Protein AF-0000000078993494 (afdb_homodimer)

Structure (mmCIF, N/CA/C/O backbone):
data_AF-0000000078993494-model_v1
#
loop_
_entity.id
_entity.type
_entity.pdbx_description
1 polymer 'Enoyl reductase (ER) domain-containing protein'
#
loop_
_atom_site.group_PDB
_atom_site.id
_atom_site.type_symbol
_atom_site.label_atom_id
_atom_site.label_alt_id
_atom_site.label_comp_id
_atom_site.label_asym_id
_atom_site.label_entity_id
_atom_site.label_seq_id
_atom_site.pdbx_PDB_ins_code
_atom_site.Cartn_x
_atom_site.Cartn_y
_atom_site.Cartn_z
_atom_site.occupancy
_atom_site.B_iso_or_equiv
_atom_site.auth_seq_id
_atom_site.auth_comp_id
_atom_site.auth_asym_id
_atom_site.auth_atom_id
_atom_site.pdbx_PDB_model_num
ATOM 1 N N . MET A 1 1 ? 17.25 -49.594 -25.406 1 44.5 1 MET A N 1
ATOM 2 C CA . MET A 1 1 ? 17.984 -48.344 -25.453 1 44.5 1 MET A CA 1
ATOM 3 C C . MET A 1 1 ? 17.234 -47.25 -24.688 1 44.5 1 MET A C 1
ATOM 5 O O . MET A 1 1 ? 16.047 -47.031 -24.922 1 44.5 1 MET A O 1
ATOM 9 N N . VAL A 1 2 ? 17.906 -46.781 -23.484 1 65.19 2 VAL A N 1
ATOM 10 C CA . VAL A 1 2 ? 17.172 -45.844 -22.625 1 65.19 2 VAL A CA 1
ATOM 11 C C . VAL A 1 2 ? 16.875 -44.562 -23.375 1 65.19 2 VAL A C 1
ATOM 13 O O . VAL A 1 2 ? 17.766 -43.969 -24 1 65.19 2 VAL A O 1
ATOM 16 N N . ALA A 1 3 ? 15.594 -44.25 -23.609 1 81 3 ALA A N 1
ATOM 17 C CA . ALA A 1 3 ? 15.188 -43.062 -24.328 1 81 3 ALA A CA 1
ATOM 18 C C . ALA A 1 3 ? 15.898 -41.812 -23.766 1 81 3 ALA A C 1
ATOM 20 O O . ALA A 1 3 ? 16 -41.656 -22.547 1 81 3 ALA A O 1
ATOM 21 N N . THR A 1 4 ? 16.625 -41.094 -24.594 1 91.88 4 THR A N 1
ATOM 22 C CA . THR A 1 4 ? 17.359 -39.906 -24.156 1 91.88 4 THR A CA 1
ATOM 23 C C . THR A 1 4 ? 16.531 -38.656 -24.359 1 91.88 4 THR A C 1
ATOM 25 O O . THR A 1 4 ? 16.891 -37.562 -23.875 1 91.88 4 THR A O 1
ATOM 28 N N . GLU A 1 5 ? 15.43 -38.812 -25.109 1 95.75 5 GLU A N 1
ATOM 29 C CA . GLU A 1 5 ? 14.555 -37.656 -25.359 1 95.75 5 GLU A CA 1
ATOM 30 C C . GLU A 1 5 ? 13.133 -37.938 -24.891 1 95.75 5 GLU A C 1
ATOM 32 O O . GLU A 1 5 ? 12.773 -39.094 -24.625 1 95.75 5 GLU A O 1
ATOM 37 N N . GLN A 1 6 ? 12.414 -36.938 -24.766 1 97.38 6 GLN A N 1
ATOM 38 C CA . GLN A 1 6 ? 11.016 -37.031 -24.375 1 97.38 6 GLN A CA 1
ATOM 39 C C . GLN A 1 6 ? 10.148 -36.031 -25.141 1 97.38 6 GLN A C 1
ATOM 41 O O . GLN A 1 6 ? 10.625 -34.969 -25.547 1 97.38 6 GLN A O 1
ATOM 46 N N . LYS A 1 7 ? 8.883 -36.469 -25.281 1 97.56 7 LYS A N 1
ATOM 47 C CA . LYS A 1 7 ? 7.891 -35.594 -25.922 1 97.56 7 LYS A CA 1
ATOM 48 C C . LYS A 1 7 ? 7.508 -34.438 -25.031 1 97.56 7 LYS A C 1
ATOM 50 O O . LYS A 1 7 ? 7.363 -34.594 -23.812 1 97.56 7 LYS A O 1
ATOM 55 N N . ALA A 1 8 ? 7.422 -33.219 -25.594 1 98.25 8 ALA A N 1
ATOM 56 C CA . ALA A 1 8 ? 7.074 -32 -24.859 1 98.25 8 ALA A CA 1
ATOM 57 C C . ALA A 1 8 ? 6.121 -31.141 -25.672 1 98.25 8 ALA A C 1
ATOM 59 O O . ALA A 1 8 ? 6.059 -31.25 -26.891 1 98.25 8 ALA A O 1
ATOM 60 N N . VAL A 1 9 ? 5.32 -30.375 -25.016 1 98.56 9 VAL A N 1
ATOM 61 C CA . VAL A 1 9 ? 4.473 -29.375 -25.656 1 98.56 9 VAL A CA 1
ATOM 62 C C . VAL A 1 9 ? 5.219 -28.047 -25.75 1 98.56 9 VAL A C 1
ATOM 64 O O . VAL A 1 9 ? 5.434 -27.375 -24.734 1 98.56 9 VAL A O 1
ATOM 67 N N . ILE A 1 10 ? 5.543 -27.625 -26.906 1 98.44 10 ILE A N 1
ATOM 68 C CA . ILE A 1 10 ? 6.484 -26.531 -27.125 1 98.44 10 ILE A CA 1
ATOM 69 C C . ILE A 1 10 ? 5.789 -25.375 -27.844 1 98.44 10 ILE A C 1
ATOM 71 O O . ILE A 1 10 ? 5.086 -25.594 -28.828 1 98.44 10 ILE A O 1
ATOM 75 N N . LEU A 1 11 ? 5.875 -24.172 -27.281 1 98.38 11 LEU A N 1
ATOM 76 C CA . LEU A 1 11 ? 5.574 -22.938 -28.016 1 98.38 11 LEU A CA 1
ATOM 77 C C . LEU A 1 11 ? 6.777 -22.484 -28.828 1 98.38 11 LEU A C 1
ATOM 79 O O . LEU A 1 11 ? 7.75 -21.969 -28.281 1 98.38 11 LEU A O 1
ATOM 83 N N . GLU A 1 12 ? 6.719 -22.672 -30.078 1 97.31 12 GLU A N 1
ATOM 84 C CA . GLU A 1 12 ? 7.848 -22.312 -30.938 1 97.31 12 GLU A CA 1
ATOM 85 C C . GLU A 1 12 ? 7.938 -20.797 -31.109 1 97.31 12 GLU A C 1
ATOM 87 O O . GLU A 1 12 ? 9.031 -20.234 -31.094 1 97.31 12 GLU A O 1
ATOM 92 N N . GLU A 1 13 ? 6.848 -20.266 -31.391 1 95.94 13 GLU A N 1
ATOM 93 C CA . GLU A 1 13 ? 6.602 -18.828 -31.516 1 95.94 13 GLU A CA 1
ATOM 94 C C . GLU A 1 13 ? 5.125 -18.516 -31.312 1 95.94 13 GLU A C 1
ATOM 96 O O . GLU A 1 13 ? 4.301 -19.406 -31.125 1 95.94 13 GLU A O 1
ATOM 101 N N . LYS A 1 14 ? 4.859 -17.266 -31.25 1 95.25 14 LYS A N 1
ATOM 102 C CA . LYS A 1 14 ? 3.475 -16.844 -31.062 1 95.25 14 LYS A CA 1
ATOM 103 C C . LYS A 1 14 ? 2.531 -17.609 -31.984 1 95.25 14 LYS A C 1
ATOM 105 O O . LYS A 1 14 ? 2.75 -17.641 -33.188 1 95.25 14 LYS A O 1
ATOM 110 N N . GLY A 1 15 ? 1.59 -18.297 -31.375 1 95.75 15 GLY A N 1
ATOM 111 C CA . GLY A 1 15 ? 0.533 -18.938 -32.156 1 95.75 15 GLY A CA 1
ATOM 112 C C . GLY A 1 15 ? 0.906 -20.328 -32.625 1 95.75 15 GLY A C 1
ATOM 113 O O . GLY A 1 15 ? 0.076 -21.031 -33.219 1 95.75 15 GLY A O 1
ATOM 114 N N . LYS A 1 16 ? 2.09 -20.734 -32.344 1 97.81 16 LYS A N 1
ATOM 115 C CA . LYS A 1 16 ? 2.539 -22.016 -32.875 1 97.81 16 LYS A CA 1
ATOM 116 C C . LYS A 1 16 ? 2.943 -22.969 -31.75 1 97.81 16 LYS A C 1
ATOM 118 O O . LYS A 1 16 ? 4.098 -22.969 -31.312 1 97.81 16 LYS A O 1
ATOM 123 N N . ILE A 1 17 ? 2.021 -23.75 -31.422 1 98.25 17 ILE A N 1
ATOM 124 C CA . ILE A 1 17 ? 2.246 -24.781 -30.406 1 98.25 17 ILE A CA 1
ATOM 125 C C . ILE A 1 17 ? 2.4 -26.141 -31.094 1 98.25 17 ILE A C 1
ATOM 127 O O . ILE A 1 17 ? 1.561 -26.531 -31.906 1 98.25 17 ILE A O 1
ATOM 131 N N . VAL A 1 18 ? 3.42 -26.859 -30.781 1 98.19 18 VAL A N 1
ATOM 132 C CA . VAL A 1 18 ? 3.686 -28.141 -31.422 1 98.19 18 VAL A CA 1
ATOM 133 C C . VAL A 1 18 ? 4.172 -29.156 -30.375 1 98.19 18 VAL A C 1
ATOM 135 O O . VAL A 1 18 ? 4.602 -28.766 -29.297 1 98.19 18 VAL A O 1
ATOM 138 N N . PHE A 1 19 ? 3.998 -30.406 -30.734 1 97.94 19 PHE A N 1
ATOM 139 C CA . PHE A 1 19 ? 4.77 -31.422 -30.016 1 97.94 19 PHE A CA 1
ATOM 140 C C . PHE A 1 19 ? 6.215 -31.438 -30.5 1 97.94 19 PHE A C 1
ATOM 142 O O . PHE A 1 19 ? 6.473 -31.344 -31.703 1 97.94 19 PHE A O 1
ATOM 149 N N . GLY A 1 20 ? 7.062 -31.406 -29.641 1 96.94 20 GLY A N 1
ATOM 150 C CA . GLY A 1 20 ? 8.477 -31.547 -29.922 1 96.94 20 GLY A CA 1
ATOM 151 C C . GLY A 1 20 ? 9.219 -32.406 -28.938 1 96.94 20 GLY A C 1
ATOM 152 O O . GLY A 1 20 ? 8.602 -33.125 -28.125 1 96.94 20 GLY A O 1
ATOM 153 N N . ASN A 1 21 ? 10.539 -32.406 -29.125 1 96.56 21 ASN A N 1
ATOM 154 C CA . ASN A 1 21 ? 11.359 -33.25 -28.25 1 96.56 21 ASN A CA 1
ATOM 155 C C . ASN A 1 21 ? 12.297 -32.406 -27.391 1 96.56 21 ASN A C 1
ATOM 157 O O . ASN A 1 21 ? 12.75 -31.344 -27.828 1 96.56 21 ASN A O 1
ATOM 161 N N . ARG A 1 22 ? 12.5 -32.844 -26.188 1 97.12 22 ARG A N 1
ATOM 162 C CA . ARG A 1 22 ? 13.5 -32.312 -25.266 1 97.12 22 ARG A CA 1
ATOM 163 C C . ARG A 1 22 ? 14.32 -33.469 -24.656 1 97.12 22 ARG A C 1
ATOM 165 O O . ARG A 1 22 ? 13.836 -34.594 -24.547 1 97.12 22 ARG A O 1
ATOM 172 N N . PRO A 1 23 ? 15.539 -33.156 -24.391 1 96.69 23 PRO A N 1
ATOM 173 C CA . PRO A 1 23 ? 16.312 -34.188 -23.688 1 96.69 23 PRO A CA 1
ATOM 174 C C . PRO A 1 23 ? 15.727 -34.531 -22.312 1 96.69 23 PRO A C 1
ATOM 176 O O . PRO A 1 23 ? 15.234 -33.625 -21.625 1 96.69 23 PRO A O 1
ATOM 179 N N . ILE A 1 24 ? 15.719 -35.812 -21.969 1 97.12 24 ILE A N 1
ATOM 180 C CA . ILE A 1 24 ? 15.43 -36.188 -20.594 1 97.12 24 ILE A CA 1
ATOM 181 C C . ILE A 1 24 ? 16.547 -35.688 -19.672 1 97.12 24 ILE A C 1
ATOM 183 O O . ILE A 1 24 ? 17.719 -35.969 -19.906 1 97.12 24 ILE A O 1
ATOM 187 N N . PRO A 1 25 ? 16.219 -34.906 -18.688 1 95.62 25 PRO A N 1
ATOM 188 C CA . PRO A 1 25 ? 17.281 -34.312 -17.875 1 95.62 25 PRO A CA 1
ATOM 189 C C . PRO A 1 25 ? 18.031 -35.344 -17.031 1 95.62 25 PRO A C 1
ATOM 191 O O . PRO A 1 25 ? 17.422 -36.281 -16.516 1 95.62 25 PRO A O 1
ATOM 194 N N . SER A 1 26 ? 19.297 -35.188 -16.938 1 94.62 26 SER A N 1
ATOM 195 C CA . SER A 1 26 ? 20.109 -35.906 -15.984 1 94.62 26 SER A CA 1
ATOM 196 C C . SER A 1 26 ? 20.391 -35.062 -14.742 1 94.62 26 SER A C 1
ATOM 198 O O . SER A 1 26 ? 20.547 -33.844 -14.828 1 94.62 26 SER A O 1
ATOM 200 N N . ILE A 1 27 ? 20.484 -35.688 -13.625 1 95.31 27 ILE A N 1
ATOM 201 C CA . ILE A 1 27 ? 20.734 -34.938 -12.391 1 95.31 27 ILE A CA 1
ATOM 202 C C . ILE A 1 27 ? 22.219 -34.594 -12.297 1 95.31 27 ILE A C 1
ATOM 204 O O . ILE A 1 27 ? 23.078 -35.469 -12.109 1 95.31 27 ILE A O 1
ATOM 208 N N . GLU A 1 28 ? 22.469 -33.406 -12.523 1 93.62 28 GLU A N 1
ATOM 209 C CA . GLU A 1 28 ? 23.844 -32.906 -12.398 1 93.62 28 GLU A CA 1
ATOM 210 C C . GLU A 1 28 ? 24.078 -32.281 -11.031 1 93.62 28 GLU A C 1
ATOM 212 O O . GLU A 1 28 ? 25.109 -32.5 -10.406 1 93.62 28 GLU A O 1
ATOM 217 N N . ASP A 1 29 ? 23.125 -31.562 -10.555 1 95.12 29 ASP A N 1
ATOM 218 C CA . ASP A 1 29 ? 23.188 -30.969 -9.227 1 95.12 29 ASP A CA 1
ATOM 219 C C . ASP A 1 29 ? 22.703 -31.953 -8.156 1 95.12 29 ASP A C 1
ATOM 221 O O . ASP A 1 29 ? 21.594 -32.469 -8.242 1 95.12 29 ASP A O 1
ATOM 225 N N . GLN A 1 30 ? 23.469 -32.125 -7.145 1 97.69 30 GLN A N 1
ATOM 226 C CA . GLN A 1 30 ? 23.25 -33.156 -6.148 1 97.69 30 GLN A CA 1
ATOM 227 C C . GLN A 1 30 ? 22.031 -32.875 -5.297 1 97.69 30 GLN A C 1
ATOM 229 O O . GLN A 1 30 ? 21.547 -33.75 -4.559 1 97.69 30 GLN A O 1
ATOM 234 N N . HIS A 1 31 ? 21.453 -31.688 -5.391 1 98.06 31 HIS A N 1
ATOM 235 C CA . HIS A 1 31 ? 20.281 -31.344 -4.59 1 98.06 31 HIS A CA 1
ATOM 236 C C . HIS A 1 31 ? 19.016 -31.281 -5.449 1 98.06 31 HIS A C 1
ATOM 238 O O . HIS A 1 31 ? 17.984 -30.781 -5.004 1 98.06 31 HIS A O 1
ATOM 244 N N . PHE A 1 32 ? 19.094 -31.797 -6.645 1 98.38 32 PHE A N 1
ATOM 245 C CA . PHE A 1 32 ? 17.953 -31.797 -7.551 1 98.38 32 PHE A CA 1
ATOM 246 C C . PHE A 1 32 ? 17.281 -33.156 -7.574 1 98.38 32 PHE A C 1
ATOM 248 O O . PHE A 1 32 ? 17.891 -34.156 -7.18 1 98.38 32 PHE A O 1
ATOM 255 N N . VAL A 1 33 ? 16.062 -33.188 -8.016 1 98.75 33 VAL A N 1
ATOM 256 C CA . VAL A 1 33 ? 15.281 -34.406 -8.211 1 98.75 33 VAL A CA 1
ATOM 257 C C . VAL A 1 33 ? 14.641 -34.375 -9.602 1 98.75 33 VAL A C 1
ATOM 259 O O . VAL A 1 33 ? 14.445 -33.312 -10.188 1 98.75 33 VAL A O 1
ATOM 262 N N . LYS A 1 34 ? 14.406 -35.531 -10.125 1 98.62 34 LYS A N 1
ATOM 263 C CA . LYS A 1 34 ? 13.633 -35.719 -11.344 1 98.62 34 LYS A CA 1
ATOM 264 C C . LYS A 1 34 ? 12.227 -36.219 -11.031 1 98.62 34 LYS A C 1
ATOM 266 O O . LYS A 1 34 ? 12.07 -37.188 -10.289 1 98.62 34 LYS A O 1
ATOM 271 N N . VAL A 1 35 ? 11.297 -35.5 -11.484 1 98.75 35 VAL A N 1
ATOM 272 C CA . VAL A 1 35 ? 9.898 -35.844 -11.211 1 98.75 35 VAL A CA 1
ATOM 273 C C . VAL A 1 35 ? 9.219 -36.281 -12.5 1 98.75 35 VAL A C 1
ATOM 275 O O . VAL A 1 35 ? 9.375 -35.656 -13.547 1 98.75 35 VAL A O 1
ATOM 278 N N . GLN A 1 36 ? 8.555 -37.406 -12.492 1 98.88 36 GLN A N 1
ATOM 279 C CA . GLN A 1 36 ? 7.656 -37.812 -13.57 1 98.88 36 GLN A CA 1
ATOM 280 C C . GLN A 1 36 ? 6.309 -37.094 -13.438 1 98.88 36 GLN A C 1
ATOM 282 O O . GLN A 1 36 ? 5.523 -37.406 -12.539 1 98.88 36 GLN A O 1
ATOM 287 N N . ILE A 1 37 ? 6.016 -36.25 -14.359 1 98.81 37 ILE A N 1
ATOM 288 C CA . ILE A 1 37 ? 4.82 -35.406 -14.289 1 98.81 37 ILE A CA 1
ATOM 289 C C . ILE A 1 37 ? 3.576 -36.281 -14.477 1 98.81 37 ILE A C 1
ATOM 291 O O . ILE A 1 37 ? 3.525 -37.094 -15.383 1 98.81 37 ILE A O 1
ATOM 295 N N . LYS A 1 38 ? 2.619 -36.031 -13.594 1 98.81 38 LYS A N 1
ATOM 296 C CA . LYS A 1 38 ? 1.38 -36.812 -13.664 1 98.81 38 LYS A CA 1
ATOM 297 C C . LYS A 1 38 ? 0.194 -35.906 -14.016 1 98.81 38 LYS A C 1
ATOM 299 O O . LYS A 1 38 ? -0.798 -36.375 -14.578 1 98.81 38 LYS A O 1
ATOM 304 N N . ALA A 1 39 ? 0.209 -34.719 -13.695 1 98.81 39 ALA A N 1
ATOM 305 C CA . ALA A 1 39 ? -0.848 -33.75 -14 1 98.81 39 ALA A CA 1
ATOM 306 C C . ALA A 1 39 ? -0.286 -32.344 -14.117 1 98.81 39 ALA A C 1
ATOM 308 O O . ALA A 1 39 ? 0.632 -31.969 -13.383 1 98.81 39 ALA A O 1
ATOM 309 N N . THR A 1 40 ? -0.765 -31.578 -15.055 1 98.81 40 THR A N 1
ATOM 310 C CA . THR A 1 40 ? -0.416 -30.172 -15.242 1 98.81 40 THR A CA 1
ATOM 311 C C . THR A 1 40 ? -1.664 -29.344 -15.516 1 98.81 40 THR A C 1
ATOM 313 O O . THR A 1 40 ? -2.424 -29.641 -16.438 1 98.81 40 THR A O 1
ATOM 316 N N . GLY A 1 41 ? -1.892 -28.312 -14.672 1 98.5 41 GLY A N 1
ATOM 317 C CA . GLY A 1 41 ? -2.951 -27.359 -14.969 1 98.5 41 GLY A CA 1
ATOM 318 C C . GLY A 1 41 ? -2.541 -26.297 -15.977 1 98.5 41 GLY A C 1
ATOM 319 O O . GLY A 1 41 ? -1.384 -25.875 -16.016 1 98.5 41 GLY A O 1
ATOM 320 N N . ILE A 1 42 ? -3.494 -25.891 -16.797 1 97.94 42 ILE A N 1
ATOM 321 C CA . ILE A 1 42 ? -3.227 -24.812 -17.719 1 97.94 42 ILE A CA 1
ATOM 322 C C . ILE A 1 42 ? -3.455 -23.469 -17.031 1 97.94 42 ILE A C 1
ATOM 324 O O . ILE A 1 42 ? -4.5 -23.25 -16.422 1 97.94 42 ILE A O 1
ATOM 328 N N . CYS A 1 43 ? -2.506 -22.625 -17.062 1 95.75 43 CYS A N 1
ATOM 329 C CA . CYS A 1 43 ? -2.6 -21.297 -16.469 1 95.75 43 CYS A CA 1
ATOM 330 C C . CYS A 1 43 ? -2.867 -20.25 -17.531 1 95.75 43 CYS A C 1
ATOM 332 O O . CYS A 1 43 ? -2.566 -20.453 -18.703 1 95.75 43 CYS A O 1
ATOM 334 N N . GLY A 1 44 ? -3.463 -19.109 -17.141 1 93.12 44 GLY A N 1
ATOM 335 C CA . GLY A 1 44 ? -3.664 -18 -18.062 1 93.12 44 GLY A CA 1
ATOM 336 C C . GLY A 1 44 ? -2.383 -17.531 -18.719 1 93.12 44 GLY A C 1
ATOM 337 O O . GLY A 1 44 ? -2.402 -17.078 -19.859 1 93.12 44 GLY A O 1
ATOM 338 N N . SER A 1 45 ? -1.268 -17.641 -18.031 1 93.69 45 SER A N 1
ATOM 339 C CA . SER A 1 45 ? 0.008 -17.219 -18.609 1 93.69 45 SER A CA 1
ATOM 340 C C . SER A 1 45 ? 0.388 -18.109 -19.797 1 93.69 45 SER A C 1
ATOM 342 O O . SER A 1 45 ? 0.989 -17.625 -20.766 1 93.69 45 SER A O 1
ATOM 344 N N . ASP A 1 46 ? 0.089 -19.406 -19.75 1 95.81 46 ASP A N 1
ATOM 345 C CA . ASP A 1 46 ? 0.308 -20.25 -20.922 1 95.81 46 ASP A CA 1
ATOM 346 C C . ASP A 1 46 ? -0.437 -19.734 -22.141 1 95.81 46 ASP A C 1
ATOM 348 O O . ASP A 1 46 ? 0.141 -19.609 -23.219 1 95.81 46 ASP A O 1
ATOM 352 N N . VAL A 1 47 ? -1.664 -19.422 -21.891 1 95.12 47 VAL A N 1
ATOM 353 C CA . VAL A 1 47 ? -2.531 -18.938 -22.969 1 95.12 47 VAL A CA 1
ATOM 354 C C . VAL A 1 47 ? -1.996 -17.609 -23.484 1 95.12 47 VAL A C 1
ATOM 356 O O . VAL A 1 47 ? -1.959 -17.375 -24.703 1 95.12 47 VAL A O 1
ATOM 359 N N . HIS A 1 48 ? -1.588 -16.766 -22.578 1 94.25 48 HIS A N 1
ATOM 360 C CA . HIS A 1 48 ? -1.092 -15.445 -22.953 1 94.25 48 HIS A CA 1
ATOM 361 C C . HIS A 1 48 ? 0.172 -15.555 -23.797 1 94.25 48 HIS A C 1
ATOM 363 O O . HIS A 1 48 ? 0.318 -14.844 -24.797 1 94.25 48 HIS A O 1
ATOM 369 N N . PHE A 1 49 ? 1.122 -16.359 -23.422 1 95.5 49 PHE A N 1
ATOM 370 C CA . PHE A 1 49 ? 2.32 -16.578 -24.234 1 95.5 49 PHE A CA 1
ATOM 371 C C . PHE A 1 49 ? 1.958 -17.125 -25.609 1 95.5 49 PHE A C 1
ATOM 373 O O . PHE A 1 49 ? 2.535 -16.703 -26.609 1 95.5 49 PHE A O 1
ATOM 380 N N . CYS A 1 50 ? 1.027 -18.016 -25.641 1 96.25 50 CYS A N 1
ATOM 381 C CA . CYS A 1 50 ? 0.611 -18.609 -26.922 1 96.25 50 CYS A CA 1
ATOM 382 C C . CYS A 1 50 ? 0.022 -17.562 -27.844 1 96.25 50 CYS A C 1
ATOM 384 O O . CYS A 1 50 ? 0.284 -17.562 -29.047 1 96.25 50 CYS A O 1
ATOM 386 N N . THR A 1 51 ? -0.759 -16.609 -27.266 1 96 51 THR A N 1
ATOM 387 C CA . THR A 1 51 ? -1.533 -15.68 -28.078 1 96 51 THR A CA 1
ATOM 388 C C . THR A 1 51 ? -0.74 -14.398 -28.359 1 96 51 THR A C 1
ATOM 390 O O . THR A 1 51 ? -0.912 -13.766 -29.391 1 96 51 THR A O 1
ATOM 393 N N . HIS A 1 52 ? 0.186 -14.039 -27.391 1 94 52 HIS A N 1
ATOM 394 C CA . HIS A 1 52 ? 0.835 -12.742 -27.5 1 94 52 HIS A CA 1
ATOM 395 C C . HIS A 1 52 ? 2.348 -12.891 -27.641 1 94 52 HIS A C 1
ATOM 397 O O . HIS A 1 52 ? 3.037 -11.945 -28.016 1 94 52 HIS A O 1
ATOM 403 N N . GLY A 1 53 ? 2.836 -14.023 -27.328 1 94.56 53 GLY A N 1
ATOM 404 C CA . GLY A 1 53 ? 4.258 -14.297 -27.453 1 94.56 53 GLY A CA 1
ATOM 405 C C . GLY A 1 53 ? 5.098 -13.609 -26.406 1 94.56 53 GLY A C 1
ATOM 406 O O . GLY A 1 53 ? 6.328 -13.672 -26.438 1 94.56 53 GLY A O 1
ATOM 407 N N . ALA A 1 54 ? 4.383 -12.93 -25.578 1 91.94 54 ALA A N 1
ATOM 408 C CA . ALA A 1 54 ? 5.121 -12.203 -24.547 1 91.94 54 ALA A CA 1
ATOM 409 C C . ALA A 1 54 ? 4.215 -11.836 -23.375 1 91.94 54 ALA A C 1
ATOM 411 O O . ALA A 1 54 ? 2.996 -11.727 -23.531 1 91.94 54 ALA A O 1
ATOM 412 N N . ILE A 1 55 ? 4.805 -11.703 -22.172 1 86.44 55 ILE A N 1
ATOM 413 C CA . ILE A 1 55 ? 4.219 -11.086 -20.984 1 86.44 55 ILE A CA 1
ATOM 414 C C . ILE A 1 55 ? 5.207 -10.102 -20.375 1 86.44 55 ILE A C 1
ATOM 416 O O . ILE A 1 55 ? 6.211 -10.508 -19.781 1 86.44 55 ILE A O 1
ATOM 420 N N . GLY A 1 56 ? 4.91 -8.852 -20.484 1 80.44 56 GLY A N 1
ATOM 421 C CA . GLY A 1 56 ? 5.867 -7.852 -20.047 1 80.44 56 GLY A CA 1
ATOM 422 C C . GLY A 1 56 ? 7.223 -7.984 -20.703 1 80.44 56 GLY A C 1
ATOM 423 O O . GLY A 1 56 ? 7.312 -8 -21.938 1 80.44 56 GLY A O 1
ATOM 424 N N . SER A 1 57 ? 8.18 -8.18 -19.844 1 82.56 57 SER A N 1
ATOM 425 C CA . SER A 1 57 ? 9.539 -8.242 -20.375 1 82.56 57 SER A CA 1
ATOM 426 C C . SER A 1 57 ? 9.922 -9.664 -20.75 1 82.56 57 SER A C 1
ATOM 428 O O . SER A 1 57 ? 11.023 -9.906 -21.25 1 82.56 57 SER A O 1
ATOM 430 N N . PHE A 1 58 ? 9.039 -10.602 -20.547 1 90.62 58 PHE A N 1
ATOM 431 C CA . PHE A 1 58 ? 9.289 -11.992 -20.906 1 90.62 58 PHE A CA 1
ATOM 432 C C . PHE A 1 58 ? 8.82 -12.281 -22.328 1 90.62 58 PHE A C 1
ATOM 434 O O . PHE A 1 58 ? 7.629 -12.508 -22.547 1 90.62 58 PHE A O 1
ATOM 441 N N . ILE A 1 59 ? 9.727 -12.32 -23.172 1 94 59 ILE A N 1
ATOM 442 C CA . ILE A 1 59 ? 9.422 -12.469 -24.578 1 94 59 ILE A CA 1
ATOM 443 C C . ILE A 1 59 ? 9.883 -13.844 -25.062 1 94 59 ILE A C 1
ATOM 445 O O . ILE A 1 59 ? 11 -14.273 -24.766 1 94 59 ILE A O 1
ATOM 449 N N . VAL A 1 60 ? 9.062 -14.523 -25.797 1 96.19 60 VAL A N 1
ATOM 450 C CA . VAL A 1 60 ? 9.414 -15.805 -26.391 1 96.19 60 VAL A CA 1
ATOM 451 C C . VAL A 1 60 ? 10.328 -15.586 -27.594 1 96.19 60 VAL A C 1
ATOM 453 O O . VAL A 1 60 ? 9.852 -15.336 -28.703 1 96.19 60 VAL A O 1
ATOM 456 N N . LYS A 1 61 ? 11.586 -15.703 -27.391 1 95.38 61 LYS A N 1
ATOM 457 C CA . LYS A 1 61 ? 12.578 -15.516 -28.453 1 95.38 61 LYS A CA 1
ATOM 458 C C . LYS A 1 61 ? 13.023 -16.859 -29.031 1 95.38 61 LYS A C 1
ATOM 460 O O . LYS A 1 61 ? 13.508 -16.922 -30.156 1 95.38 61 LYS A O 1
ATOM 465 N N . GLU A 1 62 ? 12.93 -17.859 -28.203 1 96.5 62 GLU A N 1
ATOM 466 C CA . GLU A 1 62 ? 13.234 -19.25 -28.547 1 96.5 62 GLU A CA 1
ATOM 467 C C . GLU A 1 62 ? 12.109 -20.188 -28.109 1 96.5 62 GLU A C 1
ATOM 469 O O . GLU A 1 62 ? 11.336 -19.844 -27.219 1 96.5 62 GLU A O 1
ATOM 474 N N . PRO A 1 63 ? 12.078 -21.344 -28.766 1 97.44 63 PRO A N 1
ATOM 475 C CA . PRO A 1 63 ? 11.039 -22.297 -28.359 1 97.44 63 PRO A CA 1
ATOM 476 C C . PRO A 1 63 ? 11.086 -22.594 -26.859 1 97.44 63 PRO A C 1
ATOM 478 O O . PRO A 1 63 ? 12.172 -22.734 -26.281 1 97.44 63 PRO A O 1
ATOM 481 N N . MET A 1 64 ? 9.914 -22.734 -26.219 1 97.88 64 MET A N 1
ATOM 482 C CA . MET A 1 64 ? 9.812 -22.953 -24.781 1 97.88 64 MET A CA 1
ATOM 483 C C . MET A 1 64 ? 8.734 -23.984 -24.469 1 97.88 64 MET A C 1
ATOM 485 O O . MET A 1 64 ? 7.656 -23.969 -25.062 1 97.88 64 MET A O 1
ATOM 489 N N . VAL A 1 65 ? 9.094 -24.938 -23.641 1 98.44 65 VAL A N 1
ATOM 490 C CA . VAL A 1 65 ? 8.086 -25.875 -23.156 1 98.44 65 VAL A CA 1
ATOM 491 C C . VAL A 1 65 ? 7.082 -25.141 -22.266 1 98.44 65 VAL A C 1
ATOM 493 O O . VAL A 1 65 ? 7.465 -24.297 -21.453 1 98.44 65 VAL A O 1
ATOM 496 N N . LEU A 1 66 ? 5.773 -25.391 -22.422 1 98.31 66 LEU A N 1
ATOM 497 C CA . LEU A 1 66 ? 4.715 -24.734 -21.672 1 98.31 66 LEU A CA 1
ATOM 498 C C . LEU A 1 66 ? 4.398 -25.516 -20.391 1 98.31 66 LEU A C 1
ATOM 500 O O . LEU A 1 66 ? 4.902 -26.625 -20.188 1 98.31 66 LEU A O 1
ATOM 504 N N . GLY A 1 67 ? 3.682 -24.875 -19.516 1 98.38 67 GLY A N 1
ATOM 505 C CA . GLY A 1 67 ? 3.152 -25.516 -18.328 1 98.38 67 GLY A CA 1
ATOM 506 C C . GLY A 1 67 ? 3.986 -25.25 -17.094 1 98.38 67 GLY A C 1
ATOM 507 O O . GLY A 1 67 ? 5.215 -25.297 -17.141 1 98.38 67 GLY A O 1
ATOM 508 N N . HIS A 1 68 ? 3.277 -24.969 -15.945 1 98.56 68 HIS A N 1
ATOM 509 C CA . HIS A 1 68 ? 4.023 -24.75 -14.711 1 98.56 68 HIS A CA 1
ATOM 510 C C . HIS A 1 68 ? 3.186 -25.109 -13.492 1 98.56 68 HIS A C 1
ATOM 512 O O . HIS A 1 68 ? 3.648 -24.984 -12.359 1 98.56 68 HIS A O 1
ATOM 518 N N . GLU A 1 69 ? 1.995 -25.578 -13.609 1 98.69 69 GLU A N 1
ATOM 519 C CA . GLU A 1 69 ? 1.155 -26.094 -12.531 1 98.69 69 GLU A CA 1
ATOM 520 C C . GLU A 1 69 ? 1.154 -27.625 -12.5 1 98.69 69 GLU A C 1
ATOM 522 O O . GLU A 1 69 ? 0.266 -28.25 -13.07 1 98.69 69 GLU A O 1
ATOM 527 N N . SER A 1 70 ? 2.109 -28.234 -11.734 1 98.81 70 SER A N 1
ATOM 528 C CA . SER A 1 70 ? 2.277 -29.656 -11.969 1 98.81 70 SER A CA 1
ATOM 529 C C . SER A 1 70 ? 2.523 -30.406 -10.664 1 98.81 70 SER A C 1
ATOM 531 O O . SER A 1 70 ? 2.91 -29.812 -9.664 1 98.81 70 SER A O 1
ATOM 533 N N . SER A 1 71 ? 2.201 -31.641 -10.703 1 98.88 71 SER A N 1
ATOM 534 C CA . SER A 1 71 ? 2.512 -32.625 -9.688 1 98.88 71 SER A CA 1
ATOM 535 C C . SER A 1 71 ? 2.963 -33.938 -10.312 1 98.88 71 SER A C 1
ATOM 537 O O . SER A 1 71 ? 2.826 -34.156 -11.523 1 98.88 71 SER A O 1
ATOM 539 N N . GLY A 1 72 ? 3.578 -34.812 -9.516 1 98.75 72 GLY A N 1
ATOM 540 C CA . GLY A 1 72 ? 4.051 -36.062 -10.062 1 98.75 72 GLY A CA 1
ATOM 541 C C . GLY A 1 72 ? 4.73 -36.938 -9.023 1 98.75 72 GLY A C 1
ATOM 542 O O . GLY A 1 72 ? 4.422 -36.844 -7.836 1 98.75 72 GLY A O 1
ATOM 543 N N . ILE A 1 73 ? 5.551 -37.844 -9.57 1 98.81 73 ILE A N 1
ATOM 544 C CA . ILE A 1 73 ? 6.25 -38.812 -8.742 1 98.81 73 ILE A CA 1
ATOM 545 C C . ILE A 1 73 ? 7.758 -38.625 -8.891 1 98.81 73 ILE A C 1
ATOM 547 O O . ILE A 1 73 ? 8.266 -38.531 -10.008 1 98.81 73 ILE A O 1
ATOM 551 N N . VAL A 1 74 ? 8.438 -38.562 -7.734 1 98.81 74 VAL A N 1
ATOM 552 C CA . VAL A 1 74 ? 9.898 -38.5 -7.785 1 98.81 74 VAL A CA 1
ATOM 553 C C . VAL A 1 74 ? 10.438 -39.812 -8.336 1 98.81 74 VAL A C 1
ATOM 555 O O . VAL A 1 74 ? 10.125 -40.906 -7.82 1 98.81 74 VAL A O 1
ATOM 558 N N . VAL A 1 75 ? 11.297 -39.75 -9.359 1 98.56 75 VAL A N 1
ATOM 559 C CA . VAL A 1 75 ? 11.758 -41 -9.992 1 98.56 75 VAL A CA 1
ATOM 560 C C . VAL A 1 75 ? 13.281 -41.094 -9.883 1 98.56 75 VAL A C 1
ATOM 562 O O . VAL A 1 75 ? 13.859 -42.156 -10.102 1 98.56 75 VAL A O 1
ATOM 565 N N . GLU A 1 76 ? 13.938 -40.031 -9.641 1 98.5 76 GLU A N 1
ATOM 566 C CA . GLU A 1 76 ? 15.383 -39.969 -9.445 1 98.5 76 GLU A CA 1
ATOM 567 C C . GLU A 1 76 ? 15.758 -38.844 -8.484 1 98.5 76 GLU A C 1
ATOM 569 O O . GLU A 1 76 ? 15.102 -37.781 -8.461 1 98.5 76 GLU A O 1
ATOM 574 N N . VAL A 1 77 ? 16.75 -39.062 -7.629 1 98.38 77 VAL A N 1
ATOM 575 C CA . VAL A 1 77 ? 17.203 -38.031 -6.691 1 98.38 77 VAL A CA 1
ATOM 576 C C . VAL A 1 77 ? 18.719 -37.875 -6.766 1 98.38 77 VAL A C 1
ATOM 578 O O . VAL A 1 77 ? 19.422 -38.844 -7.047 1 98.38 77 VAL A O 1
ATOM 581 N N . GLY A 1 78 ? 19.172 -36.656 -6.574 1 98.19 78 GLY A N 1
ATOM 582 C CA . GLY A 1 78 ? 20.609 -36.438 -6.441 1 98.19 78 GLY A CA 1
ATOM 583 C C . GLY A 1 78 ? 21.188 -37.031 -5.176 1 98.19 78 GLY A C 1
ATOM 584 O O . GLY A 1 78 ? 20.453 -37.406 -4.258 1 98.19 78 GLY A O 1
ATOM 585 N N . SER A 1 79 ? 22.5 -37.031 -5.098 1 97.94 79 SER A N 1
ATOM 586 C CA . SER A 1 79 ? 23.219 -37.781 -4.059 1 97.94 79 SER A CA 1
ATOM 587 C C . SER A 1 79 ? 23.062 -37.094 -2.699 1 97.94 79 SER A C 1
ATOM 589 O O . SER A 1 79 ? 23.25 -37.719 -1.659 1 97.94 79 SER A O 1
ATOM 591 N N . GLU A 1 80 ? 22.688 -35.812 -2.641 1 98.25 80 GLU A N 1
ATOM 592 C CA . GLU A 1 80 ? 22.625 -35.094 -1.369 1 98.25 80 GLU A CA 1
ATOM 593 C C . GLU A 1 80 ? 21.188 -34.75 -0.997 1 98.25 80 GLU A C 1
ATOM 595 O O . GLU A 1 80 ? 20.938 -34.031 -0.037 1 98.25 80 GLU A O 1
ATOM 600 N N . VAL A 1 81 ? 20.219 -35.25 -1.782 1 98.38 81 VAL A N 1
ATOM 601 C CA . VAL A 1 81 ? 18.812 -35 -1.526 1 98.38 81 VAL A CA 1
ATOM 602 C C . VAL A 1 81 ? 18.391 -35.688 -0.225 1 98.38 81 VAL A C 1
ATOM 604 O O . VAL A 1 81 ? 18.703 -36.844 0.005 1 98.38 81 VAL A O 1
ATOM 607 N N . THR A 1 82 ? 17.703 -34.906 0.645 1 97.88 82 THR A N 1
ATOM 608 C CA . THR A 1 82 ? 17.281 -35.438 1.926 1 97.88 82 THR A CA 1
ATOM 609 C C . THR A 1 82 ? 15.781 -35.219 2.143 1 97.88 82 THR A C 1
ATOM 611 O O . THR A 1 82 ? 15.164 -35.844 2.996 1 97.88 82 THR A O 1
ATOM 614 N N . LYS A 1 83 ? 15.133 -34.406 1.378 1 97.12 83 LYS A N 1
ATOM 615 C CA . LYS A 1 83 ? 13.781 -33.938 1.669 1 97.12 83 LYS A CA 1
ATOM 616 C C . LYS A 1 83 ? 12.742 -34.875 1.074 1 97.12 83 LYS A C 1
ATOM 618 O O . LYS A 1 83 ? 11.625 -35 1.594 1 97.12 83 LYS A O 1
ATOM 623 N N . VAL A 1 84 ? 13.117 -35.562 -0.016 1 98.38 84 VAL A N 1
ATOM 624 C CA . VAL A 1 84 ? 12.219 -36.5 -0.701 1 98.38 84 VAL A CA 1
ATOM 625 C C . VAL A 1 84 ? 12.984 -37.75 -1.142 1 98.38 84 VAL A C 1
ATOM 627 O O . VAL A 1 84 ? 14.211 -37.781 -1.051 1 98.38 84 VAL A O 1
ATOM 630 N N . ALA A 1 85 ? 12.188 -38.719 -1.572 1 98.44 85 ALA A N 1
ATOM 631 C CA . ALA A 1 85 ? 12.758 -39.969 -2.084 1 98.44 85 ALA A CA 1
ATOM 632 C C . ALA A 1 85 ? 12 -40.469 -3.316 1 98.44 85 ALA A C 1
ATOM 634 O O . ALA A 1 85 ? 10.891 -40 -3.592 1 98.44 85 ALA A O 1
ATOM 635 N N . VAL A 1 86 ? 12.641 -41.344 -4.027 1 98.62 86 VAL A N 1
ATOM 636 C CA . VAL A 1 86 ? 12 -41.969 -5.184 1 98.62 86 VAL A CA 1
ATOM 637 C C . VAL A 1 86 ? 10.68 -42.625 -4.758 1 98.62 86 VAL A C 1
ATOM 639 O O . VAL A 1 86 ? 10.625 -43.312 -3.746 1 98.62 86 VAL A O 1
ATOM 642 N N . GLY A 1 87 ? 9.656 -42.312 -5.492 1 98.62 87 GLY A N 1
ATOM 643 C CA . GLY A 1 87 ? 8.344 -42.844 -5.188 1 98.62 87 GLY A CA 1
ATOM 644 C C . GLY A 1 87 ? 7.418 -41.844 -4.523 1 98.62 87 GLY A C 1
ATOM 645 O O . GLY A 1 87 ? 6.199 -42.031 -4.516 1 98.62 87 GLY A O 1
ATOM 646 N N . ASP A 1 88 ? 8 -40.844 -3.912 1 98.62 88 ASP A N 1
ATOM 647 C CA . ASP A 1 88 ? 7.18 -39.812 -3.256 1 98.62 88 ASP A CA 1
ATOM 648 C C . ASP A 1 88 ? 6.297 -39.094 -4.266 1 98.62 88 ASP A C 1
ATOM 650 O O . ASP A 1 88 ? 6.746 -38.75 -5.363 1 98.62 88 ASP A O 1
ATOM 654 N N . ARG A 1 89 ? 4.973 -38.906 -3.988 1 98.81 89 ARG A N 1
ATOM 655 C CA . ARG A 1 89 ? 4.07 -38.031 -4.723 1 98.81 89 ARG A CA 1
ATOM 656 C C . ARG A 1 89 ? 4.262 -36.562 -4.309 1 98.81 89 ARG A C 1
ATOM 658 O O . ARG A 1 89 ? 4.227 -36.25 -3.119 1 98.81 89 ARG A O 1
ATOM 665 N N . VAL A 1 90 ? 4.504 -35.688 -5.301 1 98.88 90 VAL A N 1
ATOM 666 C CA . VAL A 1 90 ? 4.895 -34.344 -4.906 1 98.88 90 VAL A CA 1
ATOM 667 C C . VAL A 1 90 ? 4.156 -33.312 -5.766 1 98.88 90 VAL A C 1
ATOM 669 O O . VAL A 1 90 ? 3.803 -33.594 -6.91 1 98.88 90 VAL A O 1
ATOM 672 N N . ALA A 1 91 ? 3.807 -32.156 -5.199 1 98.81 91 ALA A N 1
ATOM 673 C CA . ALA A 1 91 ? 3.527 -30.938 -5.934 1 98.81 91 ALA A CA 1
ATOM 674 C C . ALA A 1 91 ? 4.816 -30.188 -6.25 1 98.81 91 ALA A C 1
ATOM 676 O O . ALA A 1 91 ? 5.734 -30.141 -5.43 1 98.81 91 ALA A O 1
ATOM 677 N N . ILE A 1 92 ? 4.906 -29.609 -7.383 1 98.69 92 ILE A N 1
ATOM 678 C CA . ILE A 1 92 ? 6.113 -28.922 -7.836 1 98.69 92 ILE A CA 1
ATOM 679 C C . ILE A 1 92 ? 5.93 -27.406 -7.723 1 98.69 92 ILE A C 1
ATOM 681 O O . ILE A 1 92 ? 4.984 -26.859 -8.281 1 98.69 92 ILE A O 1
ATOM 685 N N . GLU A 1 93 ? 6.699 -26.719 -6.945 1 98.38 93 GLU A N 1
ATOM 686 C CA . GLU A 1 93 ? 6.832 -25.281 -7.07 1 98.38 93 GLU A CA 1
ATOM 687 C C . GLU A 1 93 ? 7.707 -24.906 -8.266 1 98.38 93 GLU A C 1
ATOM 689 O O . GLU A 1 93 ? 8.914 -25.172 -8.266 1 98.38 93 GLU A O 1
ATOM 694 N N . PRO A 1 94 ? 7.16 -24.297 -9.234 1 97.75 94 PRO A N 1
ATOM 695 C CA . PRO A 1 94 ? 7.789 -24.234 -10.555 1 97.75 94 PRO A CA 1
ATOM 696 C C . PRO A 1 94 ? 8.852 -23.141 -10.656 1 97.75 94 PRO A C 1
ATOM 698 O O . PRO A 1 94 ? 9.531 -23.031 -11.68 1 97.75 94 PRO A O 1
ATOM 701 N N . GLY A 1 95 ? 9 -22.25 -9.695 1 96.44 95 GLY A N 1
ATOM 702 C CA . GLY A 1 95 ? 10.016 -21.219 -9.68 1 96.44 95 GLY A CA 1
ATOM 703 C C . GLY A 1 95 ? 11 -21.359 -8.531 1 96.44 95 GLY A C 1
ATOM 704 O O . GLY A 1 95 ? 10.594 -21.453 -7.371 1 96.44 95 GLY A O 1
ATOM 705 N N . TYR A 1 96 ? 12.281 -21.438 -8.859 1 95.94 96 TYR A N 1
ATOM 706 C CA . TYR A 1 96 ? 13.281 -21.453 -7.797 1 95.94 96 TYR A CA 1
ATOM 707 C C . TYR A 1 96 ? 14.32 -20.359 -8.008 1 95.94 96 TYR A C 1
ATOM 709 O O . TYR A 1 96 ? 14.688 -20.062 -9.148 1 95.94 96 TYR A O 1
ATOM 717 N N . PRO A 1 97 ? 14.695 -19.656 -6.91 1 96.56 97 PRO A N 1
ATOM 718 C CA . PRO A 1 97 ? 15.555 -18.469 -6.965 1 96.56 97 PRO A CA 1
ATOM 719 C C . PRO A 1 97 ? 17.047 -18.828 -6.945 1 96.56 97 PRO A C 1
ATOM 721 O O . PRO A 1 97 ? 17.406 -20 -6.797 1 96.56 97 PRO A O 1
ATOM 724 N N . SER A 1 98 ? 17.891 -17.781 -7.258 1 95.69 98 SER A N 1
ATOM 725 C CA . SER A 1 98 ? 19.297 -17.844 -6.855 1 95.69 98 SER A CA 1
ATOM 726 C C . SER A 1 98 ? 19.438 -18 -5.344 1 95.69 98 SER A C 1
ATOM 728 O O . SER A 1 98 ? 18.734 -17.328 -4.582 1 95.69 98 SER A O 1
ATOM 730 N N . ARG A 1 99 ? 20.312 -18.922 -5.008 1 94 99 ARG A N 1
ATOM 731 C CA . ARG A 1 99 ? 20.562 -19.125 -3.586 1 94 99 ARG A CA 1
ATOM 732 C C . ARG A 1 99 ? 21.344 -17.969 -2.994 1 94 99 ARG A C 1
ATOM 734 O O . ARG A 1 99 ? 21.438 -17.828 -1.773 1 94 99 ARG A O 1
ATOM 741 N N . TYR A 1 100 ? 21.812 -17.016 -3.82 1 94 100 TYR A N 1
ATOM 742 C CA . TYR A 1 100 ? 22.797 -16.016 -3.406 1 94 100 TYR A CA 1
ATOM 743 C C . TYR A 1 100 ? 22.188 -14.617 -3.438 1 94 100 TYR A C 1
ATOM 745 O O . TYR A 1 100 ? 22.859 -13.648 -3.062 1 94 100 TYR A O 1
ATOM 753 N N . SER A 1 101 ? 20.969 -14.555 -3.859 1 93.88 101 SER A N 1
ATOM 754 C CA . SER A 1 101 ? 20.391 -13.227 -3.941 1 93.88 101 SER A CA 1
ATOM 755 C C . SER A 1 101 ? 19.969 -12.719 -2.564 1 93.88 101 SER A C 1
ATOM 757 O O . SER A 1 101 ? 19.625 -13.516 -1.684 1 93.88 101 SER A O 1
ATOM 759 N N . GLU A 1 102 ? 19.953 -11.398 -2.383 1 92.19 102 GLU A N 1
ATOM 760 C CA . GLU A 1 102 ? 19.484 -10.766 -1.151 1 92.19 102 GLU A CA 1
ATOM 761 C C . GLU A 1 102 ? 18.016 -11.102 -0.893 1 92.19 102 GLU A C 1
ATOM 763 O O . GLU A 1 102 ? 17.609 -11.297 0.255 1 92.19 102 GLU A O 1
ATOM 768 N N . GLU A 1 103 ? 17.281 -11.195 -1.945 1 93.88 103 GLU A N 1
ATOM 769 C CA . GLU A 1 103 ? 15.852 -11.484 -1.836 1 93.88 103 GLU A CA 1
ATOM 770 C C . GLU A 1 103 ? 15.617 -12.875 -1.244 1 93.88 103 GLU A C 1
ATOM 772 O O . GLU A 1 103 ? 14.758 -13.047 -0.376 1 93.88 103 GLU A O 1
ATOM 777 N N . THR A 1 104 ? 16.422 -13.797 -1.653 1 93.56 104 THR A N 1
ATOM 778 C CA . THR A 1 104 ? 16.281 -15.156 -1.148 1 93.56 104 THR A CA 1
ATOM 779 C C . THR A 1 104 ? 16.656 -15.234 0.328 1 93.56 104 THR A C 1
ATOM 781 O O . THR A 1 104 ? 15.898 -15.773 1.141 1 93.56 104 THR A O 1
ATOM 784 N N . VAL A 1 105 ? 17.75 -14.617 0.658 1 92.81 105 VAL A N 1
ATOM 785 C CA . VAL A 1 105 ? 18.266 -14.773 2.018 1 92.81 105 VAL A CA 1
ATOM 786 C C . VAL A 1 105 ? 17.391 -13.969 2.986 1 92.81 105 VAL A C 1
ATOM 788 O O . VAL A 1 105 ? 17.359 -14.273 4.184 1 92.81 105 VAL A O 1
ATOM 791 N N . SER A 1 106 ? 16.672 -13.031 2.434 1 91.38 106 SER A N 1
ATOM 792 C CA . SER A 1 106 ? 15.828 -12.211 3.291 1 91.38 106 SER A CA 1
ATOM 793 C C . SER A 1 106 ? 14.406 -12.766 3.35 1 91.38 106 SER A C 1
ATOM 795 O O . SER A 1 106 ? 13.516 -12.141 3.932 1 91.38 106 SER A O 1
ATOM 797 N N . GLY A 1 107 ? 14.133 -13.914 2.725 1 91.12 107 GLY A N 1
ATOM 798 C CA . GLY A 1 107 ? 12.836 -14.57 2.828 1 91.12 107 GLY A CA 1
ATOM 799 C C . GLY A 1 107 ? 11.844 -14.094 1.782 1 91.12 107 GLY A C 1
ATOM 800 O O . GLY A 1 107 ? 10.641 -14.312 1.918 1 91.12 107 GLY A O 1
ATOM 801 N N . HIS A 1 108 ? 12.328 -13.359 0.787 1 94.5 108 HIS A N 1
ATOM 802 C CA . HIS A 1 108 ? 11.492 -12.844 -0.295 1 94.5 108 HIS A CA 1
ATOM 803 C C . HIS A 1 108 ? 11.961 -13.367 -1.647 1 94.5 108 HIS A C 1
ATOM 805 O O . HIS A 1 108 ? 12.141 -12.594 -2.59 1 94.5 108 HIS A O 1
ATOM 811 N N . TYR A 1 109 ? 12.172 -14.711 -1.721 1 96.19 109 TYR A N 1
ATOM 812 C CA . TYR A 1 109 ? 12.789 -15.273 -2.916 1 96.19 109 TYR A CA 1
ATOM 813 C C . TYR A 1 109 ? 11.898 -15.086 -4.137 1 96.19 109 TYR A C 1
ATOM 815 O O . TYR A 1 109 ? 12.367 -15.164 -5.273 1 96.19 109 TYR A O 1
ATOM 823 N N . ASN A 1 110 ? 10.578 -14.859 -3.902 1 96.62 110 ASN A N 1
ATOM 824 C CA . ASN A 1 110 ? 9.664 -14.609 -5.016 1 96.62 110 ASN A CA 1
ATOM 825 C C . ASN A 1 110 ? 10.07 -13.375 -5.809 1 96.62 110 ASN A C 1
ATOM 827 O O . ASN A 1 110 ? 9.664 -13.211 -6.961 1 96.62 110 ASN A O 1
ATOM 831 N N . LEU A 1 111 ? 10.883 -12.523 -5.211 1 96.81 111 LEU A N 1
ATOM 832 C CA . LEU A 1 111 ? 11.297 -11.273 -5.844 1 96.81 111 LEU A CA 1
ATOM 833 C C . LEU A 1 111 ? 12.734 -11.375 -6.348 1 96.81 111 LEU A C 1
ATOM 835 O O . LEU A 1 111 ? 13.32 -10.367 -6.754 1 96.81 111 LEU A O 1
ATOM 839 N N . CYS A 1 112 ? 13.359 -12.562 -6.375 1 96.44 112 CYS A N 1
ATOM 840 C CA . CYS A 1 112 ? 14.742 -12.781 -6.793 1 96.44 112 CYS A CA 1
ATOM 841 C C . CYS A 1 112 ? 14.922 -12.453 -8.273 1 96.44 112 CYS A C 1
ATOM 843 O O . CYS A 1 112 ? 14.211 -12.992 -9.117 1 96.44 112 CYS A O 1
ATOM 845 N N . PRO A 1 113 ? 15.891 -11.57 -8.617 1 93.56 113 PRO A N 1
ATOM 84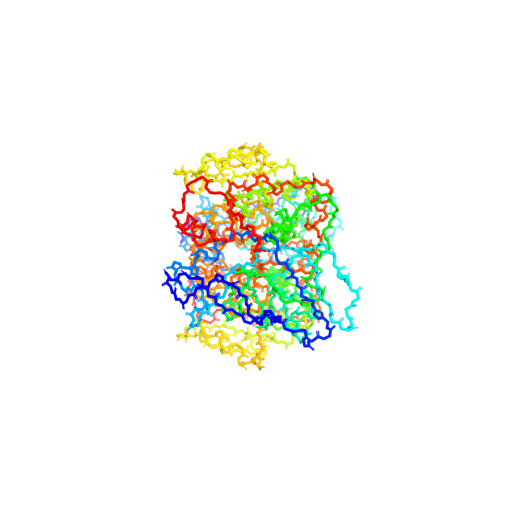6 C CA . PRO A 1 113 ? 16.141 -11.273 -10.023 1 93.56 113 PRO A CA 1
ATOM 847 C C . PRO A 1 113 ? 16.656 -12.477 -10.805 1 93.56 113 PRO A C 1
ATOM 849 O O . PRO A 1 113 ? 16.594 -12.5 -12.031 1 93.56 113 PRO A O 1
ATOM 852 N N . GLY A 1 114 ? 17.156 -13.508 -10.102 1 95.31 114 GLY A N 1
ATOM 853 C CA . GLY A 1 114 ? 17.672 -14.703 -10.742 1 95.31 114 GLY A CA 1
ATOM 854 C C . GLY A 1 114 ? 16.688 -15.852 -10.766 1 95.31 114 GLY A C 1
ATOM 855 O O . GLY A 1 114 ? 17.062 -17.016 -10.914 1 95.31 114 GLY A O 1
ATOM 856 N N . MET A 1 115 ? 15.414 -15.523 -10.617 1 96.62 115 MET A N 1
ATOM 857 C CA . MET A 1 115 ? 14.359 -16.531 -10.578 1 96.62 115 MET A CA 1
ATOM 858 C C . MET A 1 115 ? 14.305 -17.312 -11.891 1 96.62 115 MET A C 1
ATOM 860 O O . MET A 1 115 ? 14.336 -16.719 -12.969 1 96.62 115 MET A O 1
ATOM 864 N N . LYS A 1 116 ? 14.391 -18.562 -11.82 1 96.81 116 LYS A N 1
ATOM 865 C CA . LYS A 1 116 ? 14.047 -19.469 -12.922 1 96.81 116 LYS A CA 1
ATOM 866 C C . LYS A 1 116 ? 12.641 -20.031 -12.742 1 96.81 116 LYS A C 1
ATOM 868 O O . LYS A 1 116 ? 12.406 -20.859 -11.859 1 96.81 116 LYS A O 1
ATOM 873 N N . PHE A 1 117 ? 11.75 -19.641 -13.578 1 97.5 117 PHE A N 1
ATOM 874 C CA . PHE A 1 117 ? 10.344 -20.031 -13.453 1 97.5 117 PHE A CA 1
ATOM 875 C C . PHE A 1 117 ? 9.906 -20.859 -14.648 1 97.5 117 PHE A C 1
ATOM 877 O O . PHE A 1 117 ? 10.016 -20.406 -15.797 1 97.5 117 PHE A O 1
ATOM 884 N N . ALA A 1 118 ? 9.344 -22.016 -14.383 1 97.94 118 ALA A N 1
ATOM 885 C CA . ALA A 1 118 ? 8.906 -22.922 -15.438 1 97.94 118 ALA A CA 1
ATOM 886 C C . ALA A 1 118 ? 7.906 -22.25 -16.375 1 97.94 118 ALA A C 1
ATOM 888 O O . ALA A 1 118 ? 6.969 -21.594 -15.906 1 97.94 118 ALA A O 1
ATOM 889 N N . ALA A 1 119 ? 8.148 -22.391 -17.703 1 97.06 119 ALA A N 1
ATOM 890 C CA . ALA A 1 119 ? 7.289 -21.875 -18.766 1 97.06 119 ALA A CA 1
ATOM 891 C C . ALA A 1 119 ? 7.281 -20.344 -18.766 1 97.06 119 ALA A C 1
ATOM 893 O O . ALA A 1 119 ? 6.25 -19.719 -19.031 1 97.06 119 ALA A O 1
ATOM 894 N N . THR A 1 120 ? 8.32 -19.734 -18.297 1 95.5 120 THR A N 1
ATOM 895 C CA . THR A 1 120 ? 8.633 -18.312 -18.453 1 95.5 120 THR A CA 1
ATOM 896 C C . THR A 1 120 ? 9.984 -18.141 -19.141 1 95.5 120 THR A C 1
ATOM 898 O O . THR A 1 120 ? 11.016 -18.578 -18.625 1 95.5 120 THR A O 1
ATOM 901 N N . PRO A 1 121 ? 9.969 -17.562 -20.359 1 94.88 121 PRO A N 1
ATOM 902 C CA . PRO A 1 121 ? 11.203 -17.516 -21.141 1 94.88 121 PRO A CA 1
ATOM 903 C C . PRO A 1 121 ? 12.391 -17 -20.328 1 94.88 121 PRO A C 1
ATOM 905 O O . PRO A 1 121 ? 12.273 -16.016 -19.609 1 94.88 121 PRO A O 1
ATOM 908 N N . PRO A 1 122 ? 13.477 -17.672 -20.391 1 93.62 122 PRO A N 1
ATOM 909 C CA . PRO A 1 122 ? 13.773 -18.75 -21.344 1 93.62 122 PRO A CA 1
ATOM 910 C C . PRO A 1 122 ? 13.641 -20.141 -20.703 1 93.62 122 PRO A C 1
ATOM 912 O O . PRO A 1 122 ? 14.148 -21.125 -21.25 1 93.62 122 PRO A O 1
ATOM 915 N N . VAL A 1 123 ? 13.023 -20.234 -19.641 1 96.38 123 VAL A N 1
ATOM 916 C CA . VAL A 1 123 ? 13 -21.469 -18.859 1 96.38 123 VAL A CA 1
ATOM 917 C C . VAL A 1 123 ? 11.875 -22.375 -19.359 1 96.38 123 VAL A C 1
ATOM 919 O O . VAL A 1 123 ? 10.734 -21.953 -19.5 1 96.38 123 VAL A O 1
ATOM 922 N N . ASP A 1 124 ? 12.18 -23.641 -19.641 1 97.62 124 ASP A N 1
ATOM 923 C CA . ASP A 1 124 ? 11.211 -24.625 -20.094 1 97.62 124 ASP A CA 1
ATOM 924 C C . ASP A 1 124 ? 10.234 -24.984 -18.969 1 97.62 124 ASP A C 1
ATOM 926 O O . ASP A 1 124 ? 10.609 -25 -17.797 1 97.62 124 ASP A O 1
ATOM 930 N N . GLY A 1 125 ? 8.977 -25.391 -19.453 1 98.38 125 GLY A N 1
ATOM 931 C CA . GLY A 1 125 ? 7.922 -25.719 -18.5 1 98.38 125 GLY A CA 1
ATOM 932 C C . GLY A 1 125 ? 7.809 -27.219 -18.25 1 98.38 125 GLY A C 1
ATOM 933 O O . GLY A 1 125 ? 8.781 -27.953 -18.391 1 98.38 125 GLY A O 1
ATOM 934 N N . THR A 1 126 ? 6.633 -27.594 -17.797 1 98.5 126 THR A N 1
ATOM 935 C CA . THR A 1 126 ? 6.473 -28.922 -17.219 1 98.5 126 THR A CA 1
ATOM 936 C C . THR A 1 126 ? 5.547 -29.781 -18.062 1 98.5 126 THR A C 1
ATOM 938 O O . THR A 1 126 ? 5.152 -30.875 -17.656 1 98.5 126 THR A O 1
ATOM 941 N N . LEU A 1 127 ? 5.121 -29.344 -19.203 1 98.5 127 LEU A N 1
ATOM 942 C CA . LEU A 1 127 ? 4.312 -30.172 -20.078 1 98.5 127 LEU A CA 1
ATOM 943 C C . LEU A 1 127 ? 5.184 -31.156 -20.859 1 98.5 127 LEU A C 1
ATOM 945 O O . LEU A 1 127 ? 5.277 -31.078 -22.078 1 98.5 127 LEU A O 1
ATOM 949 N N . LEU A 1 128 ? 5.73 -32.031 -20.188 1 98.38 128 LEU A N 1
ATOM 950 C CA . LEU A 1 128 ? 6.586 -33.125 -20.594 1 98.38 128 LEU A CA 1
ATOM 951 C C . LEU A 1 128 ? 6.578 -34.25 -19.547 1 98.38 128 LEU A C 1
ATOM 953 O O . LEU A 1 128 ? 5.855 -34.156 -18.562 1 98.38 128 LEU A O 1
ATOM 957 N N . LYS A 1 129 ? 7.312 -35.312 -19.781 1 98.12 129 LYS A N 1
ATOM 958 C CA . LYS A 1 129 ? 7.223 -36.469 -18.906 1 98.12 129 LYS A CA 1
ATOM 959 C C . LYS A 1 129 ? 8.094 -36.281 -17.672 1 98.12 129 LYS A C 1
ATOM 961 O O . LYS A 1 129 ? 7.645 -36.531 -16.547 1 98.12 129 LYS A O 1
ATOM 966 N N . TYR A 1 130 ? 9.391 -35.875 -17.844 1 98.38 130 TYR A N 1
ATOM 967 C CA . TYR A 1 130 ? 10.344 -35.781 -16.75 1 98.38 130 TYR A CA 1
ATOM 968 C C . TYR A 1 130 ? 10.82 -34.344 -16.578 1 98.38 130 TYR A C 1
ATOM 970 O O . TYR A 1 130 ? 11.266 -33.719 -17.531 1 98.38 130 TYR A O 1
ATOM 978 N N . PHE A 1 131 ? 10.734 -33.812 -15.414 1 98.31 131 PHE A N 1
ATOM 979 C CA . PHE A 1 131 ? 11.133 -32.469 -15.062 1 98.31 131 PHE A CA 1
ATOM 980 C C . PHE A 1 131 ? 12.102 -32.469 -13.883 1 98.31 131 PHE A C 1
ATOM 982 O O . PHE A 1 131 ? 11.922 -33.25 -12.938 1 98.31 131 PHE A O 1
ATOM 989 N N . GLN A 1 132 ? 13.125 -31.688 -13.953 1 97.81 132 GLN A N 1
ATOM 990 C CA . GLN A 1 132 ? 14.062 -31.578 -12.836 1 97.81 132 GLN A CA 1
ATOM 991 C C . GLN A 1 132 ? 13.828 -30.297 -12.047 1 97.81 132 GLN A C 1
ATOM 993 O O . GLN A 1 132 ? 13.547 -29.25 -12.625 1 97.81 132 GLN A O 1
ATOM 998 N N . VAL A 1 133 ? 13.977 -30.344 -10.766 1 98 133 VAL A N 1
ATOM 999 C CA . VAL A 1 133 ? 13.734 -29.234 -9.859 1 98 133 VAL A CA 1
ATOM 1000 C C . VAL A 1 133 ? 14.484 -29.453 -8.547 1 98 133 VAL A C 1
ATOM 1002 O O . VAL A 1 133 ? 14.734 -30.594 -8.156 1 98 133 VAL A O 1
ATOM 1005 N N . PRO A 1 134 ? 14.922 -28.344 -7.863 1 97.81 134 PRO A N 1
ATOM 1006 C CA . PRO A 1 134 ? 15.594 -28.547 -6.578 1 97.81 134 PRO A CA 1
ATOM 1007 C C . PRO A 1 134 ? 14.688 -29.203 -5.535 1 97.81 134 PRO A C 1
ATOM 1009 O O . PRO A 1 134 ? 13.484 -28.922 -5.496 1 97.81 134 PRO A O 1
ATOM 1012 N N . GLU A 1 135 ? 15.25 -29.969 -4.621 1 97.88 135 GLU A N 1
ATOM 1013 C CA . GLU A 1 135 ? 14.508 -30.781 -3.668 1 97.88 135 GLU A CA 1
ATOM 1014 C C . GLU A 1 135 ? 13.68 -29.906 -2.725 1 97.88 135 GLU A C 1
ATOM 1016 O O . GLU A 1 135 ? 12.688 -30.375 -2.15 1 97.88 135 GLU A O 1
ATOM 1021 N N . ASP A 1 136 ? 14.117 -28.656 -2.521 1 96.69 136 ASP A N 1
ATOM 1022 C CA . ASP A 1 136 ? 13.414 -27.797 -1.571 1 96.69 136 ASP A CA 1
ATOM 1023 C C . ASP A 1 136 ? 12.273 -27.047 -2.254 1 96.69 136 ASP A C 1
ATOM 1025 O O . ASP A 1 136 ? 11.625 -26.203 -1.632 1 96.69 136 ASP A O 1
ATOM 1029 N N . PHE A 1 137 ? 12 -27.375 -3.527 1 97.94 137 PHE A N 1
ATOM 1030 C CA . PHE A 1 137 ? 10.883 -26.766 -4.238 1 97.94 137 PHE A CA 1
ATOM 1031 C C . PHE A 1 137 ? 9.922 -27.844 -4.75 1 97.94 137 PHE A C 1
ATOM 1033 O O . PHE A 1 137 ? 9.242 -27.641 -5.762 1 97.94 137 PHE A O 1
ATOM 1040 N N . VAL A 1 138 ? 9.945 -29 -4.16 1 98.06 138 VAL A N 1
ATOM 1041 C CA . VAL A 1 138 ? 8.914 -30.016 -4.273 1 98.06 138 VAL A CA 1
ATOM 1042 C C . VAL A 1 138 ? 8.359 -30.359 -2.887 1 98.06 138 VAL A C 1
ATOM 1044 O O . VAL A 1 138 ? 9.102 -30.344 -1.899 1 98.06 138 VAL A O 1
ATOM 1047 N N . TYR A 1 139 ? 7.059 -30.672 -2.869 1 98.38 139 TYR A N 1
ATOM 1048 C CA . TYR A 1 139 ? 6.363 -30.906 -1.608 1 98.38 139 TYR A CA 1
ATOM 1049 C C . TYR A 1 139 ? 5.574 -32.219 -1.658 1 98.38 139 TYR A C 1
ATOM 1051 O O . TYR A 1 139 ? 4.781 -32.438 -2.576 1 98.38 139 TYR A O 1
ATOM 1059 N N . LYS A 1 140 ? 5.801 -32.969 -0.649 1 98.38 140 LYS A N 1
ATOM 1060 C CA . LYS A 1 140 ? 5.09 -34.25 -0.595 1 98.38 140 LYS A CA 1
ATOM 1061 C C . LYS A 1 140 ? 3.584 -34.031 -0.479 1 98.38 140 LYS A C 1
ATOM 1063 O O . LYS A 1 140 ? 3.133 -33.156 0.27 1 98.38 140 LYS A O 1
ATOM 1068 N N . LEU A 1 141 ? 2.846 -34.781 -1.262 1 98.44 141 LEU A N 1
ATOM 1069 C CA . LEU A 1 141 ? 1.39 -34.75 -1.194 1 98.44 141 LEU A CA 1
ATOM 1070 C C . LEU A 1 141 ? 0.871 -35.719 -0.138 1 98.44 141 LEU A C 1
ATOM 1072 O O . LEU A 1 141 ? 1.366 -36.844 -0.023 1 98.44 141 LEU A O 1
ATOM 1076 N N . PRO A 1 142 ? -0.1 -35.25 0.63 1 97 142 PRO A N 1
ATOM 1077 C CA . PRO A 1 142 ? -0.791 -36.219 1.477 1 97 142 PRO A CA 1
ATOM 1078 C C . PRO A 1 142 ? -1.404 -37.375 0.676 1 97 142 PRO A C 1
ATOM 1080 O O . PRO A 1 142 ? -1.691 -37.219 -0.514 1 97 142 PRO A O 1
ATOM 1083 N N . ASP A 1 143 ? -1.713 -38.469 1.316 1 95.25 143 ASP A N 1
ATOM 1084 C CA . ASP A 1 143 ? -2.17 -39.688 0.656 1 95.25 143 ASP A CA 1
ATOM 1085 C C . ASP A 1 143 ? -3.518 -39.438 -0.029 1 95.25 143 ASP A C 1
ATOM 1087 O O . ASP A 1 143 ? -3.797 -40.062 -1.068 1 95.25 143 ASP A O 1
ATOM 1091 N N . ASP A 1 144 ? -4.254 -38.625 0.515 1 95.75 144 ASP A N 1
ATOM 1092 C CA . ASP A 1 144 ? -5.617 -38.469 0.004 1 95.75 144 ASP A CA 1
ATOM 1093 C C . ASP A 1 144 ? -5.719 -37.312 -0.974 1 95.75 144 ASP A C 1
ATOM 1095 O O . ASP A 1 144 ? -6.816 -36.938 -1.382 1 95.75 144 ASP A O 1
ATOM 1099 N N . VAL A 1 145 ? -4.621 -36.719 -1.345 1 97.31 145 VAL A N 1
ATOM 1100 C CA . VAL A 1 145 ? -4.59 -35.625 -2.32 1 97.31 145 VAL A CA 1
ATOM 1101 C C . VAL A 1 145 ? -4.156 -36.188 -3.682 1 97.31 145 VAL A C 1
ATOM 1103 O O . VAL A 1 145 ? -3.068 -36.75 -3.812 1 97.31 145 VAL A O 1
ATOM 1106 N N . THR A 1 146 ? -4.992 -36.062 -4.695 1 98.06 146 THR A N 1
ATOM 1107 C CA . THR A 1 146 ? -4.734 -36.594 -6.023 1 98.06 146 THR A CA 1
ATOM 1108 C C . THR A 1 146 ? -3.674 -35.781 -6.75 1 98.06 146 THR A C 1
ATOM 1110 O O . THR A 1 146 ? -3.307 -34.688 -6.301 1 98.06 146 THR A O 1
ATOM 1113 N N . PHE A 1 147 ? -3.182 -36.312 -7.848 1 98.5 147 PHE A N 1
ATOM 1114 C CA . PHE A 1 147 ? -2.217 -35.562 -8.664 1 98.5 147 PHE A CA 1
ATOM 1115 C C . PHE A 1 147 ? -2.852 -34.312 -9.266 1 98.5 147 PHE A C 1
ATOM 1117 O O . PHE A 1 147 ? -2.189 -33.312 -9.422 1 98.5 147 PHE A O 1
ATOM 1124 N N . GLU A 1 148 ? -4.152 -34.375 -9.625 1 98.25 148 GLU A N 1
ATOM 1125 C CA . GLU A 1 148 ? -4.848 -33.188 -10.117 1 98.25 148 GLU A CA 1
ATOM 1126 C C . GLU A 1 148 ? -4.879 -32.094 -9.062 1 98.25 148 GLU A C 1
ATOM 1128 O O . GLU A 1 148 ? -4.59 -30.922 -9.367 1 98.25 148 GLU A O 1
ATOM 1133 N N . GLU A 1 149 ? -5.242 -32.469 -7.855 1 98.25 149 GLU A N 1
ATOM 1134 C CA . GLU A 1 149 ? -5.219 -31.516 -6.758 1 98.25 149 GLU A CA 1
ATOM 1135 C C . GLU A 1 149 ? -3.807 -30.984 -6.523 1 98.25 149 GLU A C 1
ATOM 1137 O O . GLU A 1 149 ? -3.625 -29.781 -6.273 1 98.25 149 GLU A O 1
ATOM 1142 N N . GLY A 1 150 ? -2.809 -31.891 -6.609 1 98.56 150 GLY A N 1
ATOM 1143 C CA . GLY A 1 150 ? -1.416 -31.5 -6.453 1 98.56 150 GLY A CA 1
ATOM 1144 C C . GLY A 1 150 ? -0.969 -30.469 -7.473 1 98.56 150 GLY A C 1
ATOM 1145 O O . GLY A 1 150 ? -0.208 -29.562 -7.145 1 98.56 150 GLY A O 1
ATOM 1146 N N . ALA A 1 151 ? -1.416 -30.625 -8.719 1 98.62 151 ALA A N 1
ATOM 1147 C CA . ALA A 1 151 ? -1.087 -29.672 -9.773 1 98.62 151 ALA A CA 1
ATOM 1148 C C . ALA A 1 151 ? -1.645 -28.281 -9.453 1 98.62 151 ALA A C 1
ATOM 1150 O O . ALA A 1 151 ? -1.058 -27.266 -9.828 1 98.62 151 ALA A O 1
ATOM 1151 N N . LEU A 1 152 ? -2.744 -28.25 -8.711 1 98.62 152 LEU A N 1
ATOM 1152 C CA . LEU A 1 152 ? -3.422 -26.984 -8.43 1 98.62 152 LEU A CA 1
ATOM 1153 C C . LEU A 1 152 ? -2.912 -26.375 -7.129 1 98.62 152 LEU A C 1
ATOM 1155 O O . LEU A 1 152 ? -3.404 -25.328 -6.699 1 98.62 152 LEU A O 1
ATOM 1159 N N . VAL A 1 153 ? -1.852 -27 -6.539 1 98.69 153 VAL A N 1
ATOM 1160 C CA . VAL A 1 153 ? -1.208 -26.375 -5.387 1 98.69 153 VAL A CA 1
ATOM 1161 C C . VAL A 1 153 ? -0.569 -25.047 -5.801 1 98.69 153 VAL A C 1
ATOM 1163 O O . VAL A 1 153 ? -0.55 -24.094 -5.023 1 98.69 153 VAL A O 1
ATOM 1166 N N . GLU A 1 154 ? -0.097 -24.984 -7.008 1 98.62 154 GLU A N 1
ATOM 1167 C CA . GLU A 1 154 ? 0.552 -23.766 -7.488 1 98.62 154 GLU A CA 1
ATOM 1168 C C . GLU A 1 154 ? -0.405 -22.578 -7.453 1 98.62 154 GLU A C 1
ATOM 1170 O O . GLU A 1 154 ? -0.159 -21.609 -6.75 1 98.62 154 GLU A O 1
ATOM 1175 N N . PRO A 1 155 ? -1.58 -22.609 -8.117 1 98.44 155 PRO A N 1
ATOM 1176 C CA . PRO A 1 155 ? -2.492 -21.469 -8.039 1 98.44 155 PRO A CA 1
ATOM 1177 C C . PRO A 1 155 ? -3.08 -21.281 -6.641 1 98.44 155 PRO A C 1
ATOM 1179 O O . PRO A 1 155 ? -3.404 -20.156 -6.246 1 98.44 155 PRO A O 1
ATOM 1182 N N . LEU A 1 156 ? -3.197 -22.391 -5.887 1 98.75 156 LEU A N 1
ATOM 1183 C CA . LEU A 1 156 ? -3.645 -22.25 -4.508 1 98.75 156 LEU A CA 1
ATOM 1184 C C . LEU A 1 156 ? -2.625 -21.469 -3.682 1 98.75 156 LEU A C 1
ATOM 1186 O O . LEU A 1 156 ? -2.998 -20.688 -2.807 1 98.75 156 LEU A O 1
ATOM 1190 N N . ALA A 1 157 ? -1.332 -21.719 -3.984 1 98.75 157 ALA A N 1
ATOM 1191 C CA . ALA A 1 157 ? -0.277 -20.984 -3.289 1 98.75 157 ALA A CA 1
ATOM 1192 C C . ALA A 1 157 ? -0.326 -19.5 -3.627 1 98.75 157 ALA A C 1
ATOM 1194 O O . ALA A 1 157 ? -0.02 -18.656 -2.783 1 98.75 157 ALA A O 1
ATOM 1195 N N . VAL A 1 158 ? -0.707 -19.156 -4.848 1 98.56 158 VAL A N 1
ATOM 1196 C CA . VAL A 1 158 ? -0.929 -17.766 -5.223 1 98.56 158 VAL A CA 1
ATOM 1197 C C . VAL A 1 158 ? -1.995 -17.156 -4.32 1 98.56 158 VAL A C 1
ATOM 1199 O O . VAL A 1 158 ? -1.81 -16.047 -3.791 1 98.56 158 VAL A O 1
ATOM 1202 N N . ALA A 1 159 ? -3.102 -17.859 -4.129 1 98.81 159 ALA A N 1
ATOM 1203 C CA . ALA A 1 159 ? -4.203 -17.391 -3.293 1 98.81 159 ALA A CA 1
ATOM 1204 C C . ALA A 1 159 ? -3.762 -17.234 -1.84 1 98.81 159 ALA A C 1
ATOM 1206 O O . ALA A 1 159 ? -4.066 -16.219 -1.199 1 98.81 159 ALA A O 1
ATOM 1207 N N . VAL A 1 160 ? -3.02 -18.234 -1.364 1 98.88 160 VAL A N 1
ATOM 1208 C CA . VAL A 1 160 ? -2.541 -18.203 0.014 1 98.88 160 VAL A CA 1
ATOM 1209 C C . VAL A 1 160 ? -1.664 -16.969 0.23 1 98.88 160 VAL A C 1
ATOM 1211 O O . VAL A 1 160 ? -1.836 -16.234 1.212 1 98.88 160 VAL A O 1
ATOM 1214 N N . HIS A 1 161 ? -0.759 -16.766 -0.696 1 98.81 161 HIS A N 1
ATOM 1215 C CA . HIS A 1 161 ? 0.156 -15.633 -0.586 1 98.81 161 HIS A CA 1
ATOM 1216 C C . HIS A 1 161 ? -0.604 -14.312 -0.555 1 98.81 161 HIS A C 1
ATOM 1218 O O . HIS A 1 161 ? -0.335 -13.453 0.291 1 98.81 161 HIS A O 1
ATOM 1224 N N . ALA A 1 162 ? -1.545 -14.133 -1.458 1 98.75 162 ALA A N 1
ATOM 1225 C CA . ALA A 1 162 ? -2.342 -12.914 -1.541 1 98.75 162 ALA A CA 1
ATOM 1226 C C . ALA A 1 162 ? -3.105 -12.672 -0.243 1 98.75 162 ALA A C 1
ATOM 1228 O O . ALA A 1 162 ? -3.152 -11.539 0.251 1 98.75 162 ALA A O 1
ATOM 1229 N N . VAL A 1 163 ? -3.721 -13.727 0.29 1 98.81 163 VAL A N 1
ATOM 1230 C CA . VAL A 1 163 ? -4.539 -13.625 1.494 1 98.81 163 VAL A CA 1
ATOM 1231 C C . VAL A 1 163 ? -3.652 -13.305 2.695 1 98.81 163 VAL A C 1
ATOM 1233 O O . VAL A 1 163 ? -4.039 -12.516 3.564 1 98.81 163 VAL A O 1
ATOM 1236 N N . LYS A 1 164 ? -2.439 -13.914 2.721 1 98.56 164 LYS A N 1
ATOM 1237 C CA . LYS A 1 164 ? -1.476 -13.586 3.764 1 98.56 164 LYS A CA 1
ATOM 1238 C C . LYS A 1 164 ? -1.035 -12.125 3.66 1 98.56 164 LYS A C 1
ATOM 1240 O O . LYS A 1 164 ? -0.924 -11.43 4.672 1 98.56 164 LYS A O 1
ATOM 1245 N N . LEU A 1 165 ? -0.774 -11.656 2.449 1 98.38 165 LEU A N 1
ATOM 1246 C CA . LEU A 1 165 ? -0.39 -10.266 2.238 1 98.38 165 LEU A CA 1
ATOM 1247 C C . LEU A 1 165 ? -1.496 -9.32 2.699 1 98.38 165 LEU A C 1
ATOM 1249 O O . LEU A 1 165 ? -1.217 -8.242 3.234 1 98.38 165 LEU A O 1
ATOM 1253 N N . ALA A 1 166 ? -2.752 -9.711 2.498 1 98.62 166 ALA A N 1
ATOM 1254 C CA . ALA A 1 166 ? -3.895 -8.898 2.922 1 98.62 166 ALA A CA 1
ATOM 1255 C C . ALA A 1 166 ? -4.035 -8.906 4.441 1 98.62 166 ALA A C 1
ATOM 1257 O O . ALA A 1 166 ? -4.66 -8.016 5.016 1 98.62 166 ALA A O 1
ATOM 1258 N N . GLY A 1 167 ? -3.508 -9.93 5.094 1 98.38 167 GLY A N 1
ATOM 1259 C CA . GLY A 1 167 ? -3.615 -10.07 6.539 1 98.38 167 GLY A CA 1
ATOM 1260 C C . GLY A 1 167 ? -4.988 -10.531 6.992 1 98.38 167 GLY A C 1
ATOM 1261 O O . GLY A 1 167 ? -5.516 -10.031 7.992 1 98.38 167 GLY A O 1
ATOM 1262 N N . VAL A 1 168 ? -5.594 -11.406 6.27 1 98.12 168 VAL A N 1
ATOM 1263 C CA . VAL A 1 168 ? -6.938 -11.883 6.586 1 98.12 168 VAL A CA 1
ATOM 1264 C C . VAL A 1 168 ? -6.906 -12.695 7.879 1 98.12 168 VAL A C 1
ATOM 1266 O O . VAL A 1 168 ? -6.012 -13.523 8.078 1 98.12 168 VAL A O 1
ATOM 1269 N N . LYS A 1 169 ? -7.809 -12.445 8.742 1 96.88 169 LYS A N 1
ATOM 1270 C CA . LYS A 1 169 ? -7.988 -13.164 10.008 1 96.88 169 LYS A CA 1
ATOM 1271 C C . LYS A 1 169 ? -9.469 -13.281 10.367 1 96.88 169 LYS A C 1
ATOM 1273 O O . LYS A 1 169 ? -10.328 -12.773 9.641 1 96.88 169 LYS A O 1
ATOM 1278 N N . PHE A 1 170 ? -9.742 -13.93 11.438 1 96.25 170 PHE A N 1
ATOM 1279 C CA . PHE A 1 170 ? -11.117 -14.141 11.891 1 96.25 170 PHE A CA 1
ATOM 1280 C C . PHE A 1 170 ? -11.836 -12.805 12.062 1 96.25 170 PHE A C 1
ATOM 1282 O O . PHE A 1 170 ? -11.273 -11.859 12.633 1 96.25 170 PHE A O 1
ATOM 1289 N N . GLY A 1 171 ? -13.023 -12.734 11.516 1 95.69 171 GLY A N 1
ATOM 1290 C CA . GLY A 1 171 ? -13.844 -11.547 11.695 1 95.69 171 GLY A CA 1
ATOM 1291 C C . GLY A 1 171 ? -13.773 -10.586 10.531 1 95.69 171 GLY A C 1
ATOM 1292 O O . GLY A 1 171 ? -14.617 -9.703 10.391 1 95.69 171 GLY A O 1
ATOM 1293 N N . ASP A 1 172 ? -12.727 -10.758 9.688 1 97.69 172 ASP A N 1
ATOM 1294 C CA . ASP A 1 172 ? -12.539 -9.828 8.578 1 97.69 172 ASP A CA 1
ATOM 1295 C C . ASP A 1 172 ? -13.688 -9.938 7.57 1 97.69 172 ASP A C 1
ATOM 1297 O O . ASP A 1 172 ? -14.273 -11.008 7.398 1 97.69 172 ASP A O 1
ATOM 1301 N N . LYS A 1 173 ? -14.086 -8.836 7.004 1 98.5 173 LYS A N 1
ATOM 1302 C CA . LYS A 1 173 ? -14.953 -8.734 5.836 1 98.5 173 LYS A CA 1
ATOM 1303 C C . LYS A 1 173 ? -14.141 -8.469 4.57 1 98.5 173 LYS A C 1
ATOM 1305 O O . LYS A 1 173 ? -13.539 -7.402 4.426 1 98.5 173 LYS A O 1
ATOM 1310 N N . VAL A 1 174 ? -14.148 -9.461 3.6 1 98.88 174 VAL A N 1
ATOM 1311 C CA . VAL A 1 174 ? -13.242 -9.438 2.461 1 98.88 174 VAL A CA 1
ATOM 1312 C C . VAL A 1 174 ? -14.039 -9.328 1.162 1 98.88 174 VAL A C 1
ATOM 1314 O O . VAL A 1 174 ? -15.07 -9.984 1.005 1 98.88 174 VAL A O 1
ATOM 1317 N N . VAL A 1 175 ? -13.609 -8.445 0.292 1 98.94 175 VAL A N 1
ATOM 1318 C CA . VAL A 1 175 ? -14.133 -8.414 -1.069 1 98.94 175 VAL A CA 1
ATOM 1319 C C . VAL A 1 175 ? -13.102 -9 -2.033 1 98.94 175 VAL A C 1
ATOM 1321 O O . VAL A 1 175 ? -11.906 -8.695 -1.938 1 98.94 175 VAL A O 1
ATOM 1324 N N . VAL A 1 176 ? -13.531 -9.859 -2.887 1 98.94 176 VAL A N 1
ATOM 1325 C CA . VAL A 1 176 ? -12.688 -10.438 -3.93 1 98.94 176 VAL A CA 1
ATOM 1326 C C . VAL A 1 176 ? -13.234 -10.055 -5.305 1 98.94 176 VAL A C 1
ATOM 1328 O O . VAL A 1 176 ? -14.344 -10.438 -5.668 1 98.94 176 VAL A O 1
ATOM 1331 N N . PHE A 1 177 ? -12.445 -9.297 -6.051 1 98.81 177 PHE A N 1
ATOM 1332 C CA . PHE A 1 177 ? -12.82 -8.938 -7.414 1 98.81 177 PHE A CA 1
ATOM 1333 C C . PHE A 1 177 ? -12.328 -9.984 -8.398 1 98.81 177 PHE A C 1
ATOM 1335 O O . PHE A 1 177 ? -11.133 -10.281 -8.453 1 98.81 177 PHE A O 1
ATOM 1342 N N . GLY A 1 178 ? -13.203 -10.508 -9.258 1 97.88 178 GLY A N 1
ATOM 1343 C CA . GLY A 1 178 ? -12.906 -11.57 -10.203 1 97.88 178 GLY A CA 1
ATOM 1344 C C . GLY A 1 178 ? -13.156 -12.953 -9.641 1 97.88 178 GLY A C 1
ATOM 1345 O O . GLY A 1 178 ? -12.578 -13.328 -8.617 1 97.88 178 GLY A O 1
ATOM 1346 N N . ALA A 1 179 ? -14.008 -13.648 -10.312 1 97.5 179 ALA A N 1
ATOM 1347 C CA . ALA A 1 179 ? -14.312 -15.008 -9.875 1 97.5 179 ALA A CA 1
ATOM 1348 C C . ALA A 1 179 ? -13.789 -16.031 -10.883 1 97.5 179 ALA A C 1
ATOM 1350 O O . ALA A 1 179 ? -14.477 -17.016 -11.195 1 97.5 179 ALA A O 1
ATOM 1351 N N . GLY A 1 180 ? -12.641 -15.703 -11.461 1 95.56 180 GLY A N 1
ATOM 1352 C CA . GLY A 1 180 ? -11.883 -16.719 -12.172 1 95.56 180 GLY A CA 1
ATOM 1353 C C . GLY A 1 180 ? -11.203 -17.719 -11.25 1 95.56 180 GLY A C 1
ATOM 1354 O O . GLY A 1 180 ? -11.484 -17.734 -10.047 1 95.56 180 GLY A O 1
ATOM 1355 N N . PRO A 1 181 ? -10.328 -18.547 -11.812 1 96.31 181 PRO A N 1
ATOM 1356 C CA . PRO A 1 181 ? -9.703 -19.578 -10.992 1 96.31 181 PRO A CA 1
ATOM 1357 C C . PRO A 1 181 ? -9.008 -19.016 -9.758 1 96.31 181 PRO A C 1
ATOM 1359 O O . PRO A 1 181 ? -9.227 -19.516 -8.648 1 96.31 181 PRO A O 1
ATOM 1362 N N . VAL A 1 182 ? -8.188 -17.984 -9.93 1 97.31 182 VAL A N 1
ATOM 1363 C CA . VAL A 1 182 ? -7.453 -17.406 -8.812 1 97.31 182 VAL A CA 1
ATOM 1364 C C . VAL A 1 182 ? -8.43 -16.766 -7.828 1 97.31 182 VAL A C 1
ATOM 1366 O O . VAL A 1 182 ? -8.297 -16.922 -6.613 1 97.31 182 VAL A O 1
ATOM 1369 N N . GLY A 1 183 ? -9.422 -16.047 -8.336 1 98.44 183 GLY A N 1
ATOM 1370 C CA . GLY A 1 183 ? -10.414 -15.422 -7.477 1 98.44 183 GLY A CA 1
ATOM 1371 C C . GLY A 1 183 ? -11.203 -16.406 -6.645 1 98.44 183 GLY A C 1
ATOM 1372 O O . GLY A 1 183 ? -11.453 -16.172 -5.461 1 98.44 183 GLY A O 1
ATOM 1373 N N . LEU A 1 184 ? -11.602 -17.484 -7.27 1 98.56 184 LEU A N 1
ATOM 1374 C CA . LEU A 1 184 ? -12.328 -18.531 -6.559 1 98.56 184 LEU A CA 1
ATOM 1375 C C . LEU A 1 184 ? -11.477 -19.109 -5.43 1 98.56 184 LEU A C 1
ATOM 1377 O O . LEU A 1 184 ? -11.969 -19.312 -4.316 1 98.56 184 LEU A O 1
ATOM 1381 N N . LEU A 1 185 ? -10.219 -19.328 -5.711 1 98.75 185 LEU A N 1
ATOM 1382 C CA . LEU A 1 185 ? -9.32 -19.875 -4.699 1 98.75 185 LEU A CA 1
ATOM 1383 C C . LEU A 1 185 ? -9.07 -18.859 -3.594 1 98.75 185 LEU A C 1
ATOM 1385 O O . LEU A 1 185 ? -9.023 -19.219 -2.414 1 98.75 185 LEU A O 1
ATOM 1389 N N . VAL A 1 186 ? -8.922 -17.578 -3.947 1 98.81 186 VAL A N 1
ATOM 1390 C CA . VAL A 1 186 ? -8.727 -16.516 -2.963 1 98.81 186 VAL A CA 1
ATOM 1391 C C . VAL A 1 186 ? -9.922 -16.469 -2.016 1 98.81 186 VAL A C 1
ATOM 1393 O O . VAL A 1 186 ? -9.758 -16.406 -0.795 1 98.81 186 VAL A O 1
ATOM 1396 N N . GLY A 1 187 ? -11.117 -16.5 -2.572 1 98.75 187 GLY A N 1
ATOM 1397 C CA . GLY A 1 187 ? -12.305 -16.531 -1.729 1 98.75 187 GLY A CA 1
ATOM 1398 C C . GLY A 1 187 ? -12.32 -17.688 -0.754 1 98.75 187 GLY A C 1
ATOM 1399 O O . GLY A 1 187 ? -12.609 -17.516 0.429 1 98.75 187 GLY A O 1
ATOM 1400 N N . SER A 1 188 ? -11.953 -18.844 -1.239 1 98.69 188 SER A N 1
ATOM 1401 C CA . SER A 1 188 ? -11.945 -20.047 -0.41 1 98.69 188 SER A CA 1
ATOM 1402 C C . SER A 1 188 ? -10.898 -19.938 0.693 1 98.69 188 SER A C 1
ATOM 1404 O O . SER A 1 188 ? -11.141 -20.344 1.831 1 98.69 188 SER A O 1
ATOM 1406 N N . VAL A 1 189 ? -9.727 -19.453 0.334 1 98.81 189 VAL A N 1
ATOM 1407 C CA . VAL A 1 189 ? -8.656 -19.312 1.311 1 98.81 189 VAL A CA 1
ATOM 1408 C C . VAL A 1 189 ? -9.039 -18.266 2.361 1 98.81 189 VAL A C 1
ATOM 1410 O O . VAL A 1 189 ? -8.742 -18.438 3.547 1 98.81 189 VAL A O 1
ATOM 1413 N N . CYS A 1 190 ? -9.703 -17.141 1.944 1 98.75 190 CYS A N 1
ATOM 1414 C CA . CYS A 1 190 ? -10.18 -16.156 2.898 1 98.75 190 CYS A CA 1
ATOM 1415 C C . CYS A 1 190 ? -11.102 -16.781 3.936 1 98.75 190 CYS A C 1
ATOM 1417 O O . CYS A 1 190 ? -10.945 -16.547 5.137 1 98.75 190 CYS A O 1
ATOM 1419 N N . LYS A 1 191 ? -12.023 -17.609 3.471 1 98.06 191 LYS A N 1
ATOM 1420 C CA . LYS A 1 191 ? -12.914 -18.312 4.387 1 98.06 191 LYS A CA 1
ATOM 1421 C C . LYS A 1 191 ? -12.125 -19.219 5.328 1 98.06 191 LYS A C 1
ATOM 1423 O O . LYS A 1 191 ? -12.359 -19.219 6.539 1 98.06 191 LYS A O 1
ATOM 1428 N N . ALA A 1 192 ? -11.211 -19.938 4.781 1 98.12 192 ALA A N 1
ATOM 1429 C CA . ALA A 1 192 ? -10.414 -20.859 5.574 1 98.12 192 ALA A CA 1
ATOM 1430 C C . ALA A 1 192 ? -9.594 -20.125 6.633 1 98.12 192 ALA A C 1
ATOM 1432 O O . ALA A 1 192 ? -9.344 -20.656 7.719 1 98.12 192 ALA A O 1
ATOM 1433 N N . PHE A 1 193 ? -9.156 -18.891 6.332 1 98.06 193 PHE A N 1
ATOM 1434 C CA . PHE A 1 193 ? -8.336 -18.109 7.25 1 98.06 193 PHE A CA 1
ATOM 1435 C C . PHE A 1 193 ? -9.203 -17.391 8.273 1 98.06 193 PHE A C 1
ATOM 1437 O O . PHE A 1 193 ? -8.688 -16.719 9.18 1 98.06 193 PHE A O 1
ATOM 1444 N N . GLY A 1 194 ? -10.609 -17.484 8.148 1 96.88 194 GLY A N 1
ATOM 1445 C CA . GLY A 1 194 ? -11.461 -17.016 9.234 1 96.88 194 GLY A CA 1
ATOM 1446 C C . GLY A 1 194 ? -12.344 -15.852 8.844 1 96.88 194 GLY A C 1
ATOM 1447 O O . GLY A 1 194 ? -13.156 -15.383 9.648 1 96.88 194 GLY A O 1
ATOM 1448 N N . ALA A 1 195 ? -12.188 -15.32 7.559 1 97.81 195 ALA A N 1
ATOM 1449 C CA . ALA A 1 195 ? -13.078 -14.242 7.148 1 97.81 195 ALA A CA 1
ATOM 1450 C C . ALA A 1 195 ? -14.539 -14.625 7.371 1 97.81 195 ALA A C 1
ATOM 1452 O O . ALA A 1 195 ? -14.961 -15.719 6.996 1 97.81 195 ALA A O 1
ATOM 1453 N N . THR A 1 196 ? -15.289 -13.758 8.008 1 97.25 196 THR A N 1
ATOM 1454 C CA . THR A 1 196 ? -16.688 -14.062 8.297 1 97.25 196 THR A CA 1
ATOM 1455 C C . THR A 1 196 ? -17.578 -13.711 7.109 1 97.25 196 THR A C 1
ATOM 1457 O O . THR A 1 196 ? -18.641 -14.305 6.934 1 97.25 196 THR A O 1
ATOM 1460 N N . GLU A 1 197 ? -17.141 -12.703 6.348 1 98.19 197 GLU A N 1
ATOM 1461 C CA . GLU A 1 197 ? -17.812 -12.328 5.109 1 98.19 197 GLU A CA 1
ATOM 1462 C C . GLU A 1 197 ? -16.844 -12.289 3.938 1 98.19 197 GLU A C 1
ATOM 1464 O O . GLU A 1 197 ? -15.75 -11.711 4.047 1 98.19 197 GLU A O 1
ATOM 1469 N N . VAL A 1 198 ? -17.188 -12.961 2.92 1 98.81 198 VAL A N 1
ATOM 1470 C CA . VAL A 1 198 ? -16.453 -12.914 1.659 1 98.81 198 VAL A CA 1
ATOM 1471 C C . VAL A 1 198 ? -17.406 -12.539 0.522 1 98.81 198 VAL A C 1
ATOM 1473 O O . VAL A 1 198 ? -18.328 -13.297 0.199 1 98.81 198 VAL A O 1
ATOM 1476 N N . VAL A 1 199 ? -17.219 -11.352 -0.051 1 98.88 199 VAL A N 1
ATOM 1477 C CA . VAL A 1 199 ? -18.031 -10.852 -1.153 1 98.88 199 VAL A CA 1
ATOM 1478 C C . VAL A 1 199 ? -17.281 -11.047 -2.475 1 98.88 199 VAL A C 1
ATOM 1480 O O . VAL A 1 199 ? -16.234 -10.445 -2.695 1 98.88 199 VAL A O 1
ATOM 1483 N N . SER A 1 200 ? -17.828 -11.891 -3.357 1 98.81 200 SER A N 1
ATOM 1484 C CA . SER A 1 200 ? -17.25 -12.078 -4.684 1 98.81 200 SER A CA 1
ATOM 1485 C C . SER A 1 200 ? -17.938 -11.18 -5.715 1 98.81 200 SER A C 1
ATOM 1487 O O . SER A 1 200 ? -19.156 -11.109 -5.77 1 98.81 200 SER A O 1
ATOM 1489 N N . ILE A 1 201 ? -17.141 -10.508 -6.473 1 98.81 201 ILE A N 1
ATOM 1490 C CA . ILE A 1 201 ? -17.625 -9.602 -7.508 1 98.81 201 ILE A CA 1
ATOM 1491 C C . ILE A 1 201 ? -17.172 -10.094 -8.883 1 98.81 201 ILE A C 1
ATOM 1493 O O . ILE A 1 201 ? -16 -10.406 -9.078 1 98.81 201 ILE A O 1
ATOM 1497 N N . ASP A 1 202 ? -18.031 -10.195 -9.805 1 98.19 202 ASP A N 1
ATOM 1498 C CA . ASP A 1 202 ? -17.781 -10.547 -11.195 1 98.19 202 ASP A CA 1
ATOM 1499 C C . ASP A 1 202 ? -18.906 -10.055 -12.102 1 98.19 202 ASP A C 1
ATOM 1501 O O . ASP A 1 202 ? -19.922 -9.555 -11.617 1 98.19 202 ASP A O 1
ATOM 1505 N N . VAL A 1 203 ? -18.688 -10.117 -13.391 1 97.12 203 VAL A N 1
ATOM 1506 C CA . VAL A 1 203 ? -19.719 -9.664 -14.32 1 97.12 203 VAL A CA 1
ATOM 1507 C C . VAL A 1 203 ? -20.438 -10.867 -14.914 1 97.12 203 VAL A C 1
ATOM 1509 O O . VAL A 1 203 ? -21.359 -10.711 -15.727 1 97.12 203 VAL A O 1
ATOM 1512 N N . VAL A 1 204 ? -20.047 -12.086 -14.562 1 96.25 204 VAL A N 1
ATOM 1513 C CA . VAL A 1 204 ? -20.625 -13.32 -15.086 1 96.25 204 VAL A CA 1
ATOM 1514 C C . VAL A 1 204 ? -21.312 -14.094 -13.953 1 96.25 204 VAL A C 1
ATOM 1516 O O . VAL A 1 204 ? -20.656 -14.555 -13.023 1 96.25 204 VAL A O 1
ATOM 1519 N N . ASP A 1 205 ? -22.578 -14.383 -14.039 1 96.88 205 ASP A N 1
ATOM 1520 C CA . ASP A 1 205 ? -23.375 -15 -12.992 1 96.88 205 ASP A CA 1
ATOM 1521 C C . ASP A 1 205 ? -22.906 -16.422 -12.703 1 96.88 205 ASP A C 1
ATOM 1523 O O . ASP A 1 205 ? -22.844 -16.844 -11.547 1 96.88 205 ASP A O 1
ATOM 1527 N N . LYS A 1 206 ? -22.594 -17.078 -13.727 1 95.5 206 LYS A N 1
ATOM 1528 C CA . LYS A 1 206 ? -22.188 -18.469 -13.547 1 95.5 206 LYS A CA 1
ATOM 1529 C C . LYS A 1 206 ? -20.938 -18.562 -12.664 1 95.5 206 LYS A C 1
ATOM 1531 O O . LYS A 1 206 ? -20.812 -19.484 -11.859 1 95.5 206 LYS A O 1
ATOM 1536 N N . LYS A 1 207 ? -20.047 -17.656 -12.828 1 96.06 207 LYS A N 1
ATOM 1537 C CA . LYS A 1 207 ? -18.844 -17.625 -12.016 1 96.06 207 LYS A CA 1
ATOM 1538 C C . LYS A 1 207 ? -19.156 -17.266 -10.562 1 96.06 207 LYS A C 1
ATOM 1540 O O . LYS A 1 207 ? -18.562 -17.812 -9.641 1 96.06 207 LYS A O 1
ATOM 1545 N N . LEU A 1 208 ? -20.094 -16.375 -10.414 1 97.94 208 LEU A N 1
ATOM 1546 C CA . LEU A 1 208 ? -20.531 -15.969 -9.078 1 97.94 208 LEU A CA 1
ATOM 1547 C C . LEU A 1 208 ? -21.203 -17.125 -8.344 1 97.94 208 LEU A C 1
ATOM 1549 O O . LEU A 1 208 ? -20.984 -17.312 -7.145 1 97.94 208 LEU A O 1
ATOM 1553 N N . ASP A 1 209 ? -22 -17.906 -9.102 1 97.56 209 ASP A N 1
ATOM 1554 C CA . ASP A 1 209 ? -22.594 -19.094 -8.516 1 97.56 209 ASP A CA 1
ATOM 1555 C C . ASP A 1 209 ? -21.516 -20.047 -7.984 1 97.56 209 ASP A C 1
ATOM 1557 O O . ASP A 1 209 ? -21.656 -20.578 -6.883 1 97.56 209 ASP A O 1
ATOM 1561 N N . LYS A 1 210 ? -20.531 -20.172 -8.781 1 96.69 210 LYS A N 1
ATOM 1562 C CA . LYS A 1 210 ? -19.438 -21.031 -8.375 1 96.69 210 LYS A CA 1
ATOM 1563 C C . LYS A 1 210 ? -18.734 -20.484 -7.125 1 96.69 210 LYS A C 1
ATOM 1565 O O . LYS A 1 210 ? -18.344 -21.266 -6.246 1 96.69 210 LYS A O 1
ATOM 1570 N N . SER A 1 211 ? -18.547 -19.188 -7.051 1 98.06 211 SER A N 1
ATOM 1571 C CA . SER A 1 211 ? -17.906 -18.578 -5.887 1 98.06 211 SER A CA 1
ATOM 1572 C C . SER A 1 211 ? -18.703 -18.859 -4.613 1 98.06 211 SER A C 1
ATOM 1574 O O . SER A 1 211 ? -18.125 -19.109 -3.555 1 98.06 211 SER A O 1
ATOM 1576 N N . LEU A 1 212 ? -20.016 -18.812 -4.656 1 98.06 212 LEU A N 1
ATOM 1577 C CA . LEU A 1 212 ? -20.875 -19.125 -3.516 1 98.06 212 LEU A CA 1
ATOM 1578 C C . LEU A 1 212 ? -20.734 -20.578 -3.096 1 98.06 212 LEU A C 1
ATOM 1580 O O . LEU A 1 212 ? -20.719 -20.891 -1.9 1 98.06 212 LEU A O 1
ATOM 1584 N N . GLU A 1 213 ? -20.547 -21.422 -4.066 1 96.94 213 GLU A N 1
ATOM 1585 C CA . GLU A 1 213 ? -20.328 -22.828 -3.785 1 96.94 213 GLU A CA 1
ATOM 1586 C C . GLU A 1 213 ? -19 -23.062 -3.062 1 96.94 213 GLU A C 1
ATOM 1588 O O . GLU A 1 213 ? -18.875 -24 -2.279 1 96.94 213 GLU A O 1
ATOM 1593 N N . MET A 1 214 ? -18.125 -22.141 -3.303 1 96.94 214 MET A N 1
ATOM 1594 C CA . MET A 1 214 ? -16.766 -22.375 -2.814 1 96.94 214 MET A CA 1
ATOM 1595 C C . MET A 1 214 ? -16.484 -21.531 -1.577 1 96.94 214 MET A C 1
ATOM 1597 O O . MET A 1 214 ? -15.328 -21.406 -1.155 1 96.94 214 MET A O 1
ATOM 1601 N N . GLY A 1 215 ? -17.516 -20.891 -1.038 1 93.5 215 GLY A N 1
ATOM 1602 C CA . GLY A 1 215 ? -17.281 -20.328 0.284 1 93.5 215 GLY A CA 1
ATOM 1603 C C . GLY A 1 215 ? -17.578 -18.844 0.361 1 93.5 215 GLY A C 1
ATOM 1604 O O . GLY A 1 215 ? -17.625 -18.266 1.45 1 93.5 215 GLY A O 1
ATOM 1605 N N . SER A 1 216 ? -17.781 -18.156 -0.743 1 97.69 216 SER A N 1
ATOM 1606 C CA . SER A 1 216 ? -18.219 -16.766 -0.66 1 97.69 216 SER A CA 1
ATOM 1607 C C . SER A 1 216 ? -19.594 -16.656 0.002 1 97.69 216 SER A C 1
ATOM 1609 O O . SER A 1 216 ? -20.469 -17.5 -0.228 1 97.69 216 SER A O 1
ATOM 1611 N N . THR A 1 217 ? -19.75 -15.672 0.825 1 98.44 217 THR A N 1
ATOM 1612 C CA . THR A 1 217 ? -21.016 -15.5 1.542 1 98.44 217 THR A CA 1
ATOM 1613 C C . THR A 1 217 ? -21.969 -14.617 0.751 1 98.44 217 THR A C 1
ATOM 1615 O O . THR A 1 217 ? -23.188 -14.703 0.925 1 98.44 217 THR A O 1
ATOM 1618 N N . ILE A 1 218 ? -21.422 -13.75 -0.064 1 98.56 218 ILE A N 1
ATOM 1619 C CA . ILE A 1 218 ? -22.172 -12.812 -0.877 1 98.56 218 ILE A CA 1
ATOM 1620 C C . ILE A 1 218 ? -21.609 -12.766 -2.291 1 98.56 218 ILE A C 1
ATOM 1622 O O . ILE A 1 218 ? -20.391 -12.93 -2.482 1 98.56 218 ILE A O 1
ATOM 1626 N N . ALA A 1 219 ? -22.422 -12.672 -3.309 1 98.56 219 ALA A N 1
ATOM 1627 C CA . ALA A 1 219 ? -22 -12.492 -4.695 1 98.56 219 ALA A CA 1
ATOM 1628 C C . ALA A 1 219 ? -22.719 -11.305 -5.336 1 98.56 219 ALA A C 1
ATOM 1630 O O . ALA A 1 219 ? -23.938 -11.133 -5.16 1 98.56 219 ALA A O 1
ATOM 1631 N N . ILE A 1 220 ? -21.938 -10.461 -6.004 1 98.69 220 ILE A N 1
ATOM 1632 C CA . ILE A 1 220 ? -22.5 -9.281 -6.656 1 98.69 220 ILE A CA 1
ATOM 1633 C C . ILE A 1 220 ? -22.094 -9.273 -8.125 1 98.69 220 ILE A C 1
ATOM 1635 O O . ILE A 1 220 ? -20.906 -9.328 -8.445 1 98.69 220 ILE A O 1
ATOM 1639 N N . ASN A 1 221 ? -23.031 -9.266 -9.031 1 98.56 221 ASN A N 1
ATOM 1640 C CA . ASN A 1 221 ? -22.766 -9.008 -10.438 1 98.56 221 ASN A CA 1
ATOM 1641 C C . ASN A 1 221 ? -22.609 -7.516 -10.719 1 98.56 221 ASN A C 1
ATOM 1643 O O . ASN A 1 221 ? -23.594 -6.766 -10.648 1 98.56 221 ASN A O 1
ATOM 1647 N N . SER A 1 222 ? -21.406 -7.074 -11 1 97.56 222 SER A N 1
ATOM 1648 C CA . SER A 1 222 ? -21.109 -5.648 -11.109 1 97.56 222 SER A CA 1
ATOM 1649 C C . SER A 1 222 ? -21.25 -5.156 -12.547 1 97.56 222 SER A C 1
ATOM 1651 O O . SER A 1 222 ? -20.875 -4.027 -12.859 1 97.56 222 SER A O 1
ATOM 1653 N N . LYS A 1 223 ? -21.812 -6.043 -13.359 1 95 223 LYS A N 1
ATOM 1654 C CA . LYS A 1 223 ? -21.984 -5.66 -14.758 1 95 223 LYS A CA 1
ATOM 1655 C C . LYS A 1 223 ? -22.75 -4.348 -14.875 1 95 223 LYS A C 1
ATOM 1657 O O . LYS A 1 223 ? -23.812 -4.188 -14.273 1 95 223 LYS A O 1
ATOM 1662 N N . ASP A 1 224 ? -22.281 -3.336 -15.562 1 93.25 224 ASP A N 1
ATOM 1663 C CA . ASP A 1 224 ? -22.891 -2.049 -15.883 1 93.25 224 ASP A CA 1
ATOM 1664 C C . ASP A 1 224 ? -23.062 -1.198 -14.625 1 93.25 224 ASP A C 1
ATOM 1666 O O . ASP A 1 224 ? -23.969 -0.355 -14.562 1 93.25 224 ASP A O 1
ATOM 1670 N N . MET A 1 225 ? -22.406 -1.481 -13.539 1 95.94 225 MET A N 1
ATOM 1671 C CA . MET A 1 225 ? -22.469 -0.663 -12.336 1 95.94 225 MET A CA 1
ATOM 1672 C C . MET A 1 225 ? -21.328 0.346 -12.312 1 95.94 225 MET A C 1
ATOM 1674 O O . MET A 1 225 ? -20.188 0.005 -12.625 1 95.94 225 MET A O 1
ATOM 1678 N N . ALA A 1 226 ? -21.734 1.518 -11.961 1 95.88 226 ALA A N 1
ATOM 1679 C CA . ALA A 1 226 ? -20.688 2.506 -11.695 1 95.88 226 ALA A CA 1
ATOM 1680 C C . ALA A 1 226 ? -19.922 2.168 -10.422 1 95.88 226 ALA A C 1
ATOM 1682 O O . ALA A 1 226 ? -20.453 1.512 -9.523 1 95.88 226 ALA A O 1
ATOM 1683 N N . GLU A 1 227 ? -18.656 2.59 -10.344 1 96.19 227 GLU A N 1
ATOM 1684 C CA . GLU A 1 227 ? -17.766 2.264 -9.227 1 96.19 227 GLU A CA 1
ATOM 1685 C C . GLU A 1 227 ? -18.391 2.676 -7.891 1 96.19 227 GLU A C 1
ATOM 1687 O O . GLU A 1 227 ? -18.359 1.912 -6.926 1 96.19 227 GLU A O 1
ATOM 1692 N N . GLU A 1 228 ? -18.953 3.922 -7.805 1 94.69 228 GLU A N 1
ATOM 1693 C CA . GLU A 1 228 ? -19.531 4.414 -6.562 1 94.69 228 GLU A CA 1
ATOM 1694 C C . GLU A 1 228 ? -20.766 3.6 -6.176 1 94.69 228 GLU A C 1
ATOM 1696 O O . GLU A 1 228 ? -21 3.342 -4.996 1 94.69 228 GLU A O 1
ATOM 1701 N N . ALA A 1 229 ? -21.547 3.254 -7.172 1 96.88 229 ALA A N 1
ATOM 1702 C CA . ALA A 1 229 ? -22.734 2.432 -6.934 1 96.88 229 ALA A CA 1
ATOM 1703 C C . ALA A 1 229 ? -22.344 1.049 -6.418 1 96.88 229 ALA A C 1
ATOM 1705 O O . ALA A 1 229 ? -23 0.499 -5.535 1 96.88 229 ALA A O 1
ATOM 1706 N N . LEU A 1 230 ? -21.328 0.457 -7.039 1 98 230 LEU A N 1
ATOM 1707 C CA . LEU A 1 230 ? -20.844 -0.847 -6.594 1 98 230 LEU A CA 1
ATOM 1708 C C . LEU A 1 230 ? -20.359 -0.784 -5.148 1 98 230 LEU A C 1
ATOM 1710 O O . LEU A 1 230 ? -20.656 -1.675 -4.352 1 98 230 LEU A O 1
ATOM 1714 N N . ALA A 1 231 ? -19.594 0.259 -4.777 1 97.12 231 ALA A N 1
ATOM 1715 C CA . ALA A 1 231 ? -19.109 0.436 -3.41 1 97.12 231 ALA A CA 1
ATOM 1716 C C . ALA A 1 231 ? -20.281 0.5 -2.426 1 97.12 231 ALA A C 1
ATOM 1718 O O . ALA A 1 231 ? -20.219 -0.102 -1.351 1 97.12 231 ALA A O 1
ATOM 1719 N N . LEU A 1 232 ? -21.281 1.233 -2.781 1 96.88 232 LEU A N 1
ATOM 1720 C CA . LEU A 1 232 ? -22.453 1.357 -1.935 1 96.88 232 LEU A CA 1
ATOM 1721 C C . LEU A 1 232 ? -23.172 0.016 -1.798 1 96.88 232 LEU A C 1
ATOM 1723 O O . LEU A 1 232 ? -23.641 -0.334 -0.713 1 96.88 232 LEU A O 1
ATOM 1727 N N . GLU A 1 233 ? -23.312 -0.719 -2.908 1 97.81 233 GLU A N 1
ATOM 1728 C CA . GLU A 1 233 ? -23.938 -2.033 -2.873 1 97.81 233 GLU A CA 1
ATOM 1729 C C . GLU A 1 233 ? -23.188 -2.984 -1.948 1 97.81 233 GLU A C 1
ATOM 1731 O O . GLU A 1 233 ? -23.797 -3.721 -1.174 1 97.81 233 GLU A O 1
ATOM 1736 N N . ILE A 1 234 ? -21.859 -2.98 -2.051 1 98.31 234 ILE A N 1
ATOM 1737 C CA . ILE A 1 234 ? -21.031 -3.801 -1.172 1 98.31 234 ILE A CA 1
ATOM 1738 C C . ILE A 1 234 ? -21.328 -3.447 0.286 1 98.31 234 ILE A C 1
ATOM 1740 O O . ILE A 1 234 ? -21.547 -4.336 1.114 1 98.31 234 ILE A O 1
ATOM 1744 N N . GLN A 1 235 ? -21.344 -2.154 0.601 1 97.31 235 GLN A N 1
ATOM 1745 C CA . GLN A 1 235 ? -21.609 -1.685 1.955 1 97.31 235 GLN A CA 1
ATOM 1746 C C . GLN A 1 235 ? -22.984 -2.156 2.439 1 97.31 235 GLN A C 1
ATOM 1748 O O . GLN A 1 235 ? -23.125 -2.609 3.578 1 97.31 235 GLN A O 1
ATOM 1753 N N . ASN A 1 236 ? -24 -1.998 1.584 1 97.62 236 ASN A N 1
ATOM 1754 C CA . ASN A 1 236 ? -25.344 -2.428 1.929 1 97.62 236 ASN A CA 1
ATOM 1755 C C . ASN A 1 236 ? -25.406 -3.922 2.234 1 97.62 236 ASN A C 1
ATOM 1757 O O . ASN A 1 236 ? -26 -4.336 3.227 1 97.62 236 ASN A O 1
ATOM 1761 N N . ASP A 1 237 ? -24.766 -4.727 1.414 1 97.81 237 ASP A N 1
ATOM 1762 C CA . ASP A 1 237 ? -24.781 -6.18 1.576 1 97.81 237 ASP A CA 1
ATOM 1763 C C . ASP A 1 237 ? -24.016 -6.602 2.826 1 97.81 237 ASP A C 1
ATOM 1765 O O . ASP A 1 237 ? -24.25 -7.684 3.365 1 97.81 237 ASP A O 1
ATOM 1769 N N . LEU A 1 238 ? -23.109 -5.707 3.24 1 97.69 238 LEU A N 1
ATOM 1770 C CA . LEU A 1 238 ? -22.359 -5.961 4.469 1 97.69 238 LEU A CA 1
ATOM 1771 C C . LEU A 1 238 ? -23.016 -5.254 5.656 1 97.69 238 LEU A C 1
ATOM 1773 O O . LEU A 1 238 ? -22.328 -4.879 6.609 1 97.69 238 LEU A O 1
ATOM 1777 N N . ASN A 1 239 ? -24.312 -4.938 5.559 1 96.12 239 ASN A N 1
ATOM 1778 C CA . ASN A 1 239 ? -25.109 -4.328 6.621 1 96.12 239 ASN A CA 1
ATOM 1779 C C . ASN A 1 239 ? -24.547 -2.969 7.027 1 96.12 239 ASN A C 1
ATOM 1781 O O . ASN A 1 239 ? -24.391 -2.686 8.219 1 96.12 239 ASN A O 1
ATOM 1785 N N . GLY A 1 240 ? -24.141 -2.225 6.031 1 95.56 240 GLY A N 1
ATOM 1786 C CA . GLY A 1 240 ? -23.703 -0.854 6.254 1 95.56 240 GLY A CA 1
ATOM 1787 C C . GLY A 1 240 ? -22.234 -0.739 6.582 1 95.56 240 GLY A C 1
ATOM 1788 O O . GLY A 1 240 ? -21.734 0.357 6.84 1 95.56 240 GLY A O 1
ATOM 1789 N N . GLN A 1 241 ? -21.531 -1.832 6.621 1 95.06 241 GLN A N 1
ATOM 1790 C CA . GLN A 1 241 ? -20.109 -1.822 6.949 1 95.06 241 GLN A CA 1
ATOM 1791 C C . GLN A 1 241 ? -19.266 -1.874 5.684 1 95.06 241 GLN A C 1
ATOM 1793 O O . GLN A 1 241 ? -19.703 -2.373 4.648 1 95.06 241 GLN A O 1
ATOM 1798 N N . HIS A 1 242 ? -18.062 -1.322 5.762 1 96.19 242 HIS A N 1
ATOM 1799 C CA . HIS A 1 242 ? -17.078 -1.422 4.68 1 96.19 242 HIS A CA 1
ATOM 1800 C C . HIS A 1 242 ? -16.172 -2.627 4.875 1 96.19 242 HIS A C 1
ATOM 1802 O O . HIS A 1 242 ? -15.844 -2.988 6.008 1 96.19 242 HIS A O 1
ATOM 1808 N N . PRO A 1 243 ? -15.797 -3.271 3.754 1 98.56 243 PRO A N 1
ATOM 1809 C CA . PRO A 1 243 ? -14.773 -4.305 3.9 1 98.56 243 PRO A CA 1
ATOM 1810 C C . PRO A 1 243 ? -13.43 -3.738 4.352 1 98.56 243 PRO A C 1
ATOM 1812 O O . PRO A 1 243 ? -13.039 -2.646 3.93 1 98.56 243 PRO A O 1
ATOM 1815 N N . ASN A 1 244 ? -12.742 -4.477 5.23 1 98.25 244 ASN A N 1
ATOM 1816 C CA . ASN A 1 244 ? -11.438 -4.016 5.684 1 98.25 244 ASN A CA 1
ATOM 1817 C C . ASN A 1 244 ? -10.312 -4.621 4.852 1 98.25 244 ASN A C 1
ATOM 1819 O O . ASN A 1 244 ? -9.164 -4.176 4.934 1 98.25 244 ASN A O 1
ATOM 1823 N N . LYS A 1 245 ? -10.625 -5.691 4.055 1 98.81 245 LYS A N 1
ATOM 1824 C CA . LYS A 1 245 ? -9.703 -6.281 3.09 1 98.81 245 LYS A CA 1
ATOM 1825 C C . LYS A 1 245 ? -10.344 -6.387 1.709 1 98.81 245 LYS A C 1
ATOM 1827 O O . LYS A 1 245 ? -11.5 -6.797 1.586 1 98.81 245 LYS A O 1
ATOM 1832 N N . VAL A 1 246 ? -9.641 -5.953 0.704 1 98.94 246 VAL A N 1
ATOM 1833 C CA . VAL A 1 246 ? -10.086 -6.125 -0.676 1 98.94 246 VAL A CA 1
ATOM 1834 C C . VAL A 1 246 ? -8.953 -6.738 -1.505 1 98.94 246 VAL A C 1
ATOM 1836 O O . VAL A 1 246 ? -7.82 -6.266 -1.468 1 98.94 246 VAL A O 1
ATOM 1839 N N . ILE A 1 247 ? -9.234 -7.805 -2.209 1 98.94 247 ILE A N 1
ATOM 1840 C CA . ILE A 1 247 ? -8.258 -8.484 -3.057 1 98.94 247 ILE A CA 1
ATOM 1841 C C . ILE A 1 247 ? -8.75 -8.5 -4.5 1 98.94 247 ILE A C 1
ATOM 1843 O O . ILE A 1 247 ? -9.797 -9.07 -4.801 1 98.94 247 ILE A O 1
ATOM 1847 N N . ASP A 1 248 ? -8.031 -7.867 -5.371 1 98.81 248 ASP A N 1
ATOM 1848 C CA . ASP A 1 248 ? -8.391 -7.809 -6.785 1 98.81 248 ASP A CA 1
ATOM 1849 C C . ASP A 1 248 ? -7.641 -8.875 -7.582 1 98.81 248 ASP A C 1
ATOM 1851 O O . ASP A 1 248 ? -6.414 -8.828 -7.695 1 98.81 248 ASP A O 1
ATOM 1855 N N . CYS A 1 249 ? -8.375 -9.734 -8.164 1 98.38 249 CYS A N 1
ATOM 1856 C CA . CYS A 1 249 ? -7.777 -10.812 -8.938 1 98.38 249 CYS A CA 1
ATOM 1857 C C . CYS A 1 249 ? -7.961 -10.57 -10.438 1 98.38 249 CYS A C 1
ATOM 1859 O O . CYS A 1 249 ? -7.754 -11.484 -11.242 1 98.38 249 CYS A O 1
ATOM 1861 N N . THR A 1 250 ? -8.359 -9.391 -10.852 1 97.12 250 THR A N 1
ATOM 1862 C CA . THR A 1 250 ? -8.633 -9.109 -12.258 1 97.12 250 THR A CA 1
ATOM 1863 C C . THR A 1 250 ? -7.52 -8.273 -12.875 1 97.12 250 THR A C 1
ATOM 1865 O O . THR A 1 250 ? -7.109 -8.516 -14.008 1 97.12 250 THR A O 1
ATOM 1868 N N . GLY A 1 251 ? -7.121 -7.254 -12.141 1 96.25 251 GLY A N 1
ATOM 1869 C CA . GLY A 1 251 ? -6.195 -6.266 -12.664 1 96.25 251 GLY A CA 1
ATOM 1870 C C . GLY A 1 251 ? -6.863 -5.234 -13.555 1 96.25 251 GLY A C 1
ATOM 1871 O O . GLY A 1 251 ? -6.195 -4.367 -14.117 1 96.25 251 GLY A O 1
ATOM 1872 N N . ALA A 1 252 ? -8.164 -5.344 -13.703 1 96.25 252 ALA A N 1
ATOM 1873 C CA . ALA A 1 252 ? -8.906 -4.395 -14.531 1 96.25 252 ALA A CA 1
ATOM 1874 C C . ALA A 1 252 ? -9.055 -3.053 -13.82 1 96.25 252 ALA A C 1
ATOM 1876 O O . ALA A 1 252 ? -9.312 -3.004 -12.617 1 96.25 252 ALA A O 1
ATOM 1877 N N . GLU A 1 253 ? -8.922 -1.992 -14.57 1 97.06 253 GLU A N 1
ATOM 1878 C CA . GLU A 1 253 ? -8.93 -0.645 -14.016 1 97.06 253 GLU A CA 1
ATOM 1879 C C . GLU A 1 253 ? -10.211 -0.383 -13.234 1 97.06 253 GLU A C 1
ATOM 1881 O O . GLU A 1 253 ? -10.164 0.078 -12.086 1 97.06 253 GLU A O 1
ATOM 1886 N N . PRO A 1 254 ? -11.414 -0.722 -13.742 1 96.81 254 PRO A N 1
ATOM 1887 C CA . PRO A 1 254 ? -12.625 -0.46 -12.961 1 96.81 254 PRO A CA 1
ATOM 1888 C C . PRO A 1 254 ? -12.648 -1.225 -11.641 1 96.81 254 PRO A C 1
ATOM 1890 O O . PRO A 1 254 ? -13.18 -0.725 -10.648 1 96.81 254 PRO A O 1
ATOM 1893 N N . CYS A 1 255 ? -12.094 -2.434 -11.656 1 97.88 255 CYS A N 1
ATOM 1894 C CA . CYS A 1 255 ? -12.062 -3.24 -10.445 1 97.88 255 CYS A CA 1
ATOM 1895 C C . CYS A 1 255 ? -11.086 -2.664 -9.43 1 97.88 255 CYS A C 1
ATOM 1897 O O . CYS A 1 255 ? -11.375 -2.623 -8.234 1 97.88 255 CYS A O 1
ATOM 1899 N N . LEU A 1 256 ? -9.953 -2.215 -9.953 1 98.12 256 LEU A N 1
ATOM 1900 C CA . LEU A 1 256 ? -8.969 -1.587 -9.078 1 98.12 256 LEU A CA 1
ATOM 1901 C C . LEU A 1 256 ? -9.539 -0.319 -8.445 1 98.12 256 LEU A C 1
ATOM 1903 O O . LEU A 1 256 ? -9.391 -0.095 -7.242 1 98.12 256 LEU A O 1
ATOM 1907 N N . ARG A 1 257 ? -10.148 0.471 -9.234 1 97.94 257 ARG A N 1
ATOM 1908 C CA . ARG A 1 257 ? -10.766 1.696 -8.742 1 97.94 257 ARG A CA 1
ATOM 1909 C C . ARG A 1 257 ? -11.836 1.388 -7.699 1 97.94 257 ARG A C 1
ATOM 1911 O O . ARG A 1 257 ? -11.859 1.998 -6.629 1 97.94 257 ARG A O 1
ATOM 1918 N N . SER A 1 258 ? -12.68 0.402 -7.965 1 98.19 258 SER A N 1
ATOM 1919 C CA . SER A 1 258 ? -13.75 0.014 -7.051 1 98.19 258 SER A CA 1
ATOM 1920 C C . SER A 1 258 ? -13.18 -0.55 -5.75 1 98.19 258 SER A C 1
ATOM 1922 O O . SER A 1 258 ? -13.773 -0.367 -4.684 1 98.19 258 SER A O 1
ATOM 1924 N N . SER A 1 259 ? -12.078 -1.279 -5.887 1 98.5 259 SER A N 1
ATOM 1925 C CA . SER A 1 259 ? -11.43 -1.822 -4.695 1 98.5 259 SER A CA 1
ATOM 1926 C C . SER A 1 259 ? -11.039 -0.714 -3.723 1 98.5 259 SER A C 1
ATOM 1928 O O . SER A 1 259 ? -11.266 -0.834 -2.516 1 98.5 259 SER A O 1
ATOM 1930 N N . ILE A 1 260 ? -10.469 0.352 -4.234 1 98.38 260 ILE A N 1
ATOM 1931 C CA . ILE A 1 260 ? -10.008 1.482 -3.436 1 98.38 260 ILE A CA 1
ATOM 1932 C C . ILE A 1 260 ? -11.203 2.209 -2.826 1 98.38 260 ILE A C 1
ATOM 1934 O O . ILE A 1 260 ? -11.203 2.537 -1.639 1 98.38 260 ILE A O 1
ATOM 1938 N N . LEU A 1 261 ? -12.25 2.404 -3.578 1 97.94 261 LEU A N 1
ATOM 1939 C CA . LEU A 1 261 ? -13.422 3.15 -3.135 1 97.94 261 LEU A CA 1
ATOM 1940 C C . LEU A 1 261 ? -14.195 2.367 -2.08 1 97.94 261 LEU A C 1
ATOM 1942 O O . LEU A 1 261 ? -14.727 2.949 -1.131 1 97.94 261 LEU A O 1
ATOM 1946 N N . ALA A 1 262 ? -14.227 1.06 -2.189 1 98.19 262 ALA A N 1
ATOM 1947 C CA . ALA A 1 262 ? -15.039 0.219 -1.314 1 98.19 262 ALA A CA 1
ATOM 1948 C C . ALA A 1 262 ? -14.344 -0.011 0.025 1 98.19 262 ALA A C 1
ATOM 1950 O O . ALA A 1 262 ? -15.008 -0.18 1.053 1 98.19 262 ALA A O 1
ATOM 1951 N N . CYS A 1 263 ? -13.031 -0.021 0.018 1 98.44 263 CYS A N 1
ATOM 1952 C CA . CYS A 1 263 ? -12.258 -0.433 1.185 1 98.44 263 CYS A CA 1
ATOM 1953 C C . CYS A 1 263 ? -12.422 0.565 2.324 1 98.44 263 CYS A C 1
ATOM 1955 O O . CYS A 1 263 ? -12.414 1.777 2.1 1 98.44 263 CYS A O 1
ATOM 1957 N N . LYS A 1 264 ? -12.492 0.067 3.523 1 97.12 264 LYS A N 1
ATOM 1958 C CA . LYS A 1 264 ? -12.602 0.872 4.734 1 97.12 264 LYS A CA 1
ATOM 1959 C C . LYS A 1 264 ? -11.367 1.736 4.941 1 97.12 264 LYS A C 1
ATOM 1961 O O . LYS A 1 264 ? -10.25 1.319 4.617 1 97.12 264 LYS A O 1
ATOM 1966 N N . PRO A 1 265 ? -11.555 2.998 5.527 1 96.69 265 PRO A N 1
ATOM 1967 C CA . PRO A 1 265 ? -10.352 3.719 5.941 1 96.69 265 PRO A CA 1
ATOM 1968 C C . PRO A 1 265 ? -9.43 2.873 6.824 1 96.69 265 PRO A C 1
ATOM 1970 O O . PRO A 1 265 ? -9.906 2.178 7.727 1 96.69 265 PRO A O 1
ATOM 1973 N N . GLY A 1 266 ? -8.172 2.92 6.523 1 97.44 266 GLY A N 1
ATOM 1974 C CA . GLY A 1 266 ? -7.199 2.121 7.25 1 97.44 266 GLY A CA 1
ATOM 1975 C C . GLY A 1 266 ? -7.125 0.685 6.77 1 97.44 266 GLY A C 1
ATOM 1976 O O . GLY A 1 266 ? -6.344 -0.112 7.293 1 97.44 266 GLY A O 1
ATOM 1977 N N . GLY A 1 267 ? -7.953 0.342 5.742 1 98.31 267 GLY A N 1
ATOM 1978 C CA . GLY A 1 267 ? -8.008 -1.023 5.246 1 98.31 267 GLY A CA 1
ATOM 1979 C C . GLY A 1 267 ? -6.883 -1.355 4.285 1 98.31 267 GLY A C 1
ATOM 1980 O O . GLY A 1 267 ? -5.992 -0.533 4.059 1 98.31 267 GLY A O 1
ATOM 1981 N N . THR A 1 268 ? -6.906 -2.588 3.734 1 98.81 268 THR A N 1
ATOM 1982 C CA . THR A 1 268 ? -5.855 -3.098 2.861 1 98.81 268 THR A CA 1
ATOM 1983 C C . THR A 1 268 ? -6.438 -3.588 1.54 1 98.81 268 THR A C 1
ATOM 1985 O O . THR A 1 268 ? -7.441 -4.309 1.527 1 98.81 268 THR A O 1
ATOM 1988 N N . VAL A 1 269 ? -5.844 -3.121 0.445 1 98.88 269 VAL A N 1
ATOM 1989 C CA . VAL A 1 269 ? -6.156 -3.59 -0.902 1 98.88 269 VAL A CA 1
ATOM 1990 C C . VAL A 1 269 ? -4.953 -4.332 -1.481 1 98.88 269 VAL A C 1
ATOM 1992 O O . VAL A 1 269 ? -3.828 -3.826 -1.449 1 98.88 269 VAL A O 1
ATOM 1995 N N . VAL A 1 270 ? -5.152 -5.516 -1.983 1 98.94 270 VAL A N 1
ATOM 1996 C CA . VAL A 1 270 ? -4.082 -6.293 -2.6 1 98.94 270 VAL A CA 1
ATOM 1997 C C . VAL A 1 270 ? -4.418 -6.566 -4.062 1 98.94 270 VAL A C 1
ATOM 1999 O O . VAL A 1 270 ? -5.484 -7.105 -4.375 1 98.94 270 VAL A O 1
ATOM 2002 N N . GLN A 1 271 ? -3.561 -6.145 -4.91 1 98.81 271 GLN A N 1
ATOM 2003 C CA . GLN A 1 271 ? -3.695 -6.457 -6.328 1 98.81 271 GLN A CA 1
ATOM 2004 C C . GLN A 1 271 ? -2.922 -7.723 -6.688 1 98.81 271 GLN A C 1
ATOM 2006 O O . GLN A 1 271 ? -1.701 -7.777 -6.523 1 98.81 271 GLN A O 1
ATOM 2011 N N . VAL A 1 272 ? -3.664 -8.695 -7.172 1 98.25 272 VAL A N 1
ATOM 2012 C CA . VAL A 1 272 ? -3.096 -9.977 -7.578 1 98.25 272 VAL A CA 1
ATOM 2013 C C . VAL A 1 272 ? -3.078 -10.078 -9.102 1 98.25 272 VAL A C 1
ATOM 2015 O O . VAL A 1 272 ? -2.066 -10.461 -9.695 1 98.25 272 VAL A O 1
ATOM 2018 N N . GLY A 1 273 ? -4.195 -9.75 -9.727 1 95.56 273 GLY A N 1
ATOM 2019 C CA . GLY A 1 273 ? -4.332 -9.875 -11.164 1 95.56 273 GLY A CA 1
ATOM 2020 C C . GLY A 1 273 ? -3.482 -8.875 -11.93 1 95.56 273 GLY A C 1
ATOM 2021 O O . GLY A 1 273 ? -3.398 -7.707 -11.555 1 95.56 273 GLY A O 1
ATOM 2022 N N . MET A 1 274 ? -2.838 -9.383 -12.984 1 88.88 274 MET A N 1
ATOM 2023 C CA . MET A 1 274 ? -2.074 -8.516 -13.875 1 88.88 274 MET A CA 1
ATOM 2024 C C . MET A 1 274 ? -2.877 -8.188 -15.133 1 88.88 274 MET A C 1
ATOM 2026 O O . MET A 1 274 ? -2.945 -8.992 -16.062 1 88.88 274 MET A O 1
ATOM 2030 N N . GLY A 1 275 ? -3.627 -7.121 -15.172 1 83.56 275 GLY A N 1
ATOM 2031 C CA . GLY A 1 275 ? -4.465 -6.762 -16.312 1 83.56 275 GLY A CA 1
ATOM 2032 C C . GLY A 1 275 ? -3.926 -5.582 -17.094 1 83.56 275 GLY A C 1
ATOM 2033 O O . GLY A 1 275 ? -3.602 -5.715 -18.281 1 83.56 275 GLY A O 1
ATOM 2034 N N . THR A 1 276 ? -3.818 -4.492 -16.562 1 89.88 276 THR A N 1
ATOM 2035 C CA . THR A 1 276 ? -3.342 -3.291 -17.234 1 89.88 276 THR A CA 1
ATOM 2036 C C . THR A 1 276 ? -1.977 -2.873 -16.688 1 89.88 276 THR A C 1
ATOM 2038 O O . THR A 1 276 ? -1.651 -3.143 -15.539 1 89.88 276 THR A O 1
ATOM 2041 N N . THR A 1 277 ? -1.21 -2.35 -17.625 1 93.19 277 THR A N 1
ATOM 2042 C CA . THR A 1 277 ? 0.103 -1.859 -17.234 1 93.19 277 THR A CA 1
ATOM 2043 C C . THR A 1 277 ? -0.027 -0.593 -16.391 1 93.19 277 THR A C 1
ATOM 2045 O O . THR A 1 277 ? 0.598 -0.477 -15.328 1 93.19 277 THR A O 1
ATOM 2048 N N . ASN A 1 278 ? -0.843 0.342 -16.938 1 96.62 278 ASN A N 1
ATOM 2049 C CA . ASN A 1 278 ? -1.17 1.585 -16.234 1 96.62 278 ASN A CA 1
ATOM 2050 C C . ASN A 1 278 ? -2.664 1.688 -15.945 1 96.62 278 ASN A C 1
ATOM 2052 O O . ASN A 1 278 ? -3.49 1.24 -16.75 1 96.62 278 ASN A O 1
ATOM 2056 N N . ALA A 1 279 ? -2.992 2.189 -14.828 1 97.38 279 ALA A N 1
ATOM 2057 C CA . ALA A 1 279 ? -4.395 2.412 -14.484 1 97.38 279 ALA A CA 1
ATOM 2058 C C . ALA A 1 279 ? -4.578 3.754 -13.781 1 97.38 279 ALA A C 1
ATOM 2060 O O . ALA A 1 279 ? -3.758 4.137 -12.938 1 97.38 279 ALA A O 1
ATOM 2061 N N . SER A 1 280 ? -5.633 4.477 -14.195 1 98 280 SER A N 1
ATOM 2062 C CA . SER A 1 280 ? -6.016 5.688 -13.477 1 98 280 SER A CA 1
ATOM 2063 C C . SER A 1 280 ? -6.715 5.348 -12.164 1 98 280 SER A C 1
ATOM 2065 O O . SER A 1 280 ? -7.836 4.828 -12.172 1 98 280 SER A O 1
ATOM 2067 N N . LEU A 1 281 ? -6.055 5.598 -11.047 1 98 281 LEU A N 1
ATOM 2068 C CA . LEU A 1 281 ? -6.582 5.242 -9.734 1 98 281 LEU A CA 1
ATOM 2069 C C . LEU A 1 281 ? -6.965 6.492 -8.945 1 98 281 LEU A C 1
ATOM 2071 O O . LEU A 1 281 ? -6.355 7.551 -9.117 1 98 281 LEU A O 1
ATOM 2075 N N . PRO A 1 282 ? -8.023 6.406 -8.109 1 97.56 282 PRO A N 1
ATOM 2076 C CA . PRO A 1 282 ? -8.344 7.512 -7.207 1 97.56 282 PRO A CA 1
ATOM 2077 C C . PRO A 1 282 ? -7.336 7.66 -6.066 1 97.56 282 PRO A C 1
ATOM 2079 O O . PRO A 1 282 ? -7.648 7.328 -4.922 1 97.56 282 PRO A O 1
ATOM 2082 N N . VAL A 1 283 ? -6.203 8.281 -6.281 1 97.44 283 VAL A N 1
ATOM 2083 C CA . VAL A 1 283 ? -5.078 8.336 -5.352 1 97.44 283 VAL A CA 1
ATOM 2084 C C . VAL A 1 283 ? -5.43 9.234 -4.172 1 97.44 283 VAL A C 1
ATOM 2086 O O . VAL A 1 283 ? -4.918 9.047 -3.064 1 97.44 283 VAL A O 1
ATOM 2089 N N . SER A 1 284 ? -6.309 10.188 -4.332 1 95.81 284 SER A N 1
ATOM 2090 C CA . SER A 1 284 ? -6.75 11.008 -3.209 1 95.81 284 SER A CA 1
ATOM 2091 C C . SER A 1 284 ? -7.445 10.164 -2.145 1 95.81 284 SER A C 1
ATOM 2093 O O . SER A 1 284 ? -7.289 10.414 -0.948 1 95.81 284 SER A O 1
ATOM 2095 N N . ASP A 1 285 ? -8.211 9.133 -2.607 1 96.5 285 ASP A N 1
ATOM 2096 C CA . ASP A 1 285 ? -8.883 8.234 -1.671 1 96.5 285 ASP A CA 1
ATOM 2097 C C . ASP A 1 285 ? -7.867 7.383 -0.91 1 96.5 285 ASP A C 1
ATOM 2099 O O . ASP A 1 285 ? -8.07 7.078 0.268 1 96.5 285 ASP A O 1
ATOM 2103 N N . ILE A 1 286 ? -6.777 6.98 -1.612 1 97.94 286 ILE A N 1
ATOM 2104 C CA . ILE A 1 286 ? -5.734 6.203 -0.95 1 97.94 286 ILE A CA 1
ATOM 2105 C C . ILE A 1 286 ? -5.156 7.004 0.214 1 97.94 286 ILE A C 1
ATOM 2107 O O . ILE A 1 286 ? -4.945 6.465 1.303 1 97.94 286 ILE A O 1
ATOM 2111 N N . VAL A 1 287 ? -4.965 8.305 0.045 1 97.44 287 VAL A N 1
ATOM 2112 C CA . VAL A 1 287 ? -4.379 9.172 1.063 1 97.44 287 VAL A CA 1
ATOM 2113 C C . VAL A 1 287 ? -5.391 9.414 2.18 1 97.44 287 VAL A C 1
ATOM 2115 O O . VAL A 1 287 ? -5.109 9.148 3.352 1 97.44 287 VAL A O 1
ATOM 2118 N N . ILE A 1 288 ? -6.617 9.812 1.84 1 95.5 288 ILE A N 1
ATOM 2119 C CA . ILE A 1 288 ? -7.633 10.242 2.801 1 95.5 288 ILE A CA 1
ATOM 2120 C C . ILE A 1 288 ? -8.016 9.062 3.697 1 95.5 288 ILE A C 1
ATOM 2122 O O . ILE A 1 288 ? -8.25 9.242 4.895 1 95.5 288 ILE A O 1
ATOM 2126 N N . LYS A 1 289 ? -7.969 7.863 3.102 1 96.44 289 LYS A N 1
ATOM 2127 C CA . LYS A 1 289 ? -8.336 6.668 3.855 1 96.44 289 LYS A CA 1
ATOM 2128 C C . LYS A 1 289 ? -7.113 6.023 4.5 1 96.44 289 LYS A C 1
ATOM 2130 O O . LYS A 1 289 ? -7.234 5.031 5.223 1 96.44 289 LYS A O 1
ATOM 2135 N N . GLU A 1 290 ? -5.949 6.605 4.16 1 98.12 290 GLU A N 1
ATOM 2136 C CA . GLU A 1 290 ? -4.703 5.977 4.59 1 98.12 290 GLU A CA 1
ATOM 2137 C C . GLU A 1 290 ? -4.719 4.477 4.309 1 98.12 290 GLU A C 1
ATOM 2139 O O . GLU A 1 290 ? -4.473 3.67 5.211 1 98.12 290 GLU A O 1
ATOM 2144 N N . LEU A 1 291 ? -5.012 4.125 3.082 1 98.5 291 LEU A N 1
ATOM 2145 C CA . LEU A 1 291 ? -5.062 2.727 2.664 1 98.5 291 LEU A CA 1
ATOM 2146 C C . LEU A 1 291 ? -3.656 2.15 2.533 1 98.5 291 LEU A C 1
ATOM 2148 O O . LEU A 1 291 ? -2.695 2.889 2.305 1 98.5 291 LEU A O 1
ATOM 2152 N N . THR A 1 292 ? -3.58 0.902 2.762 1 98.75 292 THR A N 1
ATOM 2153 C CA . THR A 1 292 ? -2.441 0.118 2.297 1 98.75 292 THR A CA 1
ATOM 2154 C C . THR A 1 292 ? -2.783 -0.62 1.006 1 98.75 292 THR A C 1
ATOM 2156 O O . THR A 1 292 ? -3.709 -1.433 0.976 1 98.75 292 THR A O 1
ATOM 2159 N N . PHE A 1 293 ? -2.178 -0.202 -0.03 1 98.75 293 PHE A N 1
ATOM 2160 C CA . PHE A 1 293 ? -2.312 -0.836 -1.336 1 98.75 293 PHE A CA 1
ATOM 2161 C C . PHE A 1 293 ? -1.073 -1.659 -1.669 1 98.75 293 PHE A C 1
ATOM 2163 O O . PHE A 1 293 ? 0.035 -1.124 -1.733 1 98.75 293 PHE A O 1
ATOM 2170 N N . LYS A 1 294 ? -1.229 -3.008 -1.905 1 98.69 294 LYS A N 1
ATOM 2171 C CA . LYS A 1 294 ? -0.092 -3.895 -2.129 1 98.69 294 LYS A CA 1
ATOM 2172 C C . LYS A 1 294 ? -0.217 -4.625 -3.465 1 98.69 294 LYS A C 1
ATOM 2174 O O . LYS A 1 294 ? -1.323 -4.953 -3.896 1 98.69 294 LYS A O 1
ATOM 2179 N N . GLY A 1 295 ? 0.923 -4.859 -4.02 1 98.44 295 GLY A N 1
ATOM 2180 C CA . GLY A 1 295 ? 0.993 -5.867 -5.062 1 98.44 295 GLY A CA 1
ATOM 2181 C C . GLY A 1 295 ? 1.317 -7.254 -4.539 1 98.44 295 GLY A C 1
ATOM 2182 O O . GLY A 1 295 ? 1.974 -7.391 -3.502 1 98.44 295 GLY A O 1
ATOM 2183 N N . SER A 1 296 ? 0.861 -8.219 -5.266 1 98.38 296 SER A N 1
ATOM 2184 C CA . SER A 1 296 ? 1.177 -9.609 -4.938 1 98.38 296 SER A CA 1
ATOM 2185 C C . SER A 1 296 ? 1.907 -10.297 -6.086 1 98.38 296 SER A C 1
ATOM 2187 O O . SER A 1 296 ? 1.411 -10.32 -7.215 1 98.38 296 SER A O 1
ATOM 2189 N N . MET A 1 297 ? 3.09 -10.82 -5.793 1 97.38 297 MET A N 1
ATOM 2190 C CA . MET A 1 297 ? 3.883 -11.484 -6.824 1 97.38 297 MET A CA 1
ATOM 2191 C C . MET A 1 297 ? 4.141 -12.945 -6.453 1 97.38 297 MET A C 1
ATOM 2193 O O . MET A 1 297 ? 4.914 -13.227 -5.539 1 97.38 297 MET A O 1
ATOM 2197 N N . ARG A 1 298 ? 3.498 -13.812 -7.18 1 96.81 298 ARG A N 1
ATOM 2198 C CA . ARG A 1 298 ? 3.699 -15.25 -7.031 1 96.81 298 ARG A CA 1
ATOM 2199 C C . ARG A 1 298 ? 3.42 -15.695 -5.598 1 96.81 298 ARG A C 1
ATOM 2201 O O . ARG A 1 298 ? 2.311 -15.516 -5.094 1 96.81 298 ARG A O 1
ATOM 2208 N N . TYR A 1 299 ? 4.348 -16.328 -4.98 1 97.81 299 TYR A N 1
ATOM 2209 C CA . TYR A 1 299 ? 4.316 -16.844 -3.619 1 97.81 299 TYR A CA 1
ATOM 2210 C C . TYR A 1 299 ? 5.727 -17 -3.061 1 97.81 299 TYR A C 1
ATOM 2212 O O . TYR A 1 299 ? 6.707 -16.891 -3.801 1 97.81 299 TYR A O 1
ATOM 2220 N N . CYS A 1 300 ? 5.801 -17.062 -1.744 1 95.5 300 CYS A N 1
ATOM 2221 C CA . CYS A 1 300 ? 7.109 -17.188 -1.111 1 95.5 300 CYS A CA 1
ATOM 2222 C C . CYS A 1 300 ? 7.082 -18.219 -0.002 1 95.5 300 CYS A C 1
ATOM 2224 O O . CYS A 1 300 ? 6.215 -19.109 0.008 1 95.5 300 CYS A O 1
ATOM 2226 N N . HIS A 1 301 ? 8.109 -18.219 0.832 1 94 301 HIS A N 1
ATOM 2227 C CA . HIS A 1 301 ? 8.328 -19.25 1.844 1 94 301 HIS A CA 1
ATOM 2228 C C . HIS A 1 301 ? 7.07 -19.484 2.67 1 94 301 HIS A C 1
ATOM 2230 O O . HIS A 1 301 ? 6.465 -18.531 3.172 1 94 301 HIS A O 1
ATOM 2236 N N . GLY A 1 302 ? 6.637 -20.672 2.754 1 95.75 302 GLY A N 1
ATOM 2237 C CA . GLY A 1 302 ? 5.523 -21.047 3.613 1 95.75 302 GLY A CA 1
ATOM 2238 C C . GLY A 1 302 ? 4.207 -21.156 2.871 1 95.75 302 GLY A C 1
ATOM 2239 O O . GLY A 1 302 ? 3.283 -21.828 3.324 1 95.75 302 GLY A O 1
ATOM 2240 N N . ASP A 1 303 ? 4.113 -20.562 1.7 1 97.94 303 ASP A N 1
ATOM 2241 C CA . ASP A 1 303 ? 2.84 -20.5 0.989 1 97.94 303 ASP A CA 1
ATOM 2242 C C . ASP A 1 303 ? 2.457 -21.859 0.422 1 97.94 303 ASP A C 1
ATOM 2244 O O . ASP A 1 303 ? 1.31 -22.297 0.552 1 97.94 303 ASP A O 1
ATOM 2248 N N . TYR A 1 304 ? 3.385 -22.562 -0.22 1 97.75 304 TYR A N 1
ATOM 2249 C CA . TYR A 1 304 ? 3.111 -23.891 -0.758 1 97.75 304 TYR A CA 1
ATOM 2250 C C . TYR A 1 304 ? 2.75 -24.875 0.355 1 97.75 304 TYR A C 1
ATOM 2252 O O . TYR A 1 304 ? 1.825 -25.672 0.21 1 97.75 304 TYR A O 1
ATOM 2260 N N . GLN A 1 305 ? 3.49 -24.766 1.422 1 96.94 305 GLN A N 1
ATOM 2261 C CA . GLN A 1 305 ? 3.221 -25.656 2.557 1 96.94 305 GLN A CA 1
ATOM 2262 C C . GLN A 1 305 ? 1.811 -25.422 3.098 1 96.94 305 GLN A C 1
ATOM 2264 O O . GLN A 1 305 ? 1.085 -26.391 3.363 1 96.94 305 GLN A O 1
ATOM 2269 N N . ASP A 1 306 ? 1.464 -24.172 3.273 1 98.31 306 ASP A N 1
ATOM 2270 C CA . ASP A 1 306 ? 0.128 -23.859 3.771 1 98.31 306 ASP A CA 1
ATOM 2271 C C . ASP A 1 306 ? -0.946 -24.297 2.785 1 98.31 306 ASP A C 1
ATOM 2273 O O . ASP A 1 306 ? -2.012 -24.781 3.189 1 98.31 306 ASP A O 1
ATOM 2277 N N . ALA A 1 307 ? -0.662 -24.141 1.502 1 98.69 307 ALA A N 1
ATOM 2278 C CA . ALA A 1 307 ? -1.596 -24.609 0.482 1 98.69 307 ALA A CA 1
ATOM 2279 C C . ALA A 1 307 ? -1.84 -26.109 0.612 1 98.69 307 ALA A C 1
ATOM 2281 O O . ALA A 1 307 ? -2.986 -26.562 0.571 1 98.69 307 ALA A O 1
ATOM 2282 N N . ILE A 1 308 ? -0.802 -26.859 0.826 1 98.12 308 ILE A N 1
ATOM 2283 C CA . ILE A 1 308 ? -0.918 -28.312 0.963 1 98.12 308 ILE A CA 1
ATOM 2284 C C . ILE A 1 308 ? -1.7 -28.641 2.23 1 98.12 308 ILE A C 1
ATOM 2286 O O . ILE A 1 308 ? -2.523 -29.562 2.234 1 98.12 308 ILE A O 1
ATOM 2290 N N . GLN A 1 309 ? -1.446 -27.859 3.287 1 97.56 309 GLN A N 1
ATOM 2291 C CA . GLN A 1 309 ? -2.176 -28.078 4.531 1 97.56 309 GLN A CA 1
ATOM 2292 C C . GLN A 1 309 ? -3.668 -27.812 4.348 1 97.56 309 GLN A C 1
ATOM 2294 O O . GLN A 1 309 ? -4.504 -28.531 4.906 1 97.56 309 GLN A O 1
ATOM 2299 N N . LEU A 1 310 ? -3.994 -26.812 3.59 1 98.19 310 LEU A N 1
ATOM 2300 C CA . LEU A 1 310 ? -5.395 -26.516 3.324 1 98.19 310 LEU A CA 1
ATOM 2301 C C . LEU A 1 310 ? -6.078 -27.672 2.613 1 98.19 310 LEU A C 1
ATOM 2303 O O . LEU A 1 310 ? -7.258 -27.953 2.859 1 98.19 310 LEU A O 1
ATOM 2307 N N . LEU A 1 311 ? -5.379 -28.344 1.701 1 97.81 311 LEU A N 1
ATOM 2308 C CA . LEU A 1 311 ? -5.922 -29.516 1.021 1 97.81 311 LEU A CA 1
ATOM 2309 C C . LEU A 1 311 ? -6.012 -30.703 1.97 1 97.81 311 LEU A C 1
ATOM 2311 O O . LEU A 1 311 ? -7.027 -31.406 2.002 1 97.81 311 LEU A O 1
ATOM 2315 N N . LYS A 1 312 ? -4.969 -30.875 2.732 1 96.12 312 LYS A N 1
ATOM 2316 C CA . LYS A 1 312 ? -4.887 -32 3.662 1 96.12 312 LYS A CA 1
ATOM 2317 C C . LYS A 1 312 ? -6.059 -32 4.641 1 96.12 312 LYS A C 1
ATOM 2319 O O . LYS A 1 312 ? -6.668 -33.031 4.895 1 96.12 312 LYS A O 1
ATOM 2324 N N . TYR A 1 313 ? -6.395 -30.828 5.113 1 96 313 TYR A N 1
ATOM 2325 C CA . TYR A 1 313 ? -7.418 -30.719 6.145 1 96 313 TYR A CA 1
ATOM 2326 C C . TYR A 1 313 ? -8.766 -30.359 5.535 1 96 313 TYR A C 1
ATOM 2328 O O . TYR A 1 313 ? -9.711 -30.016 6.254 1 96 313 TYR A O 1
ATOM 2336 N N . LYS A 1 314 ? -8.844 -30.344 4.23 1 96.19 314 LYS A N 1
ATOM 2337 C CA . LYS A 1 314 ? -10.078 -30.172 3.463 1 96.19 314 LYS A CA 1
ATOM 2338 C C . LYS A 1 314 ? -10.734 -28.828 3.762 1 96.19 314 LYS A C 1
ATOM 2340 O O . LYS A 1 314 ? -11.953 -28.75 3.893 1 96.19 314 LYS A O 1
ATOM 2345 N N . LYS A 1 315 ? -9.852 -27.859 3.959 1 96.81 315 LYS A N 1
ATOM 2346 C CA . LYS A 1 315 ? -10.352 -26.5 4.188 1 96.81 315 LYS A CA 1
ATOM 2347 C C . LYS A 1 315 ? -10.656 -25.797 2.865 1 96.81 315 LYS A C 1
ATOM 2349 O O . LYS A 1 315 ? -11.461 -24.859 2.824 1 96.81 315 LYS A O 1
ATOM 2354 N N . VAL A 1 316 ? -9.992 -26.25 1.795 1 97.62 316 VAL A N 1
ATOM 2355 C CA . VAL A 1 316 ? -10.234 -25.766 0.442 1 97.62 316 VAL A CA 1
ATOM 2356 C C . VAL A 1 316 ? -10.383 -26.938 -0.517 1 97.62 316 VAL A C 1
ATOM 2358 O O . VAL A 1 316 ? -9.633 -27.922 -0.429 1 97.62 316 VAL A O 1
ATOM 2361 N N . ASP A 1 317 ? -11.344 -26.859 -1.382 1 97.06 317 ASP A N 1
ATOM 2362 C CA . ASP A 1 317 ? -11.547 -27.875 -2.41 1 97.06 317 ASP A CA 1
ATOM 2363 C C . ASP A 1 317 ? -11.117 -27.359 -3.783 1 97.06 317 ASP A C 1
ATOM 2365 O O . ASP A 1 317 ? -11.93 -26.797 -4.523 1 97.06 317 ASP A O 1
ATOM 2369 N N . VAL A 1 318 ? -9.922 -27.703 -4.199 1 97.69 318 VAL A N 1
ATOM 2370 C CA . VAL A 1 318 ? -9.406 -27.188 -5.465 1 97.69 318 VAL A CA 1
ATOM 2371 C C . VAL A 1 318 ? -10 -27.984 -6.625 1 97.69 318 VAL A C 1
ATOM 2373 O O . VAL A 1 318 ? -10 -27.516 -7.766 1 97.69 318 VAL A O 1
ATOM 2376 N N . LYS A 1 319 ? -10.484 -29.141 -6.375 1 95.94 319 LYS A N 1
ATOM 2377 C CA . LYS A 1 319 ? -11.078 -29.953 -7.43 1 95.94 319 LYS A CA 1
ATOM 2378 C C . LYS A 1 319 ? -12.312 -29.281 -8.023 1 95.94 319 LYS A C 1
ATOM 2380 O O . LYS A 1 319 ? -12.641 -29.5 -9.195 1 95.94 319 LYS A O 1
ATOM 2385 N N . ALA A 1 320 ? -12.945 -28.484 -7.211 1 95.94 320 ALA A N 1
ATOM 2386 C CA . ALA A 1 320 ? -14.203 -27.859 -7.594 1 95.94 320 ALA A CA 1
ATOM 2387 C C . ALA A 1 320 ? -14.008 -26.938 -8.797 1 95.94 320 ALA A C 1
ATOM 2389 O O . ALA A 1 320 ? -14.953 -26.672 -9.547 1 95.94 320 ALA A O 1
ATOM 2390 N N . ILE A 1 321 ? -12.758 -26.484 -9.039 1 96.94 321 ILE A N 1
ATOM 2391 C CA . ILE A 1 321 ? -12.609 -25.531 -10.125 1 96.94 321 ILE A CA 1
ATOM 2392 C C . ILE A 1 321 ? -12.156 -26.25 -11.398 1 96.94 321 ILE A C 1
ATOM 2394 O O . ILE A 1 321 ? -12.07 -25.641 -12.469 1 96.94 321 ILE A O 1
ATOM 2398 N N . ILE A 1 322 ? -11.859 -27.547 -11.328 1 97.88 322 ILE A N 1
ATOM 2399 C CA . ILE A 1 322 ? -11.461 -28.297 -12.508 1 97.88 322 ILE A CA 1
ATOM 2400 C C . ILE A 1 322 ? -12.688 -28.578 -13.375 1 97.88 322 ILE A C 1
ATOM 2402 O O . ILE A 1 322 ? -13.594 -29.297 -12.969 1 97.88 322 ILE A O 1
ATOM 2406 N N . THR A 1 323 ? -12.672 -28.031 -14.586 1 97.12 323 THR A N 1
ATOM 2407 C CA . THR A 1 323 ? -13.844 -28.188 -15.445 1 97.12 323 THR A CA 1
ATOM 2408 C C . THR A 1 323 ? -13.547 -29.109 -16.609 1 97.12 323 THR A C 1
ATOM 2410 O O . THR A 1 323 ? -14.453 -29.719 -17.172 1 97.12 323 THR A O 1
ATOM 2413 N N . HIS A 1 324 ? -12.297 -29.219 -17.016 1 98.19 324 HIS A N 1
ATOM 2414 C CA . HIS A 1 324 ? -11.93 -30 -18.188 1 98.19 324 HIS A CA 1
ATOM 2415 C C . HIS A 1 324 ? -10.664 -30.812 -17.938 1 98.19 324 HIS A C 1
ATOM 2417 O O . HIS A 1 324 ? -9.766 -30.359 -17.234 1 98.19 324 HIS A O 1
ATOM 2423 N N . ARG A 1 325 ? -10.625 -31.953 -18.5 1 98.44 325 ARG A N 1
ATOM 2424 C CA . ARG A 1 325 ? -9.484 -32.875 -18.438 1 98.44 325 ARG A CA 1
ATOM 2425 C C . ARG A 1 325 ? -9.102 -33.375 -19.828 1 98.44 325 ARG A C 1
ATOM 2427 O O . ARG A 1 325 ? -9.977 -33.688 -20.641 1 98.44 325 ARG A O 1
ATOM 2434 N N . PHE A 1 326 ? -7.891 -33.344 -20.125 1 98.69 326 PHE A N 1
ATOM 2435 C CA . PHE A 1 326 ? -7.355 -33.844 -21.375 1 98.69 326 PHE A CA 1
ATOM 2436 C C . PHE A 1 326 ? -6.18 -34.781 -21.109 1 98.69 326 PHE A C 1
ATOM 2438 O O . PHE A 1 326 ? -5.535 -34.719 -20.062 1 98.69 326 PHE A O 1
ATOM 2445 N N . SER A 1 327 ? -5.91 -35.688 -22.078 1 98.38 327 SER A N 1
ATOM 2446 C CA . SER A 1 327 ? -4.684 -36.469 -22.062 1 98.38 327 SER A CA 1
ATOM 2447 C C . SER A 1 327 ? -3.5 -35.656 -22.594 1 98.38 327 SER A C 1
ATOM 2449 O O . SER A 1 327 ? -3.684 -34.625 -23.219 1 98.38 327 SER A O 1
ATOM 2451 N N . PHE A 1 328 ? -2.34 -36.156 -22.297 1 98.31 328 PHE A N 1
ATOM 2452 C CA . PHE A 1 328 ? -1.143 -35.5 -22.812 1 98.31 328 PHE A CA 1
ATOM 2453 C C . PHE A 1 328 ? -1.165 -35.438 -24.328 1 98.31 328 PHE A C 1
ATOM 2455 O O . PHE A 1 328 ? -0.747 -34.438 -24.922 1 98.31 328 PHE A O 1
ATOM 2462 N N . ASP A 1 329 ? -1.637 -36.438 -24.922 1 97.94 329 ASP A N 1
ATOM 2463 C CA . ASP A 1 329 ? -1.682 -36.531 -26.391 1 97.94 329 ASP A CA 1
ATOM 2464 C C . ASP A 1 329 ? -2.607 -35.469 -26.969 1 97.94 329 ASP A C 1
ATOM 2466 O O . ASP A 1 329 ? -2.49 -35.094 -28.141 1 97.94 329 ASP A O 1
ATOM 2470 N N . ASP A 1 330 ? -3.477 -34.938 -26.125 1 98.31 330 ASP A N 1
ATOM 2471 C CA . ASP A 1 330 ? -4.41 -33.906 -26.547 1 98.31 330 ASP A CA 1
ATOM 2472 C C . ASP A 1 330 ? -4.031 -32.562 -25.953 1 98.31 330 ASP A C 1
ATOM 2474 O O . ASP A 1 330 ? -4.875 -31.672 -25.828 1 98.31 330 ASP A O 1
ATOM 2478 N N . ALA A 1 331 ? -2.838 -32.438 -25.531 1 98.31 331 ALA A N 1
ATOM 2479 C CA . ALA A 1 331 ? -2.404 -31.219 -24.859 1 98.31 331 ALA A CA 1
ATOM 2480 C C . ALA A 1 331 ? -2.586 -30 -25.75 1 98.31 331 ALA A C 1
ATOM 2482 O O . ALA A 1 331 ? -2.992 -28.938 -25.281 1 98.31 331 ALA A O 1
ATOM 2483 N N . ILE A 1 332 ? -2.27 -30.125 -26.969 1 98.25 332 ILE A N 1
ATOM 2484 C CA . ILE A 1 332 ? -2.385 -29 -27.891 1 98.25 332 ILE A CA 1
ATOM 2485 C C . ILE A 1 332 ? -3.855 -28.625 -28.062 1 98.25 332 ILE A C 1
ATOM 2487 O O . ILE A 1 332 ? -4.199 -27.438 -28.078 1 98.25 332 ILE A O 1
ATOM 2491 N N . LYS A 1 333 ? -4.676 -29.609 -28.188 1 98 333 LYS A N 1
ATOM 2492 C CA . LYS A 1 333 ? -6.113 -29.359 -28.219 1 98 333 LYS A CA 1
ATOM 2493 C C . LYS A 1 333 ? -6.582 -28.641 -26.969 1 98 333 LYS A C 1
ATOM 2495 O O . LYS A 1 333 ? -7.422 -27.734 -27.031 1 98 333 LYS A O 1
ATOM 2500 N N . ALA A 1 334 ? -6.098 -29.094 -25.859 1 98.19 334 ALA A N 1
ATOM 2501 C CA . ALA A 1 334 ? -6.449 -28.484 -24.578 1 98.19 334 ALA A CA 1
ATOM 2502 C C . ALA A 1 334 ? -6.066 -27 -24.562 1 98.19 334 ALA A C 1
ATOM 2504 O O . ALA A 1 334 ? -6.855 -26.156 -24.125 1 98.19 334 ALA A O 1
ATOM 2505 N N . LEU A 1 335 ? -4.828 -26.719 -25 1 98 335 LEU A N 1
ATOM 2506 C CA . LEU A 1 335 ? -4.344 -25.344 -25.031 1 98 335 LEU A CA 1
ATOM 2507 C C . LEU A 1 335 ? -5.172 -24.484 -25.984 1 98 335 LEU A C 1
ATOM 2509 O O . LEU A 1 335 ? -5.535 -23.359 -25.656 1 98 335 LEU A O 1
ATOM 2513 N N . GLN A 1 336 ? -5.52 -25.031 -27.125 1 97.56 336 GLN A N 1
ATOM 2514 C CA . GLN A 1 336 ? -6.367 -24.328 -28.094 1 97.56 336 GLN A CA 1
ATOM 2515 C C . GLN A 1 336 ? -7.754 -24.062 -27.516 1 97.56 336 GLN A C 1
ATOM 2517 O O . GLN A 1 336 ? -8.328 -23 -27.719 1 97.56 336 GLN A O 1
ATOM 2522 N N . PHE A 1 337 ? -8.219 -25.047 -26.844 1 97.31 337 PHE A N 1
ATOM 2523 C CA . PHE A 1 337 ? -9.516 -24.906 -26.188 1 97.31 337 PHE A CA 1
ATOM 2524 C C . PHE A 1 337 ? -9.492 -23.75 -25.188 1 97.31 337 PHE A C 1
ATOM 2526 O O . PHE A 1 337 ? -10.414 -22.938 -25.156 1 97.31 337 PHE A O 1
ATOM 2533 N N . ASN A 1 338 ? -8.461 -23.672 -24.391 1 96.94 338 ASN A N 1
ATOM 2534 C CA . ASN A 1 338 ? -8.312 -22.594 -23.422 1 96.94 338 ASN A CA 1
ATOM 2535 C C . ASN A 1 338 ? -8.109 -21.25 -24.094 1 96.94 338 ASN A C 1
ATOM 2537 O O . ASN A 1 338 ? -8.586 -20.219 -23.609 1 96.94 338 ASN A O 1
ATOM 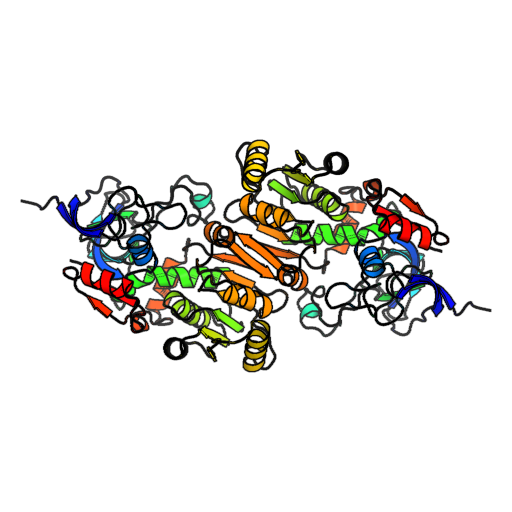2541 N N . ILE A 1 339 ? -7.41 -21.219 -25.188 1 96.31 339 ILE A N 1
ATOM 2542 C CA . ILE A 1 339 ? -7.188 -20 -25.969 1 96.31 339 ILE A CA 1
ATOM 2543 C C . ILE A 1 339 ? -8.523 -19.469 -26.484 1 96.31 339 ILE A C 1
ATOM 2545 O O . ILE A 1 339 ? -8.719 -18.25 -26.578 1 96.31 339 ILE A O 1
ATOM 2549 N N . SER A 1 340 ? -9.461 -20.438 -26.734 1 94.5 340 SER A N 1
ATOM 2550 C CA . SER A 1 340 ? -10.773 -20.047 -27.234 1 94.5 340 SER A CA 1
ATOM 2551 C C . SER A 1 340 ? -11.578 -19.297 -26.172 1 94.5 340 SER A C 1
ATOM 2553 O O . SER A 1 340 ? -12.555 -18.625 -26.484 1 94.5 340 SER A O 1
ATOM 2555 N N . ARG A 1 341 ? -11.281 -19.422 -24.953 1 89.06 341 ARG A N 1
ATOM 2556 C CA . ARG A 1 341 ? -11.945 -18.781 -23.828 1 89.06 341 ARG A CA 1
ATOM 2557 C C . ARG A 1 341 ? -13.398 -19.234 -23.719 1 89.06 341 ARG A C 1
ATOM 2559 O O . ARG A 1 341 ? -14.289 -18.406 -23.469 1 89.06 341 ARG A O 1
ATOM 2566 N N . ASP A 1 342 ? -13.484 -20.422 -24.016 1 91.19 342 ASP A N 1
ATOM 2567 C CA . ASP A 1 342 ? -14.82 -20.984 -23.828 1 91.19 342 ASP A CA 1
ATOM 2568 C C . ASP A 1 342 ? -15.344 -20.688 -22.422 1 91.19 342 ASP A C 1
ATOM 2570 O O . ASP A 1 342 ? -14.625 -20.875 -21.438 1 91.19 342 ASP A O 1
ATOM 2574 N N . PRO A 1 343 ? -16.578 -20.203 -22.297 1 88.25 343 PRO A N 1
ATOM 2575 C CA . PRO A 1 343 ? -17.109 -19.766 -21.016 1 88.25 343 PRO A CA 1
ATOM 2576 C C . PRO A 1 343 ? -17.219 -20.906 -20 1 88.25 343 PRO A C 1
ATOM 2578 O O . PRO A 1 343 ? -17.344 -20.656 -18.797 1 88.25 343 PRO A O 1
ATOM 2581 N N . SER A 1 344 ? -17.172 -22.062 -20.469 1 92.62 344 SER A N 1
ATOM 2582 C CA . SER A 1 344 ? -17.281 -23.203 -19.562 1 92.62 344 SER A CA 1
ATOM 2583 C C . SER A 1 344 ? -15.977 -23.484 -18.844 1 92.62 344 SER A C 1
ATOM 2585 O O . SER A 1 344 ? -15.938 -24.25 -17.875 1 92.62 344 SER A O 1
ATOM 2587 N N . ILE A 1 345 ? -14.953 -22.844 -19.297 1 94.94 345 ILE A N 1
ATOM 2588 C CA . ILE A 1 345 ? -13.625 -23.141 -18.766 1 94.94 345 ILE A CA 1
ATOM 2589 C C . ILE A 1 345 ? -13.422 -22.359 -17.453 1 94.94 345 ILE A C 1
ATOM 2591 O O . ILE A 1 345 ? -13.57 -21.141 -17.422 1 94.94 345 ILE A O 1
ATOM 2595 N N . VAL A 1 346 ? -13.094 -23.078 -16.391 1 95.5 346 VAL A N 1
ATOM 2596 C CA . VAL A 1 346 ? -12.516 -22.484 -15.195 1 95.5 346 VAL A CA 1
ATOM 2597 C C . VAL A 1 346 ? -11.062 -22.922 -15.047 1 95.5 346 VAL A C 1
ATOM 2599 O O . VAL A 1 346 ? -10.156 -22.094 -15 1 95.5 346 VAL A O 1
ATOM 2602 N N . LYS A 1 347 ? -10.883 -24.203 -15.078 1 97.75 347 LYS A N 1
ATOM 2603 C CA . LYS A 1 347 ? -9.555 -24.797 -15 1 97.75 347 LYS A CA 1
ATOM 2604 C C . LYS A 1 347 ? -9.461 -26.078 -15.82 1 97.75 347 LYS A C 1
ATOM 2606 O O . LYS A 1 347 ? -10.328 -26.953 -15.719 1 97.75 347 LYS A O 1
ATOM 2611 N N . THR A 1 348 ? -8.516 -26.141 -16.688 1 98.5 348 THR A N 1
ATOM 2612 C CA . THR A 1 348 ? -8.227 -27.328 -17.484 1 98.5 348 THR A CA 1
ATOM 2613 C C . THR A 1 348 ? -6.977 -28.031 -16.969 1 98.5 348 THR A C 1
ATOM 2615 O O . THR A 1 348 ? -5.973 -27.375 -16.656 1 98.5 348 THR A O 1
ATOM 2618 N N . VAL A 1 349 ? -7.047 -29.312 -16.781 1 98.69 349 VAL A N 1
ATOM 2619 C CA . VAL A 1 349 ? -5.914 -30.125 -16.359 1 98.69 349 VAL A CA 1
ATOM 2620 C C . VAL A 1 349 ? -5.539 -31.125 -17.453 1 98.69 349 VAL A C 1
ATOM 2622 O O . VAL A 1 349 ? -6.414 -31.703 -18.094 1 98.69 349 VAL A O 1
ATOM 2625 N N . ILE A 1 350 ? -4.273 -31.266 -17.734 1 98.75 350 ILE A N 1
ATOM 2626 C CA . ILE A 1 350 ? -3.729 -32.219 -18.688 1 98.75 350 ILE A CA 1
ATOM 2627 C C . ILE A 1 350 ? -3.021 -33.344 -17.938 1 98.75 350 ILE A C 1
ATOM 2629 O O . ILE A 1 350 ? -2.146 -33.094 -17.094 1 98.75 350 ILE A O 1
ATOM 2633 N N . ALA A 1 351 ? -3.4 -34.531 -18.219 1 98.12 351 ALA A N 1
ATOM 2634 C CA . ALA A 1 351 ? -2.723 -35.688 -17.641 1 98.12 351 ALA A CA 1
ATOM 2635 C C . ALA A 1 351 ? -1.293 -35.812 -18.156 1 98.12 351 ALA A C 1
ATOM 2637 O O . ALA A 1 351 ? -1.025 -35.531 -19.328 1 98.12 351 ALA A O 1
ATOM 2638 N N . GLY A 1 352 ? -0.374 -36.219 -17.25 1 95.06 352 GLY A N 1
ATOM 2639 C CA . GLY A 1 352 ? 0.993 -36.469 -17.688 1 95.06 352 GLY A CA 1
ATOM 2640 C C . GLY A 1 352 ? 1.113 -37.594 -18.688 1 95.06 352 GLY A C 1
ATOM 2641 O O . GLY A 1 352 ? 0.2 -38.406 -18.812 1 95.06 352 GLY A O 1
ATOM 2642 N N . PRO A 1 353 ? 2.182 -37.562 -19.484 1 92.81 353 PRO A N 1
ATOM 2643 C CA . PRO A 1 353 ? 2.379 -38.656 -20.438 1 92.81 353 PRO A CA 1
ATOM 2644 C C . PRO A 1 353 ? 2.645 -40 -19.75 1 92.81 353 PRO A C 1
ATOM 2646 O O . PRO A 1 353 ? 3.139 -40.031 -18.625 1 92.81 353 PRO A O 1
ATOM 2649 N N . MET B 1 1 ? -14.742 46.219 31.234 1 44.31 1 MET B N 1
ATOM 2650 C CA . MET B 1 1 ? -15.695 45.281 30.672 1 44.31 1 MET B CA 1
ATOM 2651 C C . MET B 1 1 ? -14.977 44.188 29.891 1 44.31 1 MET B C 1
ATOM 2653 O O . MET B 1 1 ? -14.133 44.469 29.047 1 44.31 1 MET B O 1
ATOM 2657 N N . VAL B 1 2 ? -15.055 42.844 30.484 1 65.81 2 VAL B N 1
ATOM 2658 C CA . VAL B 1 2 ? -14.25 41.781 29.891 1 65.81 2 VAL B CA 1
ATOM 2659 C C . VAL B 1 2 ? -14.68 41.531 28.438 1 65.81 2 VAL B C 1
ATOM 2661 O O . VAL B 1 2 ? -15.867 41.406 28.156 1 65.81 2 VAL B O 1
ATOM 2664 N N . ALA B 1 3 ? -13.758 41.812 27.5 1 78.31 3 ALA B N 1
ATOM 2665 C CA . ALA B 1 3 ? -14.047 41.625 26.078 1 78.31 3 ALA B CA 1
ATOM 2666 C C . ALA B 1 3 ? -14.68 40.25 25.828 1 78.31 3 ALA B C 1
ATOM 2668 O O . ALA B 1 3 ? -14.203 39.25 26.359 1 78.31 3 ALA B O 1
ATOM 2669 N N . THR B 1 4 ? -15.875 40.219 25.25 1 92.06 4 THR B N 1
ATOM 2670 C CA . THR B 1 4 ? -16.578 38.969 24.984 1 92.06 4 THR B CA 1
ATOM 2671 C C . THR B 1 4 ? -16.281 38.469 23.562 1 92.06 4 THR B C 1
ATOM 2673 O O . THR B 1 4 ? -16.594 37.344 23.219 1 92.06 4 THR B O 1
ATOM 2676 N N . GLU B 1 5 ? -15.672 39.344 22.797 1 95.81 5 GLU B N 1
ATOM 2677 C CA . GLU B 1 5 ? -15.336 39 21.422 1 95.81 5 GLU B CA 1
ATOM 2678 C C . GLU B 1 5 ? -13.844 39.188 21.156 1 95.81 5 GLU B C 1
ATOM 2680 O O . GLU B 1 5 ? -13.141 39.812 21.938 1 95.81 5 GLU B O 1
ATOM 2685 N N . GLN B 1 6 ? -13.406 38.594 20.141 1 97.38 6 GLN B N 1
ATOM 2686 C CA . GLN B 1 6 ? -12.008 38.688 19.734 1 97.38 6 GLN B CA 1
ATOM 2687 C C . GLN B 1 6 ? -11.891 38.812 18.219 1 97.38 6 GLN B C 1
ATOM 2689 O O . GLN B 1 6 ? -12.742 38.312 17.484 1 97.38 6 GLN B O 1
ATOM 2694 N N . LYS B 1 7 ? -10.805 39.469 17.844 1 97.56 7 LYS B N 1
ATOM 2695 C CA . LYS B 1 7 ? -10.484 39.625 16.422 1 97.56 7 LYS B CA 1
ATOM 2696 C C . LYS B 1 7 ? -10 38.312 15.828 1 97.56 7 LYS B C 1
ATOM 2698 O O . LYS B 1 7 ? -9.258 37.562 16.484 1 97.56 7 LYS B O 1
ATOM 2703 N N . ALA B 1 8 ? -10.492 37.938 14.648 1 98.25 8 ALA B N 1
ATOM 2704 C CA . ALA B 1 8 ? -10.125 36.719 13.961 1 98.25 8 ALA B CA 1
ATOM 2705 C C . ALA B 1 8 ? -9.922 36.938 12.469 1 98.25 8 ALA B C 1
ATOM 2707 O O . ALA B 1 8 ? -10.445 37.906 11.914 1 98.25 8 ALA B O 1
ATOM 2708 N N . VAL B 1 9 ? -9.109 36.156 11.859 1 98.5 9 VAL B N 1
ATOM 2709 C CA . VAL B 1 9 ? -8.938 36.156 10.406 1 98.5 9 VAL B CA 1
ATOM 2710 C C . VAL B 1 9 ? -9.93 35.188 9.766 1 98.5 9 VAL B C 1
ATOM 2712 O O . VAL B 1 9 ? -9.773 33.969 9.883 1 98.5 9 VAL B O 1
ATOM 2715 N N . ILE B 1 10 ? -10.859 35.688 9.039 1 98.44 10 ILE B N 1
ATOM 2716 C CA . ILE B 1 10 ? -12.008 34.906 8.602 1 98.44 10 ILE B CA 1
ATOM 2717 C C . ILE B 1 10 ? -12.039 34.844 7.078 1 98.44 10 ILE B C 1
ATOM 2719 O O . ILE B 1 10 ? -11.875 35.844 6.402 1 98.44 10 ILE B O 1
ATOM 2723 N N . LEU B 1 11 ? -12.133 33.625 6.523 1 98.38 11 LEU B N 1
ATOM 2724 C CA . LEU B 1 11 ? -12.516 33.406 5.133 1 98.38 11 LEU B CA 1
ATOM 2725 C C . LEU B 1 11 ? -14.031 33.438 4.98 1 98.38 11 LEU B C 1
ATOM 2727 O O . LEU B 1 11 ? -14.703 32.469 5.344 1 98.38 11 LEU B O 1
ATOM 2731 N N . GLU B 1 12 ? -14.547 34.469 4.461 1 97.31 12 GLU B N 1
ATOM 2732 C CA . GLU B 1 12 ? -15.992 34.594 4.324 1 97.31 12 GLU B CA 1
ATOM 2733 C C . GLU B 1 12 ? -16.516 33.719 3.188 1 97.31 12 GLU B C 1
ATOM 2735 O O . GLU B 1 12 ? -17.547 33.062 3.322 1 97.31 12 GLU B O 1
ATOM 2740 N N . GLU B 1 13 ? -15.844 33.812 2.148 1 95.88 13 GLU B N 1
ATOM 2741 C CA . GLU B 1 13 ? -16.031 33.031 0.932 1 95.88 13 GLU B CA 1
ATOM 2742 C C . GLU B 1 13 ? -14.766 33.031 0.081 1 95.88 13 GLU B C 1
ATOM 2744 O O . GLU B 1 13 ? -13.773 33.688 0.425 1 95.88 13 GLU B O 1
ATOM 2749 N N . LYS B 1 14 ? -14.812 32.219 -0.917 1 95.25 14 LYS B N 1
ATOM 2750 C CA . LYS B 1 14 ? -13.656 32.125 -1.797 1 95.25 14 LYS B CA 1
ATOM 2751 C C . LYS B 1 14 ? -13.133 33.531 -2.16 1 95.25 14 LYS B C 1
ATOM 2753 O O . LYS B 1 14 ? -13.898 34.375 -2.619 1 95.25 14 LYS B O 1
ATOM 2758 N N . GLY B 1 15 ? -11.875 33.75 -1.824 1 95.75 15 GLY B N 1
ATOM 2759 C CA . GLY B 1 15 ? -11.203 34.969 -2.25 1 95.75 15 GLY B CA 1
ATOM 2760 C C . GLY B 1 15 ? -11.43 36.125 -1.306 1 95.75 15 GLY B C 1
ATOM 2761 O O . GLY B 1 15 ? -10.852 37.219 -1.483 1 95.75 15 GLY B O 1
ATOM 2762 N N . LYS B 1 16 ? -12.195 35.938 -0.288 1 97.75 16 LYS B N 1
ATOM 2763 C CA . LYS B 1 16 ? -12.531 37.031 0.595 1 97.75 16 LYS B CA 1
ATOM 2764 C C . LYS B 1 16 ? -12.109 36.75 2.031 1 97.75 16 LYS B C 1
ATOM 2766 O O . LYS B 1 16 ? -12.875 36.188 2.809 1 97.75 16 LYS B O 1
ATOM 2771 N N . ILE B 1 17 ? -10.977 37.25 2.311 1 98.25 17 ILE B N 1
ATOM 2772 C CA . ILE B 1 17 ? -10.438 37.125 3.662 1 98.25 17 ILE B CA 1
ATOM 2773 C C . ILE B 1 17 ? -10.586 38.469 4.383 1 98.25 17 ILE B C 1
ATOM 2775 O O . ILE B 1 17 ? -10.18 39.531 3.855 1 98.25 17 ILE B O 1
ATOM 2779 N N . VAL B 1 18 ? -11.125 38.469 5.551 1 98.19 18 VAL B N 1
ATOM 2780 C CA . VAL B 1 18 ? -11.352 39.719 6.297 1 98.19 18 VAL B CA 1
ATOM 2781 C C . VAL B 1 18 ? -11.016 39.5 7.773 1 98.19 18 VAL B C 1
ATOM 2783 O O . VAL B 1 18 ? -10.945 38.344 8.234 1 98.19 18 VAL B O 1
ATOM 2786 N N . PHE B 1 19 ? -10.75 40.594 8.43 1 97.88 19 PHE B N 1
ATOM 2787 C CA . PHE B 1 19 ? -10.812 40.562 9.883 1 97.88 19 PHE B CA 1
ATOM 2788 C C . PHE B 1 19 ? -12.266 40.594 10.359 1 97.88 19 PHE B C 1
ATOM 2790 O O . PHE B 1 19 ? -13.086 41.344 9.82 1 97.88 19 PHE B O 1
ATOM 2797 N N . GLY B 1 20 ? -12.562 39.75 11.18 1 96.94 20 GLY B N 1
ATOM 2798 C CA . GLY B 1 20 ? -13.867 39.719 11.812 1 96.94 20 GLY B CA 1
ATOM 2799 C C . GLY B 1 20 ? -13.805 39.375 13.297 1 96.94 20 GLY B C 1
ATOM 2800 O O . GLY B 1 20 ? -12.734 39.406 13.898 1 96.94 20 GLY B O 1
ATOM 2801 N N . ASN B 1 21 ? -15.008 39.25 13.836 1 96.5 21 ASN B N 1
ATOM 2802 C CA . ASN B 1 21 ? -15.086 38.969 15.266 1 96.5 21 ASN B CA 1
ATOM 2803 C C . ASN B 1 21 ? -15.656 37.562 15.531 1 96.5 21 ASN B C 1
ATOM 2805 O O . ASN B 1 21 ? -16.5 37.094 14.781 1 96.5 21 ASN B O 1
ATOM 2809 N N . ARG B 1 22 ? -15.141 36.938 16.547 1 97.12 22 ARG B N 1
ATOM 2810 C CA . ARG B 1 22 ? -15.664 35.688 17.109 1 97.12 22 ARG B CA 1
ATOM 2811 C C . ARG B 1 22 ? -15.789 35.812 18.625 1 97.12 22 ARG B C 1
ATOM 2813 O O . ARG B 1 22 ? -15.055 36.562 19.266 1 97.12 22 ARG B O 1
ATOM 2820 N N . PRO B 1 23 ? -16.766 35.125 19.125 1 96.69 23 PRO B N 1
ATOM 2821 C CA . PRO B 1 23 ? -16.828 35.125 20.578 1 96.69 23 PRO B CA 1
ATOM 2822 C C . PRO B 1 23 ? -15.602 34.469 21.219 1 96.69 23 PRO B C 1
ATOM 2824 O O . PRO B 1 23 ? -15.062 33.5 20.688 1 96.69 23 PRO B O 1
ATOM 2827 N N . ILE B 1 24 ? -15.117 35.062 22.312 1 97.12 24 ILE B N 1
ATOM 2828 C CA . ILE B 1 24 ? -14.117 34.375 23.125 1 97.12 24 ILE B CA 1
ATOM 2829 C C . ILE B 1 24 ? -14.734 33.125 23.75 1 97.12 24 ILE B C 1
ATOM 2831 O O . ILE B 1 24 ? -15.766 33.219 24.422 1 97.12 24 ILE B O 1
ATOM 2835 N N . PRO B 1 25 ? -14.164 32 23.531 1 95.62 25 PRO B N 1
ATOM 2836 C CA . PRO B 1 25 ? -14.805 30.766 24 1 95.62 25 PRO B CA 1
ATOM 2837 C C . PRO B 1 25 ? -14.789 30.656 25.531 1 95.62 25 PRO B C 1
ATOM 2839 O O . PRO B 1 25 ? -13.805 31.031 26.172 1 95.62 25 PRO B O 1
ATOM 2842 N N . SER B 1 26 ? -15.836 30.188 26.078 1 94.69 26 SER B N 1
ATOM 2843 C CA . SER B 1 26 ? -15.898 29.781 27.469 1 94.69 26 SER B CA 1
ATOM 2844 C C . SER B 1 26 ? -15.727 28.266 27.609 1 94.69 26 SER B C 1
ATOM 2846 O O . SER B 1 26 ? -16.203 27.5 26.766 1 94.69 26 SER B O 1
ATOM 2848 N N . ILE B 1 27 ? -15.141 27.812 28.625 1 95.31 27 ILE B N 1
ATOM 2849 C CA . ILE B 1 27 ? -14.922 26.391 28.844 1 95.31 27 ILE B CA 1
ATOM 2850 C C . ILE B 1 27 ? -16.219 25.75 29.328 1 95.31 27 ILE B C 1
ATOM 2852 O O . ILE B 1 27 ? -16.641 25.984 30.469 1 95.31 27 ILE B O 1
ATOM 2856 N N . GLU B 1 28 ? -16.812 25.078 28.5 1 93.69 28 GLU B N 1
ATOM 2857 C CA . GLU B 1 28 ? -18.016 24.344 28.859 1 93.69 28 GLU B CA 1
ATOM 2858 C C . GLU B 1 28 ? -17.688 22.891 29.188 1 93.69 28 GLU B C 1
ATOM 2860 O O . GLU B 1 28 ? -18.219 22.344 30.172 1 93.69 28 GLU B O 1
ATOM 2865 N N . ASP B 1 29 ? -16.844 22.312 28.469 1 95.12 29 ASP B N 1
ATOM 2866 C CA . ASP B 1 29 ? -16.391 20.953 28.719 1 95.12 29 ASP B CA 1
ATOM 2867 C C . ASP B 1 29 ? -15.227 20.938 29.719 1 95.12 29 ASP B C 1
ATOM 2869 O O . ASP B 1 29 ? -14.211 21.594 29.516 1 95.12 29 ASP B O 1
ATOM 2873 N N . GLN B 1 30 ? -15.328 20.125 30.719 1 97.69 30 GLN B N 1
ATOM 2874 C CA . GLN B 1 30 ? -14.422 20.141 31.859 1 97.69 30 GLN B CA 1
ATOM 2875 C C . GLN B 1 30 ? -13.047 19.625 31.469 1 97.69 30 GLN B C 1
ATOM 2877 O O . GLN B 1 30 ? -12.086 19.781 32.219 1 97.69 30 GLN B O 1
ATOM 2882 N N . HIS B 1 31 ? -12.883 19.062 30.297 1 98.12 31 HIS B N 1
ATOM 2883 C CA . HIS B 1 31 ? -11.586 18.531 29.875 1 98.12 31 HIS B CA 1
ATOM 2884 C C . HIS B 1 31 ? -10.961 19.406 28.797 1 98.12 31 HIS B C 1
ATOM 2886 O O . HIS B 1 31 ? -9.977 19.016 28.156 1 98.12 31 HIS B O 1
ATOM 2892 N N . PHE B 1 32 ? -11.484 20.578 28.609 1 98.44 32 PHE B N 1
ATOM 2893 C CA . PHE B 1 32 ? -10.961 21.5 27.609 1 98.44 32 PHE B CA 1
ATOM 2894 C C . PHE B 1 32 ? -10.086 22.562 28.266 1 98.44 32 PHE B C 1
ATOM 2896 O O . PHE B 1 32 ? -10.172 22.797 29.469 1 98.44 32 PHE B O 1
ATOM 2903 N N . VAL B 1 33 ? -9.242 23.188 27.469 1 98.75 33 VAL B N 1
ATOM 2904 C CA . VAL B 1 33 ? -8.406 24.297 27.875 1 98.75 33 VAL B CA 1
ATOM 2905 C C . VAL B 1 33 ? -8.531 25.438 26.875 1 98.75 33 VAL B C 1
ATOM 2907 O O . VAL B 1 33 ? -8.914 25.219 25.719 1 98.75 33 VAL B O 1
ATOM 2910 N N . LYS B 1 34 ? -8.336 26.609 27.344 1 98.62 34 LYS B N 1
ATOM 2911 C CA . LYS B 1 34 ? -8.234 27.797 26.484 1 98.62 34 LYS B CA 1
ATOM 2912 C C . LYS B 1 34 ? -6.777 28.219 26.328 1 98.62 34 LYS B C 1
ATOM 2914 O O . LYS B 1 34 ? -6.055 28.359 27.328 1 98.62 34 LYS B O 1
ATOM 2919 N N . VAL B 1 35 ? -6.379 28.312 25.125 1 98.75 35 VAL B N 1
ATOM 2920 C CA . VAL B 1 35 ? -4.996 28.672 24.828 1 98.75 35 VAL B CA 1
ATOM 2921 C C . VAL B 1 35 ? -4.941 30.047 24.188 1 98.75 35 VAL B C 1
ATOM 2923 O O . VAL B 1 35 ? -5.73 30.359 23.281 1 98.75 35 VAL B O 1
ATOM 2926 N N . GLN B 1 36 ? -4.109 30.922 24.688 1 98.88 36 GLN B N 1
ATOM 2927 C CA . GLN B 1 36 ? -3.781 32.156 24 1 98.88 36 GLN B CA 1
ATOM 2928 C C . GLN B 1 36 ? -2.748 31.938 22.906 1 98.88 36 GLN B C 1
ATOM 2930 O O . GLN B 1 36 ? -1.58 31.672 23.188 1 98.88 36 GLN B O 1
ATOM 2935 N N . ILE B 1 37 ? -3.146 32.094 21.688 1 98.81 37 ILE B N 1
ATOM 2936 C CA . ILE B 1 37 ? -2.303 31.797 20.531 1 98.81 37 ILE B CA 1
ATOM 2937 C C . ILE B 1 37 ? -1.144 32.781 20.469 1 98.81 37 ILE B C 1
ATOM 2939 O O . ILE B 1 37 ? -1.343 34 20.594 1 98.81 37 ILE B O 1
ATOM 2943 N N . LYS B 1 38 ? 0.038 32.219 20.266 1 98.81 38 LYS B N 1
ATOM 2944 C CA . LYS B 1 38 ? 1.23 33.062 20.188 1 98.81 38 LYS B CA 1
ATOM 2945 C C . LYS B 1 38 ? 1.847 33 18.797 1 98.81 38 LYS B C 1
ATOM 2947 O O . LYS B 1 38 ? 2.518 33.969 18.375 1 98.81 38 LYS B O 1
ATOM 2952 N N . ALA B 1 39 ? 1.705 32 18.094 1 98.81 39 ALA B N 1
ATOM 2953 C CA . ALA B 1 39 ? 2.221 31.828 16.734 1 98.81 39 ALA B CA 1
ATOM 2954 C C . ALA B 1 39 ? 1.354 30.875 15.922 1 98.81 39 ALA B C 1
ATOM 2956 O O . ALA B 1 39 ? 0.848 29.891 16.453 1 98.81 39 ALA B O 1
ATOM 2957 N N . THR B 1 40 ? 1.125 31.172 14.68 1 98.81 40 THR B N 1
ATOM 2958 C CA . THR B 1 40 ? 0.412 30.297 13.742 1 98.81 40 THR B CA 1
ATOM 2959 C C . THR B 1 40 ? 1.133 30.25 12.398 1 98.81 40 THR B C 1
ATOM 2961 O O . THR B 1 40 ? 1.394 31.297 11.789 1 98.81 40 THR B O 1
ATOM 2964 N N . GLY B 1 41 ? 1.494 29.031 11.969 1 98.5 41 GLY B N 1
ATOM 2965 C CA . GLY B 1 41 ? 2.021 28.875 10.625 1 98.5 41 GLY B CA 1
ATOM 2966 C C . GLY B 1 41 ? 0.939 28.812 9.562 1 98.5 41 GLY B C 1
ATOM 2967 O O . GLY B 1 41 ? -0.15 28.297 9.797 1 98.5 41 GLY B O 1
ATOM 2968 N N . ILE B 1 42 ? 1.254 29.375 8.398 1 97.94 42 ILE B N 1
ATOM 2969 C CA . ILE B 1 42 ? 0.322 29.281 7.285 1 97.94 42 ILE B CA 1
ATOM 2970 C C . ILE B 1 42 ? 0.533 27.953 6.543 1 97.94 42 ILE B C 1
ATOM 2972 O O . ILE B 1 42 ? 1.66 27.625 6.176 1 97.94 42 ILE B O 1
ATOM 2976 N N . CYS B 1 43 ? -0.472 27.203 6.391 1 95.81 43 CYS B N 1
ATOM 2977 C CA . CYS B 1 43 ? -0.417 25.922 5.68 1 95.81 43 CYS B CA 1
ATOM 2978 C C . CYS B 1 43 ? -0.953 26.078 4.258 1 95.81 43 CYS B C 1
ATOM 2980 O O . CYS B 1 43 ? -1.723 27 3.975 1 95.81 43 CYS B O 1
ATOM 2982 N N . GLY B 1 44 ? -0.535 25.203 3.354 1 93.12 44 GLY B N 1
ATOM 2983 C CA . GLY B 1 44 ? -1.069 25.188 2 1 93.12 44 GLY B CA 1
ATOM 2984 C C . GLY B 1 44 ? -2.58 25.062 1.958 1 93.12 44 GLY B C 1
ATOM 2985 O O . GLY B 1 44 ? -3.227 25.594 1.053 1 93.12 44 GLY B O 1
ATOM 2986 N N . SER B 1 45 ? -3.172 24.375 2.908 1 93.69 45 SER B N 1
ATOM 2987 C CA . SER B 1 45 ? -4.625 24.219 2.943 1 93.69 45 SER B CA 1
ATOM 2988 C C . SER B 1 45 ? -5.316 25.562 3.172 1 93.69 45 SER B C 1
ATOM 2990 O O . SER B 1 45 ? -6.402 25.812 2.643 1 93.69 45 SER B O 1
ATOM 2992 N N . ASP B 1 46 ? -4.73 26.453 3.982 1 95.75 46 ASP B N 1
ATOM 2993 C CA . ASP B 1 46 ? -5.277 27.797 4.137 1 95.75 46 ASP B CA 1
ATOM 2994 C C . ASP B 1 46 ? -5.363 28.5 2.787 1 95.75 46 ASP B C 1
ATOM 2996 O O . ASP B 1 46 ? -6.402 29.078 2.447 1 95.75 46 ASP B O 1
ATOM 3000 N N . VAL B 1 47 ? -4.277 28.406 2.102 1 95.12 47 VAL B N 1
ATOM 3001 C CA . VAL B 1 47 ? -4.176 29.062 0.798 1 95.12 47 VAL B CA 1
ATOM 3002 C C . VAL B 1 47 ? -5.191 28.453 -0.163 1 95.12 47 VAL B C 1
ATOM 3004 O O . VAL B 1 47 ? -5.863 29.172 -0.906 1 95.12 47 VAL B O 1
ATOM 3007 N N . HIS B 1 48 ? -5.301 27.156 -0.126 1 94.25 48 HIS B N 1
ATOM 3008 C 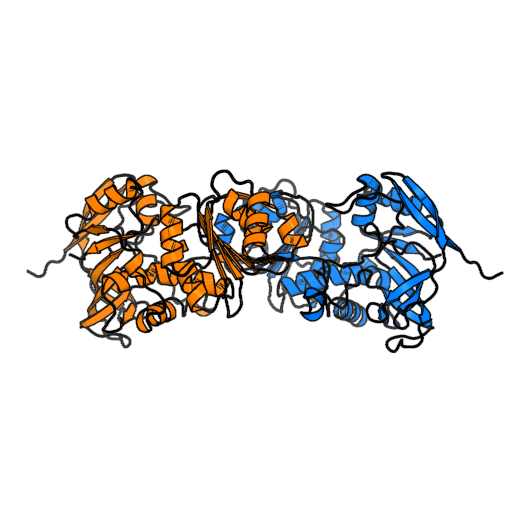CA . HIS B 1 48 ? -6.211 26.453 -1.025 1 94.25 48 HIS B CA 1
ATOM 3009 C C . HIS B 1 48 ? -7.66 26.844 -0.75 1 94.25 48 HIS B C 1
ATOM 3011 O O . HIS B 1 48 ? -8.438 27.062 -1.684 1 94.25 48 HIS B O 1
ATOM 3017 N N . PHE B 1 49 ? -8.078 26.875 0.492 1 95.44 49 PHE B N 1
ATOM 3018 C CA . PHE B 1 49 ? -9.43 27.312 0.832 1 95.44 49 PHE B CA 1
ATOM 3019 C C . PHE B 1 49 ? -9.664 28.75 0.364 1 95.44 49 PHE B C 1
ATOM 3021 O O . PHE B 1 49 ? -10.734 29.062 -0.151 1 95.44 49 PHE B O 1
ATOM 3028 N N . CYS B 1 50 ? -8.68 29.578 0.539 1 96.19 50 CYS B N 1
ATOM 3029 C CA . CYS B 1 50 ? -8.805 30.984 0.138 1 96.19 50 CYS B CA 1
ATOM 3030 C C . CYS B 1 50 ? -9.008 31.094 -1.368 1 96.19 50 CYS B C 1
ATOM 3032 O O . CYS B 1 50 ? -9.812 31.906 -1.83 1 96.19 50 CYS B O 1
ATOM 3034 N N . THR B 1 51 ? -8.289 30.25 -2.154 1 95.94 51 THR B N 1
ATOM 3035 C CA . THR B 1 51 ? -8.25 30.422 -3.602 1 95.94 51 THR B CA 1
ATOM 3036 C C . THR B 1 51 ? -9.352 29.594 -4.27 1 95.94 51 THR B C 1
ATOM 3038 O O . THR B 1 51 ? -9.859 29.969 -5.328 1 95.94 51 THR B O 1
ATOM 3041 N N . HIS B 1 52 ? -9.75 28.453 -3.611 1 93.94 52 HIS B N 1
ATOM 3042 C CA . HIS B 1 52 ? -10.664 27.531 -4.293 1 93.94 52 HIS B CA 1
ATOM 3043 C C . HIS B 1 52 ? -11.969 27.375 -3.518 1 93.94 52 HIS B C 1
ATOM 3045 O O . HIS B 1 52 ? -12.953 26.875 -4.055 1 93.94 52 HIS B O 1
ATOM 3051 N N . GLY B 1 53 ? -11.961 27.781 -2.312 1 94.5 53 GLY B N 1
ATOM 3052 C CA . GLY B 1 53 ? -13.156 27.719 -1.49 1 94.5 53 GLY B CA 1
ATOM 3053 C C . GLY B 1 53 ? -13.516 26.312 -1.055 1 94.5 53 GLY B C 1
ATOM 3054 O O . GLY B 1 53 ? -14.555 26.094 -0.433 1 94.5 53 GLY B O 1
ATOM 3055 N N . ALA B 1 54 ? -12.664 25.422 -1.481 1 91.94 54 ALA B N 1
ATOM 3056 C CA . ALA B 1 54 ? -12.961 24.047 -1.137 1 91.94 54 ALA B CA 1
ATOM 3057 C C . ALA B 1 54 ? -11.719 23.172 -1.266 1 91.94 54 ALA B C 1
ATOM 3059 O O . ALA B 1 54 ? -10.797 23.5 -2.016 1 91.94 54 ALA B O 1
ATOM 3060 N N . ILE B 1 55 ? -11.672 22.078 -0.481 1 86.38 55 ILE B N 1
ATOM 3061 C CA . ILE B 1 55 ? -10.742 20.969 -0.623 1 86.38 55 ILE B CA 1
ATOM 3062 C C . ILE B 1 55 ? -11.508 19.641 -0.552 1 86.38 55 ILE B C 1
ATOM 3064 O O . ILE B 1 55 ? -11.977 19.25 0.519 1 86.38 55 ILE B O 1
ATOM 3068 N N . GLY B 1 56 ? -11.625 18.984 -1.671 1 80.56 56 GLY B N 1
ATOM 3069 C CA . GLY B 1 56 ? -12.445 17.781 -1.701 1 80.56 56 GLY B CA 1
ATOM 3070 C C . GLY B 1 56 ? -13.883 18.031 -1.275 1 80.56 56 GLY B C 1
ATOM 3071 O O . GLY B 1 56 ? -14.547 18.922 -1.816 1 80.56 56 GLY B O 1
ATOM 3072 N N . SER B 1 57 ? -14.219 17.312 -0.237 1 82.62 57 SER B N 1
ATOM 3073 C CA . SER B 1 57 ? -15.602 17.406 0.211 1 82.62 57 SER B CA 1
ATOM 3074 C C . SER B 1 57 ? -15.773 18.516 1.243 1 82.62 57 SER B C 1
ATOM 3076 O O . SER B 1 57 ? -16.891 18.781 1.709 1 82.62 57 SER B O 1
ATOM 3078 N N . PHE B 1 58 ? -14.719 19.188 1.585 1 90.5 58 PHE B N 1
ATOM 3079 C CA . PHE B 1 58 ? -14.773 20.297 2.531 1 90.5 58 PHE B CA 1
ATOM 3080 C C . PHE B 1 58 ? -15 21.625 1.805 1 90.5 58 PHE B C 1
ATOM 3082 O O . PHE B 1 58 ? -14.055 22.203 1.278 1 90.5 58 PHE B O 1
ATOM 3089 N N . ILE B 1 59 ? -16.156 22.031 1.854 1 94 59 ILE B N 1
ATOM 3090 C CA . ILE B 1 59 ? -16.547 23.234 1.116 1 94 59 ILE B CA 1
ATOM 3091 C C . ILE B 1 59 ? -16.859 24.359 2.094 1 94 59 ILE B C 1
ATOM 3093 O O . ILE B 1 59 ? -17.547 24.156 3.094 1 94 59 ILE B O 1
ATOM 3097 N N . VAL B 1 60 ? -16.359 25.516 1.834 1 96.12 60 VAL B N 1
ATOM 3098 C CA . VAL B 1 60 ? -16.641 26.703 2.641 1 96.12 60 VAL B CA 1
ATOM 3099 C C . VAL B 1 60 ? -18.047 27.219 2.33 1 96.12 60 VAL B C 1
ATOM 3101 O O . VAL B 1 60 ? -18.234 27.984 1.379 1 96.12 60 VAL B O 1
ATOM 3104 N N . LYS B 1 61 ? -18.984 26.859 3.113 1 95.06 61 LYS B N 1
ATOM 3105 C CA . LYS B 1 61 ? -20.359 27.266 2.934 1 95.06 61 LYS B CA 1
ATOM 3106 C C . LYS B 1 61 ? -20.703 28.453 3.836 1 95.06 61 LYS B C 1
ATOM 3108 O O . LYS B 1 61 ? -21.656 29.188 3.564 1 95.06 61 LYS B O 1
ATOM 3113 N N . GLU B 1 62 ? -19.984 28.531 4.93 1 96.44 62 GLU B N 1
ATOM 3114 C CA . GLU B 1 62 ? -20.094 29.609 5.906 1 96.44 62 GLU B CA 1
ATOM 3115 C C . GLU B 1 62 ? -18.719 30.172 6.262 1 96.44 62 GLU B C 1
ATOM 3117 O O . GLU B 1 62 ? -17.703 29.484 6.086 1 96.44 62 GLU B O 1
ATOM 3122 N N . PRO B 1 63 ? -18.734 31.406 6.758 1 97.44 63 PRO B N 1
ATOM 3123 C CA . PRO B 1 63 ? -17.438 31.969 7.148 1 97.44 63 PRO B CA 1
ATOM 3124 C C . PRO B 1 63 ? -16.688 31.078 8.133 1 97.44 63 PRO B C 1
ATOM 3126 O O . PRO B 1 63 ? -17.297 30.484 9.031 1 97.44 63 PRO B O 1
ATOM 3129 N N . MET B 1 64 ? -15.359 30.984 7.977 1 97.88 64 MET B N 1
ATOM 3130 C CA . MET B 1 64 ? -14.516 30.109 8.797 1 97.88 64 MET B CA 1
ATOM 3131 C C . MET B 1 64 ? -13.211 30.812 9.172 1 97.88 64 MET B C 1
ATOM 3133 O O . MET B 1 64 ? -12.602 31.484 8.344 1 97.88 64 MET B O 1
ATOM 3137 N N . VAL B 1 65 ? -12.891 30.75 10.445 1 98.44 65 VAL B N 1
ATOM 3138 C CA . VAL B 1 65 ? -11.578 31.234 10.867 1 98.44 65 VAL B CA 1
ATOM 3139 C C . VAL B 1 65 ? -10.477 30.359 10.281 1 98.44 65 VAL B C 1
ATOM 3141 O O . VAL B 1 65 ? -10.602 29.125 10.273 1 98.44 65 VAL B O 1
ATOM 3144 N N . LEU B 1 66 ? -9.398 30.938 9.758 1 98.25 66 LEU B N 1
ATOM 3145 C CA . LEU B 1 66 ? -8.289 30.219 9.148 1 98.25 66 LEU B CA 1
ATOM 3146 C C . LEU B 1 66 ? -7.223 29.875 10.18 1 98.25 66 LEU B C 1
ATOM 3148 O O . LEU B 1 66 ? -7.289 30.344 11.32 1 98.25 66 LEU B O 1
ATOM 3152 N N . GLY B 1 67 ? -6.348 29 9.797 1 98.38 67 GLY B N 1
ATOM 3153 C CA . GLY B 1 67 ? -5.176 28.672 10.594 1 98.38 67 GLY B CA 1
ATOM 3154 C C . GLY B 1 67 ? -5.34 27.422 11.414 1 98.38 67 GLY B C 1
ATOM 3155 O O . GLY B 1 67 ? -6.395 27.203 12.023 1 98.38 67 GLY B O 1
ATOM 3156 N N . HIS B 1 68 ? -4.258 26.562 11.438 1 98.56 68 HIS B N 1
ATOM 3157 C CA . HIS B 1 68 ? -4.34 25.359 12.242 1 98.56 68 HIS B CA 1
ATOM 3158 C C . HIS B 1 68 ? -2.955 24.906 12.703 1 98.56 68 HIS B C 1
ATOM 3160 O O . HIS B 1 68 ? -2.826 23.891 13.391 1 98.56 68 HIS B O 1
ATOM 3166 N N . GLU B 1 69 ? -1.901 25.578 12.406 1 98.69 69 GLU B N 1
ATOM 3167 C CA . GLU B 1 69 ? -0.551 25.328 12.898 1 98.69 69 GLU B CA 1
ATOM 3168 C C . GLU B 1 69 ? -0.177 26.297 14.008 1 98.69 69 GLU B C 1
ATOM 3170 O O . GLU B 1 69 ? 0.443 27.344 13.75 1 98.69 69 GLU B O 1
ATOM 3175 N N . SER B 1 70 ? -0.457 25.922 15.297 1 98.81 70 SER B N 1
ATOM 3176 C CA . SER B 1 70 ? -0.376 26.984 16.297 1 98.81 70 SER B CA 1
ATOM 3177 C C . SER B 1 70 ? 0.225 26.469 17.609 1 98.81 70 SER B C 1
ATOM 3179 O O . SER B 1 70 ? 0.242 25.266 17.859 1 98.81 70 SER B O 1
ATOM 3181 N N . SER B 1 71 ? 0.77 27.375 18.312 1 98.81 71 SER B N 1
ATOM 3182 C CA . SER B 1 71 ? 1.233 27.203 19.688 1 98.81 71 SER B CA 1
ATOM 3183 C C . SER B 1 71 ? 0.856 28.406 20.547 1 98.81 71 SER B C 1
ATOM 3185 O O . SER B 1 71 ? 0.432 29.453 20.016 1 98.81 71 SER B O 1
ATOM 3187 N N . GLY B 1 72 ? 0.921 28.25 21.844 1 98.75 72 GLY B N 1
ATOM 3188 C CA . GLY B 1 72 ? 0.556 29.344 22.719 1 98.75 72 GLY B CA 1
ATOM 3189 C C . GLY B 1 72 ? 0.693 29.016 24.188 1 98.75 72 GLY B C 1
ATOM 3190 O O . GLY B 1 72 ? 1.515 28.172 24.562 1 98.75 72 GLY B O 1
ATOM 3191 N N . ILE B 1 73 ? -0.052 29.797 24.969 1 98.81 73 ILE B N 1
ATOM 3192 C CA . ILE B 1 73 ? -0.009 29.656 26.422 1 98.81 73 ILE B CA 1
ATOM 3193 C C . ILE B 1 73 ? -1.396 29.297 26.953 1 98.81 73 ILE B C 1
ATOM 3195 O O . ILE B 1 73 ? -2.391 29.922 26.578 1 98.81 73 ILE B O 1
ATOM 3199 N N . VAL B 1 74 ? -1.435 28.25 27.797 1 98.81 74 VAL B N 1
ATOM 3200 C CA . VAL B 1 74 ? -2.697 27.922 28.438 1 98.81 74 VAL B CA 1
ATOM 3201 C C . VAL B 1 74 ? -3.113 29.047 29.375 1 98.81 74 VAL B C 1
ATOM 3203 O O . VAL B 1 74 ? -2.348 29.438 30.266 1 98.81 74 VAL B O 1
ATOM 3206 N N . VAL B 1 75 ? -4.348 29.547 29.25 1 98.56 75 VAL B N 1
ATOM 3207 C CA . VAL B 1 75 ? -4.75 30.688 30.047 1 98.56 75 VAL B CA 1
ATOM 3208 C C . VAL B 1 75 ? -5.957 30.328 30.906 1 98.56 75 VAL B C 1
ATOM 3210 O O . VAL B 1 75 ? -6.289 31.047 31.859 1 98.56 75 VAL B O 1
ATOM 3213 N N . GLU B 1 76 ? -6.645 29.312 30.578 1 98.5 76 GLU B N 1
ATOM 3214 C CA . GLU B 1 76 ? -7.785 28.781 31.328 1 98.5 76 GLU B CA 1
ATOM 3215 C C . GLU B 1 76 ? -7.902 27.266 31.156 1 98.5 76 GLU B C 1
ATOM 3217 O O . GLU B 1 76 ? -7.582 26.719 30.109 1 98.5 76 GLU B O 1
ATOM 3222 N N . VAL B 1 77 ? -8.289 26.547 32.219 1 98.38 77 VAL B N 1
ATOM 3223 C CA . VAL B 1 77 ? -8.445 25.109 32.156 1 98.38 77 VAL B CA 1
ATOM 3224 C C . VAL B 1 77 ? -9.797 24.703 32.75 1 98.38 77 VAL B C 1
ATOM 3226 O O . VAL B 1 77 ? -10.305 25.375 33.656 1 98.38 77 VAL B O 1
ATOM 3229 N N . GLY B 1 78 ? -10.367 23.672 32.188 1 98.25 78 GLY B N 1
ATOM 3230 C CA . GLY B 1 78 ? -11.562 23.094 32.781 1 98.25 78 GLY B CA 1
ATOM 3231 C C . GLY B 1 78 ? -11.297 22.438 34.125 1 98.25 78 GLY B C 1
ATOM 3232 O O . GLY B 1 78 ? -10.148 22.172 34.5 1 98.25 78 GLY B O 1
ATOM 3233 N N . SER B 1 79 ? -12.367 22.078 34.812 1 98 79 SER B N 1
ATOM 3234 C CA . SER B 1 79 ? -12.297 21.625 36.219 1 98 79 SER B CA 1
ATOM 3235 C C . SER B 1 79 ? -11.664 20.25 36.312 1 98 79 SER B C 1
ATOM 3237 O O . SER B 1 79 ? -11.172 19.859 37.375 1 98 79 SER B O 1
ATOM 3239 N N . GLU B 1 80 ? -11.625 19.453 35.219 1 98.25 80 GLU B N 1
ATOM 3240 C CA . GLU B 1 80 ? -11.125 18.078 35.312 1 98.25 80 GLU B CA 1
ATOM 3241 C C . GLU B 1 80 ? -9.812 17.938 34.531 1 98.25 80 GLU B C 1
ATOM 3243 O O . GLU B 1 80 ? -9.312 16.812 34.375 1 98.25 80 GLU B O 1
ATOM 3248 N N . VAL B 1 81 ? -9.266 19.047 34.062 1 98.38 81 VAL B N 1
ATOM 3249 C CA . VAL B 1 81 ? -8.008 19.031 33.312 1 98.38 81 VAL B CA 1
ATOM 3250 C C . VAL B 1 81 ? -6.863 18.625 34.25 1 98.38 81 VAL B C 1
ATOM 3252 O O . VAL B 1 81 ? -6.746 19.141 35.344 1 98.38 81 VAL B O 1
ATOM 3255 N N . THR B 1 82 ? -6.039 17.656 33.781 1 97.94 82 THR B N 1
ATOM 3256 C CA . THR B 1 82 ? -4.93 17.188 34.594 1 97.94 82 THR B CA 1
ATOM 3257 C C . THR B 1 82 ? -3.621 17.219 33.812 1 97.94 82 THR B C 1
ATOM 3259 O O . THR B 1 82 ? -2.537 17.156 34.406 1 97.94 82 THR B O 1
ATOM 3262 N N . LYS B 1 83 ? -3.639 17.406 32.531 1 97.12 83 LYS B N 1
ATOM 3263 C CA . LYS B 1 83 ? -2.465 17.203 31.688 1 97.12 83 LYS B CA 1
ATOM 3264 C C . LYS B 1 83 ? -1.653 18.5 31.562 1 97.12 83 LYS B C 1
ATOM 3266 O O . LYS B 1 83 ? -0.439 18.453 31.359 1 97.12 83 LYS B O 1
ATOM 3271 N N . VAL B 1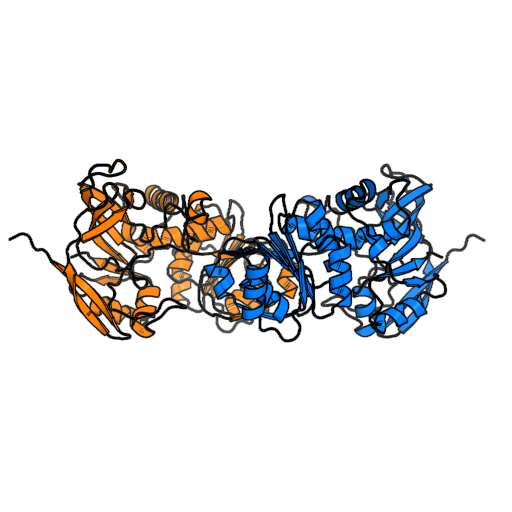 84 ? -2.338 19.641 31.719 1 98.38 84 VAL B N 1
ATOM 3272 C CA . VAL B 1 84 ? -1.692 20.953 31.609 1 98.38 84 VAL B CA 1
ATOM 3273 C C . VAL B 1 84 ? -2.26 21.906 32.656 1 98.38 84 VAL B C 1
ATOM 3275 O O . VAL B 1 84 ? -3.244 21.578 33.344 1 98.38 84 VAL B O 1
ATOM 3278 N N . ALA B 1 85 ? -1.562 23.047 32.781 1 98.44 85 ALA B N 1
ATOM 3279 C CA . ALA B 1 85 ? -1.995 24.094 33.719 1 98.44 85 ALA B CA 1
ATOM 3280 C C . ALA B 1 85 ? -1.836 25.469 33.094 1 98.44 85 ALA B C 1
ATOM 3282 O O . ALA B 1 85 ? -1.137 25.625 32.094 1 98.44 85 ALA B O 1
ATOM 3283 N N . VAL B 1 86 ? -2.527 26.406 33.688 1 98.62 86 VAL B N 1
ATOM 3284 C CA . VAL B 1 86 ? -2.398 27.797 33.25 1 98.62 86 VAL B CA 1
ATOM 3285 C C . VAL B 1 86 ? -0.929 28.219 33.281 1 98.62 86 VAL B C 1
ATOM 3287 O O . VAL B 1 86 ? -0.225 27.953 34.25 1 98.62 86 VAL B O 1
ATOM 3290 N N . GLY B 1 87 ? -0.481 28.781 32.188 1 98.62 87 GLY B N 1
ATOM 3291 C CA . GLY B 1 87 ? 0.902 29.219 32.094 1 98.62 87 GLY B CA 1
ATOM 3292 C C . GLY B 1 87 ? 1.764 28.312 31.266 1 98.62 87 GLY B C 1
ATOM 3293 O O . GLY B 1 87 ? 2.842 28.703 30.812 1 98.62 87 GLY B O 1
ATOM 3294 N N . ASP B 1 88 ? 1.33 27.078 31.109 1 98.62 88 ASP B N 1
ATOM 3295 C CA . ASP B 1 88 ? 2.1 26.141 30.312 1 98.62 88 ASP B CA 1
ATOM 3296 C C . ASP B 1 88 ? 2.182 26.594 28.859 1 98.62 88 ASP B C 1
ATOM 3298 O O . ASP B 1 88 ? 1.193 27.062 28.281 1 98.62 88 ASP B O 1
ATOM 3302 N N . ARG B 1 89 ? 3.391 26.578 28.203 1 98.81 89 ARG B N 1
ATOM 3303 C CA . ARG B 1 89 ? 3.592 26.75 26.781 1 98.81 89 ARG B CA 1
ATOM 3304 C C . ARG B 1 89 ? 3.285 25.453 26.016 1 98.81 89 ARG B C 1
ATOM 3306 O O . ARG B 1 89 ? 3.82 24.406 26.359 1 98.81 89 ARG B O 1
ATOM 3313 N N . VAL B 1 90 ? 2.391 25.547 25.016 1 98.81 90 VAL B N 1
ATOM 3314 C CA . VAL B 1 90 ? 1.933 24.297 24.422 1 98.81 90 VAL B CA 1
ATOM 3315 C C . VAL B 1 90 ? 1.9 24.422 22.906 1 98.81 90 VAL B C 1
ATOM 3317 O O . VAL B 1 90 ? 1.71 25.516 22.375 1 98.81 90 VAL B O 1
ATOM 3320 N N . ALA B 1 91 ? 2.205 23.344 22.203 1 98.81 91 ALA B N 1
ATOM 3321 C CA . ALA B 1 91 ? 1.795 23.141 20.812 1 98.81 91 ALA B CA 1
ATOM 3322 C C . ALA B 1 91 ? 0.378 22.578 20.734 1 98.81 91 ALA B C 1
ATOM 3324 O O . ALA B 1 91 ? -0.011 21.75 21.562 1 98.81 91 ALA B O 1
ATOM 3325 N N . ILE B 1 92 ? -0.388 23 19.781 1 98.62 92 ILE B N 1
ATOM 3326 C CA . ILE B 1 92 ? -1.787 22.609 19.656 1 98.62 92 ILE B CA 1
ATOM 3327 C C . ILE B 1 92 ? -1.934 21.578 18.531 1 98.62 92 ILE B C 1
ATOM 3329 O O . ILE B 1 92 ? -1.534 21.844 17.391 1 98.62 92 ILE B O 1
ATOM 3333 N N . GLU B 1 93 ? -2.375 20.391 18.797 1 98.38 93 GLU B N 1
ATOM 3334 C CA . GLU B 1 93 ? -2.895 19.5 17.766 1 98.38 93 GLU B CA 1
ATOM 3335 C C . GLU B 1 93 ? -4.297 19.922 17.328 1 98.38 93 GLU B C 1
ATOM 3337 O O . GLU B 1 93 ? -5.25 19.812 18.109 1 98.38 93 GLU B O 1
ATOM 3342 N N . PRO B 1 94 ? -4.445 20.375 16.141 1 97.81 94 PRO B N 1
ATOM 3343 C CA . PRO B 1 94 ? -5.629 21.141 15.766 1 97.81 94 PRO B CA 1
ATOM 3344 C C . PRO B 1 94 ? -6.836 20.266 15.445 1 97.81 94 PRO B C 1
ATOM 3346 O O . PRO B 1 94 ? -7.93 20.781 15.195 1 97.81 94 PRO B O 1
ATOM 3349 N N . GLY B 1 95 ? -6.703 18.953 15.336 1 96.5 95 GLY B N 1
ATOM 3350 C CA . GLY B 1 95 ? -7.797 18.031 15.086 1 96.5 95 GLY B CA 1
ATOM 3351 C C . GLY B 1 95 ? -8.031 17.062 16.219 1 96.5 95 GLY B C 1
ATOM 3352 O O . GLY B 1 95 ? -7.102 16.391 16.672 1 96.5 95 GLY B O 1
ATOM 3353 N N . TYR B 1 96 ? -9.25 17.047 16.75 1 95.94 96 TYR B N 1
ATOM 3354 C CA . TYR B 1 96 ? -9.57 16.047 17.75 1 95.94 96 TYR B CA 1
ATOM 3355 C C . TYR B 1 96 ? -10.805 15.242 17.359 1 95.94 96 TYR B C 1
ATOM 3357 O O . TYR B 1 96 ? -11.742 15.781 16.766 1 95.94 96 TYR B O 1
ATOM 3365 N N . PRO B 1 97 ? -10.758 13.898 17.578 1 96.56 97 PRO B N 1
ATOM 3366 C CA . PRO B 1 97 ? -11.789 12.969 17.125 1 96.56 97 PRO B CA 1
ATOM 3367 C C . PRO B 1 97 ? -12.945 12.836 18.109 1 96.56 97 PRO B C 1
ATOM 3369 O O . PRO B 1 97 ? -12.906 13.398 19.203 1 96.56 97 PRO B O 1
ATOM 3372 N N . SER B 1 98 ? -14.062 12.172 17.594 1 95.62 98 SER B N 1
ATOM 3373 C CA . SER B 1 98 ? -15.031 11.594 18.531 1 95.62 98 SER B CA 1
ATOM 3374 C C . SER B 1 98 ? -14.367 10.57 19.438 1 95.62 98 SER B C 1
ATOM 3376 O O . SER B 1 98 ? -13.562 9.75 18.984 1 95.62 98 SER B O 1
ATOM 3378 N N . ARG B 1 99 ? -14.727 10.719 20.688 1 94.06 99 ARG B N 1
ATOM 3379 C CA . ARG B 1 99 ? -14.188 9.766 21.656 1 94.06 99 ARG B CA 1
ATOM 3380 C C . ARG B 1 99 ? -14.836 8.398 21.5 1 94.06 99 ARG B C 1
ATOM 3382 O O . ARG B 1 99 ? -14.336 7.406 22.031 1 94.06 99 ARG B O 1
ATOM 3389 N N . TYR B 1 100 ? -15.852 8.266 20.641 1 93.94 100 TYR B N 1
ATOM 3390 C CA . TYR B 1 100 ? -16.703 7.086 20.609 1 93.94 100 TYR B CA 1
ATOM 3391 C C . TYR B 1 100 ? -16.547 6.336 19.281 1 93.94 100 TYR B C 1
ATOM 3393 O O . TYR B 1 100 ? -17.141 5.273 19.094 1 93.94 100 TYR B O 1
ATOM 3401 N N . SER B 1 101 ? -15.75 6.887 18.438 1 93.88 101 SER B N 1
ATOM 3402 C CA . SER B 1 101 ? -15.609 6.215 17.141 1 93.88 101 SER B CA 1
ATOM 3403 C C . SER B 1 101 ? -14.711 4.992 17.25 1 93.88 101 SER B C 1
ATOM 3405 O O . SER B 1 101 ? -13.805 4.953 18.094 1 93.88 101 SER B O 1
ATOM 3407 N N . GLU B 1 102 ? -14.922 4.008 16.391 1 92.25 102 GLU B N 1
ATOM 3408 C CA . GLU B 1 102 ? -14.07 2.826 16.312 1 92.25 102 GLU B CA 1
ATOM 3409 C C . GLU B 1 102 ? -12.633 3.203 15.961 1 92.25 102 GLU B C 1
ATOM 3411 O O . GLU B 1 102 ? -11.688 2.602 16.469 1 92.25 102 GLU B O 1
ATOM 3416 N N . GLU B 1 103 ? -12.5 4.195 15.141 1 93.94 103 GLU B N 1
ATOM 3417 C CA . GLU B 1 103 ? -11.18 4.645 14.719 1 93.94 103 GLU B CA 1
ATOM 3418 C C . GLU B 1 103 ? -10.367 5.176 15.898 1 93.94 103 GLU B C 1
ATOM 3420 O O . GLU B 1 103 ? -9.18 4.867 16.031 1 93.94 103 GLU B O 1
ATOM 3425 N N . THR B 1 104 ? -11.031 5.883 16.75 1 93.56 104 THR B N 1
ATOM 3426 C CA . THR B 1 104 ? -10.344 6.441 17.906 1 93.56 104 THR B CA 1
ATOM 3427 C C . THR B 1 104 ? -9.93 5.34 18.875 1 93.56 104 THR B C 1
ATOM 3429 O O . THR B 1 104 ? -8.773 5.281 19.312 1 93.56 104 THR B O 1
ATOM 3432 N N . VAL B 1 105 ? -10.828 4.441 19.141 1 92.88 105 VAL B N 1
ATOM 3433 C CA . VAL B 1 105 ? -10.562 3.443 20.172 1 92.88 105 VAL B CA 1
ATOM 3434 C C . VAL B 1 105 ? -9.555 2.424 19.656 1 92.88 105 VAL B C 1
ATOM 3436 O O . VAL B 1 105 ? -8.867 1.765 20.438 1 92.88 105 VAL B O 1
ATOM 3439 N N . SER B 1 106 ? -9.438 2.373 18.344 1 91.44 106 SER B N 1
ATOM 3440 C CA . SER B 1 106 ? -8.492 1.424 17.766 1 91.44 106 SER B CA 1
ATOM 3441 C C . SER B 1 106 ? -7.141 2.078 17.516 1 91.44 106 SER B C 1
ATOM 3443 O O . SER B 1 106 ? -6.254 1.466 16.906 1 91.44 106 SER B O 1
ATOM 3445 N N . GLY B 1 107 ? -6.945 3.346 17.906 1 91.19 107 GLY B N 1
ATOM 3446 C CA . GLY B 1 107 ? -5.652 4.004 17.797 1 91.19 107 GLY B CA 1
ATOM 3447 C C . GLY B 1 107 ? -5.438 4.688 16.453 1 91.19 107 GLY B C 1
ATOM 3448 O O . GLY B 1 107 ? -4.309 5.031 16.109 1 91.19 107 GLY B O 1
ATOM 3449 N N . HIS B 1 108 ? -6.496 4.797 15.664 1 94.44 108 HIS B N 1
ATOM 3450 C CA . HIS B 1 108 ? -6.441 5.445 14.359 1 94.44 108 HIS B CA 1
ATOM 3451 C C . HIS B 1 108 ? -7.371 6.652 14.305 1 94.44 108 HIS B C 1
ATOM 3453 O O . HIS B 1 108 ? -8.164 6.781 13.367 1 94.44 108 HIS B O 1
ATOM 3459 N N . TYR B 1 109 ? -7.258 7.535 15.336 1 96.19 109 TYR B N 1
ATOM 3460 C CA . TYR B 1 109 ? -8.234 8.609 15.461 1 96.19 109 TYR B CA 1
ATOM 3461 C C . TYR B 1 109 ? -8.117 9.586 14.289 1 96.19 109 TYR B C 1
ATOM 3463 O O . TYR B 1 109 ? -9.047 10.352 14.016 1 96.19 109 TYR B O 1
ATOM 3471 N N . ASN B 1 110 ? -6.949 9.586 13.594 1 96.62 110 ASN B N 1
ATOM 3472 C CA . ASN B 1 110 ? -6.781 10.445 12.43 1 96.62 110 ASN B CA 1
ATOM 3473 C C . ASN B 1 110 ? -7.797 10.117 11.344 1 96.62 110 ASN B C 1
ATOM 3475 O O . ASN B 1 110 ? -8.055 10.945 10.461 1 96.62 110 ASN B O 1
ATOM 3479 N N . LEU B 1 111 ? -8.391 8.93 11.422 1 96.81 111 LEU B N 1
ATOM 3480 C CA . LEU B 1 111 ? -9.336 8.484 10.406 1 96.81 111 LEU B CA 1
ATOM 3481 C C . LEU B 1 111 ? -10.766 8.578 10.93 1 96.81 111 LEU B C 1
ATOM 3483 O O . LEU B 1 111 ? -11.703 8.086 10.281 1 96.81 111 LEU B O 1
ATOM 3487 N N . CYS B 1 112 ? -11.031 9.219 12.078 1 96.44 112 CYS B N 1
ATOM 3488 C CA . CYS B 1 112 ? -12.344 9.336 12.703 1 96.44 112 CYS B CA 1
ATOM 3489 C C . CYS B 1 112 ? -13.289 10.141 11.82 1 96.44 112 CYS B C 1
ATOM 3491 O O . CYS B 1 112 ? -12.984 11.273 11.445 1 96.44 112 CYS B O 1
ATOM 3493 N N . PRO B 1 113 ? -14.492 9.578 11.484 1 93.56 113 PRO B N 1
ATOM 3494 C CA . PRO B 1 113 ? -15.453 10.336 10.695 1 93.56 113 PRO B CA 1
ATOM 3495 C C . PRO B 1 113 ? -15.992 11.562 11.438 1 93.56 113 PRO B C 1
ATOM 3497 O O . PRO B 1 113 ? -16.531 12.477 10.812 1 93.56 113 PRO B O 1
ATOM 3500 N N . GLY B 1 114 ? -15.82 11.625 12.758 1 95.31 114 GLY B N 1
ATOM 3501 C CA . GLY B 1 114 ? -16.297 12.742 13.555 1 95.31 114 GLY B CA 1
ATOM 3502 C C . GLY B 1 114 ? -15.203 13.742 13.891 1 95.31 114 GLY B C 1
ATOM 3503 O O . GLY B 1 114 ? -15.32 14.508 14.852 1 95.31 114 GLY B O 1
ATOM 3504 N N . MET B 1 115 ? -14.141 13.719 13.109 1 96.56 115 MET B N 1
ATOM 3505 C CA . MET B 1 115 ? -13 14.602 13.344 1 96.56 115 MET B CA 1
ATOM 3506 C C . MET B 1 115 ? -13.406 16.062 13.242 1 96.56 115 MET B C 1
ATOM 3508 O O . MET B 1 115 ? -14.109 16.453 12.297 1 96.56 115 MET B O 1
ATOM 3512 N N . LYS B 1 116 ? -13.141 16.812 14.219 1 96.75 116 LYS B N 1
ATOM 3513 C CA . LYS B 1 116 ? -13.172 18.281 14.164 1 96.75 116 LYS B CA 1
ATOM 3514 C C . LYS B 1 116 ? -11.773 18.859 13.984 1 96.75 116 LYS B C 1
ATOM 3516 O O . LYS B 1 116 ? -10.953 18.812 14.906 1 96.75 116 LYS B O 1
ATOM 3521 N N . PHE B 1 117 ? -11.508 19.406 12.852 1 97.44 117 PHE B N 1
ATOM 3522 C CA . PHE B 1 117 ? -10.18 19.891 12.516 1 97.44 117 PHE B CA 1
ATOM 3523 C C . PHE B 1 117 ? -10.188 21.406 12.305 1 97.44 117 PHE B C 1
ATOM 3525 O O . PHE B 1 117 ? -10.945 21.906 11.477 1 97.44 117 PHE B O 1
ATOM 3532 N N . ALA B 1 118 ? -9.32 22.109 13.008 1 98 118 ALA B N 1
ATOM 3533 C CA . ALA B 1 118 ? -9.242 23.562 12.93 1 98 118 ALA B CA 1
ATOM 3534 C C . ALA B 1 118 ? -9.016 24.031 11.492 1 98 118 ALA B C 1
ATOM 3536 O O . ALA B 1 118 ? -8.156 23.484 10.797 1 98 118 ALA B O 1
ATOM 3537 N N . ALA B 1 119 ? -9.828 25.031 11.07 1 97.12 119 ALA B N 1
ATOM 3538 C CA . ALA B 1 119 ? -9.734 25.656 9.75 1 97.12 119 ALA B CA 1
ATOM 3539 C C . ALA B 1 119 ? -10.094 24.672 8.648 1 97.12 119 ALA B C 1
ATOM 3541 O O . ALA B 1 119 ? -9.508 24.703 7.562 1 97.12 119 ALA B O 1
ATOM 3542 N N . THR B 1 120 ? -10.883 23.688 8.945 1 95.5 120 THR B N 1
ATOM 3543 C CA . THR B 1 120 ? -11.555 22.812 7.996 1 95.5 120 THR B CA 1
ATOM 3544 C C . THR B 1 120 ? -13.07 22.859 8.18 1 95.5 120 THR B C 1
ATOM 3546 O O . THR B 1 120 ? -13.578 22.531 9.25 1 95.5 120 THR B O 1
ATOM 3549 N N . PRO B 1 121 ? -13.773 23.391 7.152 1 94.81 121 PRO B N 1
ATOM 3550 C CA . PRO B 1 121 ? -15.211 23.625 7.324 1 94.81 121 PRO B CA 1
ATOM 3551 C C . PRO B 1 121 ? -15.938 22.438 7.934 1 94.81 121 PRO B C 1
ATOM 3553 O O . PRO B 1 121 ? -15.711 21.297 7.516 1 94.81 121 PRO B O 1
ATOM 3556 N N . PRO B 1 122 ? -16.703 22.656 8.922 1 93.5 122 PRO B N 1
ATOM 3557 C CA . PRO B 1 122 ? -17.156 23.984 9.383 1 93.5 122 PRO B CA 1
ATOM 3558 C C . PRO B 1 122 ? -16.422 24.453 10.633 1 93.5 122 PRO B C 1
ATOM 3560 O O . PRO B 1 122 ? -16.875 25.375 11.32 1 93.5 122 PRO B O 1
ATOM 3563 N N . VAL B 1 123 ? -15.375 23.891 10.93 1 96.38 123 VAL B N 1
ATOM 3564 C CA . VAL B 1 123 ? -14.68 24.125 12.188 1 96.38 123 VAL B CA 1
ATOM 3565 C C . VAL B 1 123 ? -13.773 25.344 12.055 1 96.38 123 VAL B C 1
ATOM 3567 O O . VAL B 1 123 ? -12.969 25.422 11.125 1 96.38 123 VAL B O 1
ATOM 3570 N N . ASP B 1 124 ? -13.867 26.281 12.977 1 97.56 124 ASP B N 1
ATOM 3571 C CA . ASP B 1 124 ? -13.031 27.484 12.992 1 97.56 124 ASP B CA 1
ATOM 3572 C C . ASP B 1 124 ? -11.586 27.141 13.336 1 97.56 124 ASP B C 1
ATOM 3574 O O . ASP B 1 124 ? -11.328 26.234 14.117 1 97.56 124 ASP B O 1
ATOM 3578 N N . GLY B 1 125 ? -10.664 28.031 12.781 1 98.38 125 GLY B N 1
ATOM 3579 C CA . GLY B 1 125 ? -9.242 27.812 12.977 1 98.38 125 GLY B CA 1
ATOM 3580 C C . GLY B 1 125 ? -8.664 28.625 14.117 1 98.38 125 GLY B C 1
ATOM 3581 O O . GLY B 1 125 ? -9.383 29 15.055 1 98.38 125 GLY B O 1
ATOM 3582 N N . THR B 1 126 ? -7.359 28.828 14.047 1 98.44 126 THR B N 1
ATOM 3583 C CA . THR B 1 126 ? -6.625 29.312 15.211 1 98.44 126 THR B CA 1
ATOM 3584 C C . THR B 1 126 ? -6.059 30.703 14.961 1 98.44 126 THR B C 1
ATOM 3586 O O . THR B 1 126 ? -5.273 31.219 15.758 1 98.44 126 THR B O 1
ATOM 3589 N N . LEU B 1 127 ? -6.363 31.328 13.867 1 98.44 127 LEU B N 1
ATOM 3590 C CA . LEU B 1 127 ? -5.91 32.688 13.648 1 98.44 127 LEU B CA 1
ATOM 3591 C C . LEU B 1 127 ? -6.793 33.688 14.398 1 98.44 127 LEU B C 1
ATOM 3593 O O . LEU B 1 127 ? -7.484 34.5 13.773 1 98.44 127 LEU B O 1
ATOM 3597 N N . LEU B 1 128 ? -6.73 33.656 15.609 1 98.38 128 LEU B N 1
ATOM 3598 C CA . LEU B 1 128 ? -7.395 34.469 16.625 1 98.38 128 LEU B CA 1
ATOM 3599 C C . LEU B 1 128 ? -6.617 34.438 17.938 1 98.38 128 LEU B C 1
ATOM 3601 O O . LEU B 1 128 ? -5.539 33.844 18.016 1 98.38 128 LEU B O 1
ATOM 3605 N N . LYS B 1 129 ? -7.094 35.125 18.953 1 98.12 129 LYS B N 1
ATOM 3606 C CA . LYS B 1 129 ? -6.316 35.25 20.188 1 98.12 129 LYS B CA 1
ATOM 3607 C C . LYS B 1 129 ? -6.496 34.031 21.094 1 98.12 129 LYS B C 1
ATOM 3609 O O . LYS B 1 129 ? -5.52 33.5 21.609 1 98.12 129 LYS B O 1
ATOM 3614 N N . TYR B 1 130 ? -7.766 33.594 21.344 1 98.38 130 TYR B N 1
ATOM 3615 C CA . TYR B 1 130 ? -8.062 32.5 22.266 1 98.38 130 TYR B CA 1
ATOM 3616 C C . TYR B 1 130 ? -8.719 31.344 21.547 1 98.38 130 TYR B C 1
ATOM 3618 O O . TYR B 1 130 ? -9.711 31.516 20.828 1 98.38 130 TYR B O 1
ATOM 3626 N N . PHE B 1 131 ? -8.203 30.188 21.703 1 98.31 131 PHE B N 1
ATOM 3627 C CA . PHE B 1 131 ? -8.688 28.969 21.078 1 98.31 131 PHE B CA 1
ATOM 3628 C C . PHE B 1 131 ? -8.93 27.891 22.141 1 98.31 131 PHE B C 1
ATOM 3630 O O . PHE B 1 131 ? -8.141 27.75 23.078 1 98.31 131 PHE B O 1
ATOM 3637 N N . GLN B 1 132 ? -10.008 27.188 22.031 1 97.81 132 GLN B N 1
ATOM 3638 C CA . GLN B 1 132 ? -10.281 26.094 22.953 1 97.81 132 GLN B CA 1
ATOM 3639 C C . GLN B 1 132 ? -10 24.734 22.312 1 97.81 132 GLN B C 1
ATOM 3641 O O . GLN B 1 132 ? -10.289 24.531 21.125 1 97.81 132 GLN B O 1
ATOM 3646 N N . VAL B 1 133 ? -9.492 23.812 23.047 1 97.94 133 VAL B N 1
ATOM 3647 C CA . VAL B 1 133 ? -9.117 22.484 22.578 1 97.94 133 VAL B CA 1
ATOM 3648 C C . VAL B 1 133 ? -9.062 21.5 23.75 1 97.94 133 VAL B C 1
ATOM 3650 O O . VAL B 1 133 ? -8.82 21.906 24.891 1 97.94 133 VAL B O 1
ATOM 3653 N N . PRO B 1 134 ? -9.352 20.188 23.484 1 97.81 134 PRO B N 1
ATOM 3654 C CA . PRO B 1 134 ? -9.25 19.234 24.594 1 97.81 134 PRO B CA 1
ATOM 3655 C C . PRO B 1 134 ? -7.832 19.125 25.141 1 97.81 134 PRO B C 1
ATOM 3657 O O . PRO B 1 134 ? -6.863 19.188 24.391 1 97.81 134 PRO B O 1
ATOM 3660 N N . GLU B 1 135 ? -7.691 18.828 26.438 1 97.88 135 GLU B N 1
ATOM 3661 C CA . GLU B 1 135 ? -6.41 18.844 27.125 1 97.88 135 GLU B CA 1
ATOM 3662 C C . GLU B 1 135 ? -5.461 17.781 26.578 1 97.88 135 GLU B C 1
ATOM 3664 O O . GLU B 1 135 ? -4.242 17.891 26.719 1 97.88 135 GLU B O 1
ATOM 3669 N N . ASP B 1 136 ? -6.023 16.719 25.969 1 96.69 136 ASP B N 1
ATOM 3670 C CA . ASP B 1 136 ? -5.176 15.641 25.484 1 96.69 136 ASP B CA 1
ATOM 3671 C C . ASP B 1 136 ? -4.727 15.898 24.047 1 96.69 136 ASP B C 1
ATOM 3673 O O . ASP B 1 136 ? -4.074 15.055 23.422 1 96.69 136 ASP B O 1
ATOM 3677 N N . PHE B 1 137 ? -5.023 17.109 23.516 1 97.94 137 PHE B N 1
ATOM 3678 C CA . PHE B 1 137 ? -4.57 17.484 22.188 1 97.94 137 PHE B CA 1
ATOM 3679 C C . PHE B 1 137 ? -3.754 18.781 22.25 1 97.94 137 PHE B C 1
ATOM 3681 O O . PHE B 1 137 ? -3.729 19.547 21.281 1 97.94 137 PHE B O 1
ATOM 3688 N N . VAL B 1 138 ? -3.211 19.094 23.375 1 98.06 138 VAL B N 1
ATOM 3689 C CA . VAL B 1 138 ? -2.156 20.094 23.562 1 98.06 138 VAL B CA 1
ATOM 3690 C C . VAL B 1 138 ? -0.945 19.438 24.234 1 98.06 138 VAL B C 1
ATOM 3692 O O . VAL B 1 138 ? -1.093 18.531 25.062 1 98.06 138 VAL B O 1
ATOM 3695 N N . TYR B 1 139 ? 0.239 19.922 23.828 1 98.38 139 TYR B N 1
ATOM 3696 C CA . TYR B 1 139 ? 1.492 19.328 24.281 1 98.38 139 TYR B CA 1
ATOM 3697 C C . TYR B 1 139 ? 2.436 20.406 24.828 1 98.38 139 TYR B C 1
ATOM 3699 O O . TYR B 1 139 ? 2.705 21.391 24.156 1 98.38 139 TYR B O 1
ATOM 3707 N N . LYS B 1 140 ? 2.91 20.125 26 1 98.38 140 LYS B N 1
ATOM 3708 C CA . LYS B 1 140 ? 3.834 21.078 26.594 1 98.38 140 LYS B CA 1
ATOM 3709 C C . LYS B 1 140 ? 5.109 21.203 25.766 1 98.38 140 LYS B C 1
ATOM 3711 O O . LYS B 1 140 ? 5.645 20.219 25.281 1 98.38 140 LYS B O 1
ATOM 3716 N N . LEU B 1 141 ? 5.527 22.422 25.562 1 98.44 141 LEU B N 1
ATOM 3717 C CA . LEU B 1 141 ? 6.777 22.703 24.859 1 98.44 141 LEU B CA 1
ATOM 3718 C C . LEU B 1 141 ? 7.953 22.688 25.828 1 98.44 141 LEU B C 1
ATOM 3720 O O . LEU B 1 141 ? 7.855 23.219 26.938 1 98.44 141 LEU B O 1
ATOM 3724 N N . PRO B 1 142 ? 9.039 22.062 25.406 1 97.06 142 PRO B N 1
ATOM 3725 C CA . PRO B 1 142 ? 10.266 22.25 26.188 1 97.06 142 PRO B CA 1
ATOM 3726 C C . PRO B 1 142 ? 10.664 23.719 26.328 1 97.06 142 PRO B C 1
ATOM 3728 O O . PRO B 1 142 ? 10.289 24.547 25.5 1 97.06 142 PRO B O 1
ATOM 3731 N N . ASP B 1 143 ? 11.492 24.031 27.281 1 95.31 143 ASP B N 1
ATOM 3732 C CA . ASP B 1 143 ? 11.844 25.406 27.609 1 95.31 143 ASP B CA 1
ATOM 3733 C C . ASP B 1 143 ? 12.602 26.062 26.453 1 95.31 143 ASP B C 1
ATOM 3735 O O . ASP B 1 143 ? 12.477 27.281 26.25 1 95.31 143 ASP B O 1
ATOM 3739 N N . ASP B 1 144 ? 13.281 25.297 25.75 1 95.75 144 ASP B N 1
ATOM 3740 C CA . ASP B 1 144 ? 14.148 25.891 24.734 1 95.75 144 ASP B CA 1
ATOM 3741 C C . ASP B 1 144 ? 13.484 25.859 23.359 1 95.75 144 ASP B C 1
ATOM 3743 O O . ASP B 1 144 ? 14.117 26.172 22.359 1 95.75 144 ASP B O 1
ATOM 3747 N N . VAL B 1 145 ? 12.234 25.5 23.281 1 97.31 145 VAL B N 1
ATOM 3748 C CA . VAL B 1 145 ? 11.484 25.484 22.031 1 97.31 145 VAL B CA 1
ATOM 3749 C C . VAL B 1 145 ? 10.586 26.719 21.969 1 97.31 145 VAL B C 1
ATOM 3751 O O . VAL B 1 145 ? 9.734 26.922 22.844 1 97.31 145 VAL B O 1
ATOM 3754 N N . THR B 1 146 ? 10.766 27.578 20.969 1 98.06 146 THR B N 1
ATOM 3755 C CA . THR B 1 146 ? 10.039 28.828 20.844 1 98.06 146 THR B CA 1
ATOM 3756 C C . THR B 1 146 ? 8.594 28.562 20.391 1 98.06 146 THR B C 1
ATOM 3758 O O . THR B 1 146 ? 8.25 27.453 20.016 1 98.06 146 THR B O 1
ATOM 3761 N N . PHE B 1 147 ? 7.777 29.594 20.484 1 98.44 147 PHE B N 1
ATOM 3762 C CA . PHE B 1 147 ? 6.402 29.484 20.016 1 98.44 147 PHE B CA 1
ATOM 3763 C C . PHE B 1 147 ? 6.352 29.25 18.516 1 98.44 147 PHE B C 1
ATOM 3765 O O . PHE B 1 147 ? 5.48 28.547 18.016 1 98.44 147 PHE B O 1
ATOM 3772 N N . GLU B 1 148 ? 7.289 29.844 17.734 1 98.25 148 GLU B N 1
ATOM 3773 C CA . GLU B 1 148 ? 7.359 29.594 16.297 1 98.25 148 GLU B CA 1
ATOM 3774 C C . GLU B 1 148 ? 7.633 28.125 16.016 1 98.25 148 GLU B C 1
ATOM 3776 O O . GLU B 1 148 ? 6.973 27.516 15.164 1 98.25 148 GLU B O 1
ATOM 3781 N N . GLU B 1 149 ? 8.617 27.594 16.719 1 98.25 149 GLU B N 1
ATOM 3782 C CA . GLU B 1 149 ? 8.898 26.172 16.578 1 98.25 149 GLU B CA 1
ATOM 3783 C C . GLU B 1 149 ? 7.695 25.328 16.984 1 98.25 149 GLU B C 1
ATOM 3785 O O . GLU B 1 149 ? 7.383 24.328 16.344 1 98.25 149 GLU B O 1
ATOM 3790 N N . GLY B 1 150 ? 7.027 25.75 18.078 1 98.56 150 GLY B N 1
ATOM 3791 C CA . GLY B 1 150 ? 5.836 25.062 18.547 1 98.56 150 GLY B CA 1
ATOM 3792 C C . GLY B 1 150 ? 4.723 25.016 17.516 1 98.56 150 GLY B C 1
ATOM 3793 O O . GLY B 1 150 ? 4.023 24.016 17.391 1 98.56 150 GLY B O 1
ATOM 3794 N N . ALA B 1 151 ? 4.535 26.125 16.797 1 98.62 151 ALA B N 1
ATOM 3795 C CA . ALA B 1 151 ? 3.525 26.188 15.75 1 98.62 151 ALA B CA 1
ATOM 3796 C C . ALA B 1 151 ? 3.826 25.188 14.641 1 98.62 151 ALA B C 1
ATOM 3798 O O . ALA B 1 151 ? 2.912 24.672 13.992 1 98.62 151 ALA B O 1
ATOM 3799 N N . LEU B 1 152 ? 5.105 24.875 14.461 1 98.62 152 LEU B N 1
ATOM 3800 C CA . LEU B 1 152 ? 5.512 24.016 13.359 1 98.62 152 LEU B CA 1
ATOM 3801 C C . LEU B 1 152 ? 5.566 22.547 13.805 1 98.62 152 LEU B C 1
ATOM 3803 O O . LEU B 1 152 ? 5.945 21.672 13.023 1 98.62 152 LEU B O 1
ATOM 3807 N N . VAL B 1 153 ? 5.102 22.281 15.055 1 98.69 153 VAL B N 1
ATOM 3808 C CA . VAL B 1 153 ? 4.973 20.891 15.484 1 98.69 153 VAL B CA 1
ATOM 3809 C C . VAL B 1 153 ? 3.922 20.188 14.633 1 98.69 153 VAL B C 1
ATOM 3811 O O . VAL B 1 153 ? 4.059 19 14.336 1 98.69 153 VAL B O 1
ATOM 3814 N N . GLU B 1 154 ? 2.92 20.906 14.227 1 98.62 154 GLU B N 1
ATOM 3815 C CA . GLU B 1 154 ? 1.855 20.297 13.43 1 98.62 154 GLU B CA 1
ATOM 3816 C C . GLU B 1 154 ? 2.4 19.734 12.125 1 98.62 154 GLU B C 1
ATOM 3818 O O . GLU B 1 154 ? 2.305 18.531 11.883 1 98.62 154 GLU B O 1
ATOM 3823 N N . PRO B 1 155 ? 3.076 20.516 11.242 1 98.44 155 PRO B N 1
ATOM 3824 C CA . PRO B 1 155 ? 3.615 19.922 10.016 1 98.44 155 PRO B CA 1
ATOM 3825 C C . PRO B 1 155 ? 4.746 18.922 10.281 1 98.44 155 PRO B C 1
ATOM 3827 O O . PRO B 1 155 ? 4.945 17.984 9.508 1 98.44 155 PRO B O 1
ATOM 3830 N N . LEU B 1 156 ? 5.473 19.141 11.398 1 98.75 156 LEU B N 1
ATOM 3831 C CA . LEU B 1 156 ? 6.488 18.156 11.758 1 98.75 156 LEU B CA 1
ATOM 3832 C C . LEU B 1 156 ? 5.848 16.812 12.102 1 98.75 156 LEU B C 1
ATOM 3834 O O . LEU B 1 156 ? 6.402 15.758 11.781 1 98.75 156 LEU B O 1
ATOM 3838 N N . ALA B 1 157 ? 4.664 16.875 12.75 1 98.75 157 ALA B N 1
ATOM 3839 C CA . ALA B 1 157 ? 3.941 15.648 13.07 1 98.75 157 ALA B CA 1
ATOM 3840 C C . ALA B 1 157 ? 3.471 14.938 11.805 1 98.75 157 ALA B C 1
ATOM 3842 O O . ALA B 1 157 ? 3.424 13.711 11.758 1 98.75 157 ALA B O 1
ATOM 3843 N N . VAL B 1 158 ? 3.121 15.688 10.781 1 98.62 158 VAL B N 1
ATOM 3844 C CA . VAL B 1 158 ? 2.799 15.109 9.484 1 98.62 158 VAL B CA 1
ATOM 3845 C C . VAL B 1 158 ? 3.992 14.305 8.969 1 98.62 158 VAL B C 1
ATOM 3847 O O . VAL B 1 158 ? 3.836 13.164 8.523 1 98.62 158 VAL B O 1
ATOM 3850 N N . ALA B 1 159 ? 5.184 14.891 9.031 1 98.81 159 ALA B N 1
ATOM 3851 C CA . ALA B 1 159 ? 6.406 14.242 8.57 1 98.81 159 ALA B CA 1
ATOM 3852 C C . ALA B 1 159 ? 6.703 12.984 9.391 1 98.81 159 ALA B C 1
ATOM 3854 O O . ALA B 1 159 ? 7.035 11.938 8.828 1 98.81 159 ALA B O 1
ATOM 3855 N N . VAL B 1 160 ? 6.539 13.117 10.711 1 98.88 160 VAL B N 1
ATOM 3856 C CA . VAL B 1 160 ? 6.801 11.992 11.602 1 98.88 160 VAL B CA 1
ATOM 3857 C C . VAL B 1 160 ? 5.879 10.828 11.242 1 98.88 160 VAL B C 1
ATOM 3859 O O . VAL B 1 160 ? 6.328 9.688 11.117 1 98.88 160 VAL B O 1
ATOM 3862 N N . HIS B 1 161 ? 4.625 11.148 11.07 1 98.81 161 HIS B N 1
ATOM 3863 C CA . HIS B 1 161 ? 3.645 10.117 10.75 1 98.81 161 HIS B CA 1
ATOM 3864 C C . HIS B 1 161 ? 3.988 9.414 9.445 1 98.81 161 HIS B C 1
ATOM 3866 O O . HIS B 1 161 ? 3.971 8.18 9.375 1 98.81 161 HIS B O 1
ATOM 3872 N N . ALA B 1 162 ? 4.293 10.172 8.414 1 98.81 162 ALA B N 1
ATOM 3873 C CA . ALA B 1 162 ? 4.637 9.625 7.105 1 98.81 162 ALA B CA 1
ATOM 3874 C C . ALA B 1 162 ? 5.852 8.711 7.195 1 98.81 162 ALA B C 1
ATOM 3876 O O . ALA B 1 162 ? 5.867 7.629 6.598 1 98.81 162 ALA B O 1
ATOM 3877 N N . VAL B 1 163 ? 6.879 9.156 7.926 1 98.81 163 VAL B N 1
ATOM 3878 C CA . VAL B 1 163 ? 8.125 8.414 8.047 1 98.81 163 VAL B CA 1
ATOM 3879 C C . VAL B 1 163 ? 7.891 7.125 8.836 1 98.81 163 VAL B C 1
ATOM 3881 O O . VAL B 1 163 ? 8.453 6.074 8.508 1 98.81 163 VAL B O 1
ATOM 3884 N N . LYS B 1 164 ? 7.023 7.219 9.883 1 98.56 164 LYS B N 1
ATOM 3885 C CA . LYS B 1 164 ? 6.641 6.02 10.617 1 98.56 164 LYS B CA 1
ATOM 3886 C C . LYS B 1 164 ? 5.875 5.047 9.727 1 98.56 164 LYS B C 1
ATOM 3888 O O . LYS B 1 164 ? 6.105 3.836 9.781 1 98.56 164 LYS B O 1
ATOM 3893 N N . LEU B 1 165 ? 4.961 5.551 8.922 1 98.44 165 LEU B N 1
ATOM 3894 C CA . LEU B 1 165 ? 4.207 4.711 7.996 1 98.44 165 LEU B CA 1
ATOM 3895 C C . LEU B 1 165 ? 5.141 4.02 7.004 1 98.44 165 LEU B C 1
ATOM 3897 O O . LEU B 1 165 ? 4.91 2.869 6.629 1 98.44 165 LEU B O 1
ATOM 3901 N N . ALA B 1 166 ? 6.191 4.719 6.574 1 98.62 166 ALA B N 1
ATOM 3902 C CA . ALA B 1 166 ? 7.168 4.152 5.648 1 98.62 166 ALA B CA 1
ATOM 3903 C C . ALA B 1 166 ? 8.023 3.092 6.332 1 98.62 166 ALA B C 1
ATOM 3905 O O . ALA B 1 166 ? 8.617 2.24 5.668 1 98.62 166 ALA B O 1
ATOM 3906 N N . GLY B 1 167 ? 8.133 3.158 7.645 1 98.38 167 GLY B N 1
ATOM 3907 C CA . GLY B 1 167 ? 8.961 2.232 8.406 1 98.38 167 GLY B CA 1
ATOM 3908 C C . GLY B 1 167 ? 10.445 2.525 8.297 1 98.38 167 GLY B C 1
ATOM 3909 O O . GLY B 1 167 ? 11.258 1.607 8.18 1 98.38 167 GLY B O 1
ATOM 3910 N N . VAL B 1 168 ? 10.812 3.762 8.281 1 98.12 168 VAL B N 1
ATOM 3911 C CA . VAL B 1 168 ? 12.203 4.156 8.133 1 98.12 168 VAL B CA 1
ATOM 3912 C C . VAL B 1 168 ? 12.992 3.746 9.375 1 98.12 168 VAL B C 1
ATOM 3914 O O . VAL B 1 168 ? 12.531 3.924 10.5 1 98.12 168 VAL B O 1
ATOM 3917 N N . LYS B 1 169 ? 14.125 3.188 9.18 1 96.88 169 LYS B N 1
ATOM 3918 C CA . LYS B 1 169 ? 15.055 2.783 10.234 1 96.88 169 LYS B CA 1
ATOM 3919 C C . LYS B 1 169 ? 16.5 2.943 9.781 1 96.88 169 LYS B C 1
ATOM 3921 O O . LYS B 1 169 ? 16.766 3.33 8.641 1 96.88 169 LYS B O 1
ATOM 3926 N N . PHE B 1 170 ? 17.406 2.648 10.648 1 96.12 170 PHE B N 1
ATOM 3927 C CA . PHE B 1 170 ? 18.828 2.773 10.359 1 96.12 170 PHE B CA 1
ATOM 3928 C C . PHE B 1 170 ? 19.203 1.949 9.133 1 96.12 170 PHE B C 1
ATOM 3930 O O . PHE B 1 170 ? 18.781 0.795 9.008 1 96.12 170 PHE B O 1
ATOM 3937 N N . GLY B 1 171 ? 19.922 2.574 8.234 1 95.81 171 GLY B N 1
ATOM 3938 C CA . GLY B 1 171 ? 20.422 1.867 7.07 1 95.81 171 GLY B CA 1
ATOM 3939 C C . GLY B 1 171 ? 19.562 2.07 5.832 1 95.81 171 GLY B C 1
ATOM 3940 O O . GLY B 1 171 ? 20.016 1.792 4.715 1 95.81 171 GLY B O 1
ATOM 3941 N N . ASP B 1 172 ? 18.312 2.541 6.051 1 97.75 172 ASP B N 1
ATOM 3942 C CA . ASP B 1 172 ? 17.406 2.693 4.918 1 97.75 172 ASP B CA 1
ATOM 3943 C C . ASP B 1 172 ? 17.906 3.76 3.949 1 97.75 172 ASP B C 1
ATOM 3945 O O . ASP B 1 172 ? 18.578 4.715 4.359 1 97.75 172 ASP B O 1
ATOM 3949 N N . LYS B 1 173 ? 17.719 3.555 2.674 1 98.5 173 LYS B N 1
ATOM 3950 C CA . LYS B 1 173 ? 17.859 4.539 1.605 1 98.5 173 LYS B CA 1
ATOM 3951 C C . LYS B 1 173 ? 16.5 5.09 1.184 1 98.5 173 LYS B C 1
ATOM 3953 O O . LYS B 1 173 ? 15.672 4.359 0.635 1 98.5 173 LYS B O 1
ATOM 3958 N N . VAL B 1 174 ? 16.266 6.438 1.414 1 98.88 174 VAL B N 1
ATOM 3959 C CA . VAL B 1 174 ? 14.938 7.027 1.275 1 98.88 174 VAL B CA 1
ATOM 3960 C C . VAL B 1 174 ? 14.953 8.086 0.1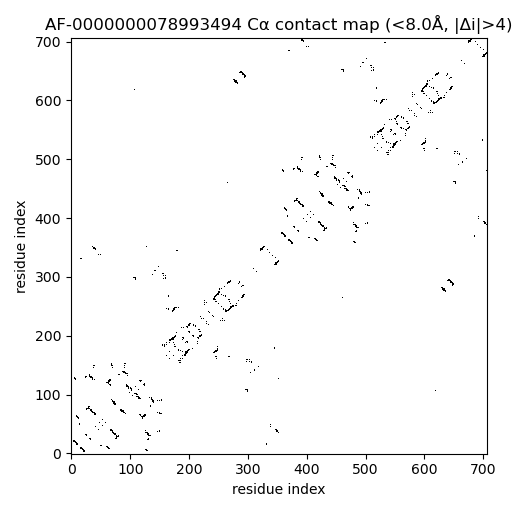73 1 98.88 174 VAL B C 1
ATOM 3962 O O . VAL B 1 174 ? 15.898 8.867 0.072 1 98.88 174 VAL B O 1
ATOM 3965 N N . VAL B 1 175 ? 13.969 8.031 -0.684 1 98.94 175 VAL B N 1
ATOM 3966 C CA . VAL B 1 175 ? 13.734 9.117 -1.63 1 98.94 175 VAL B CA 1
ATOM 3967 C C . VAL B 1 175 ? 12.539 9.953 -1.18 1 98.94 175 VAL B C 1
ATOM 3969 O O . VAL B 1 175 ? 11.516 9.406 -0.774 1 98.94 175 VAL B O 1
ATOM 3972 N N . VAL B 1 176 ? 12.688 11.234 -1.194 1 98.94 176 VAL B N 1
ATOM 3973 C CA . VAL B 1 176 ? 11.609 12.164 -0.881 1 98.94 176 VAL B CA 1
ATOM 3974 C C . VAL B 1 176 ? 11.312 13.039 -2.1 1 98.94 176 VAL B C 1
ATOM 3976 O O . VAL B 1 176 ? 12.164 13.812 -2.541 1 98.94 176 VAL B O 1
ATOM 3979 N N . PHE B 1 177 ? 10.117 12.906 -2.629 1 98.81 177 PHE B N 1
ATOM 3980 C CA . PHE B 1 177 ? 9.688 13.75 -3.738 1 98.81 177 PHE B CA 1
ATOM 3981 C C . PHE B 1 177 ? 9.031 15.031 -3.227 1 98.81 177 PHE B C 1
ATOM 3983 O O . PHE B 1 177 ? 8.07 14.977 -2.457 1 98.81 177 PHE B O 1
ATOM 3990 N N . GLY B 1 178 ? 9.477 16.188 -3.703 1 97.88 178 GLY B N 1
ATOM 3991 C CA . GLY B 1 178 ? 9.016 17.5 -3.252 1 97.88 178 GLY B CA 1
ATOM 3992 C C . GLY B 1 178 ? 9.828 18.047 -2.096 1 97.88 178 GLY B C 1
ATOM 3993 O O . GLY B 1 178 ? 9.922 17.422 -1.041 1 97.88 178 GLY B O 1
ATOM 3994 N N . ALA B 1 179 ? 10.383 19.188 -2.346 1 97.5 179 ALA B N 1
ATOM 3995 C CA . ALA B 1 179 ? 11.172 19.828 -1.297 1 97.5 179 ALA B CA 1
ATOM 3996 C C . ALA B 1 179 ? 10.484 21.094 -0.795 1 97.5 179 ALA B C 1
ATOM 3998 O O . ALA B 1 179 ? 11.133 22.125 -0.578 1 97.5 179 ALA B O 1
ATOM 3999 N N . GLY B 1 180 ? 9.156 21.031 -0.761 1 95.62 180 GLY B N 1
ATOM 4000 C CA . GLY B 1 180 ? 8.414 22.031 -0.004 1 95.62 180 GLY B CA 1
ATOM 4001 C C . GLY B 1 180 ? 8.523 21.844 1.498 1 95.62 180 GLY B C 1
ATOM 4002 O O . GLY B 1 180 ? 9.336 21.047 1.971 1 95.62 180 GLY B O 1
ATOM 4003 N N . PRO B 1 181 ? 7.703 22.594 2.238 1 96.31 181 PRO B N 1
ATOM 4004 C CA . PRO B 1 181 ? 7.812 22.531 3.699 1 96.31 181 PRO B CA 1
ATOM 4005 C C . PRO B 1 181 ? 7.699 21.094 4.238 1 96.31 181 PRO B C 1
ATOM 4007 O O . PRO B 1 181 ? 8.539 20.672 5.027 1 96.31 181 PRO B O 1
ATOM 4010 N N . VAL B 1 182 ? 6.688 20.359 3.801 1 97.38 182 VAL B N 1
ATOM 4011 C CA . VAL B 1 182 ? 6.477 19 4.289 1 97.38 182 VAL B CA 1
ATOM 4012 C C . VAL B 1 182 ? 7.625 18.109 3.834 1 97.38 182 VAL B C 1
ATOM 4014 O O . VAL B 1 182 ? 8.133 17.297 4.613 1 97.38 182 VAL B O 1
ATOM 4017 N N . GLY B 1 183 ? 8.047 18.25 2.588 1 98.44 183 GLY B N 1
ATOM 4018 C CA . GLY B 1 183 ? 9.148 17.438 2.074 1 98.44 183 GLY B CA 1
ATOM 4019 C C . GLY B 1 183 ? 10.445 17.672 2.816 1 98.44 183 GLY B C 1
ATOM 4020 O O . GLY B 1 183 ? 11.18 16.719 3.109 1 98.44 183 GLY B O 1
ATOM 4021 N N . LEU B 1 184 ? 10.734 18.922 3.096 1 98.56 184 LEU B N 1
ATOM 4022 C CA . LEU B 1 184 ? 11.93 19.266 3.854 1 98.56 184 LEU B CA 1
ATOM 4023 C C . LEU B 1 184 ? 11.898 18.625 5.238 1 98.56 184 LEU B C 1
ATOM 4025 O O . LEU B 1 184 ? 12.906 18.062 5.691 1 98.56 184 LEU B O 1
ATOM 4029 N N . LEU B 1 185 ? 10.758 18.656 5.867 1 98.75 185 LEU B N 1
ATOM 4030 C CA . LEU B 1 185 ? 10.617 18.078 7.195 1 98.75 185 LEU B CA 1
ATOM 4031 C C . LEU B 1 185 ? 10.703 16.547 7.133 1 98.75 185 LEU B C 1
ATOM 4033 O O . LEU B 1 185 ? 11.32 15.922 7.996 1 98.75 185 LEU B O 1
ATOM 4037 N N . VAL B 1 186 ? 10.109 15.945 6.098 1 98.81 186 VAL B N 1
ATOM 4038 C CA . VAL B 1 186 ? 10.18 14.5 5.91 1 98.81 186 VAL B CA 1
ATOM 4039 C C . VAL B 1 186 ? 11.633 14.062 5.762 1 98.81 186 VAL B C 1
ATOM 4041 O O . VAL B 1 186 ? 12.07 13.102 6.398 1 98.81 186 VAL B O 1
ATOM 4044 N N . GLY B 1 187 ? 12.383 14.773 4.93 1 98.75 187 GLY B N 1
ATOM 4045 C CA . GLY B 1 187 ? 13.797 14.453 4.789 1 98.75 187 GLY B CA 1
ATOM 4046 C C . GLY B 1 187 ? 14.555 14.516 6.102 1 98.75 187 GLY B C 1
ATOM 4047 O O . GLY B 1 187 ? 15.336 13.609 6.414 1 98.75 187 GLY B O 1
ATOM 4048 N N . SER B 1 188 ? 14.266 15.523 6.875 1 98.69 188 SER B N 1
ATOM 4049 C CA . SER B 1 188 ? 14.945 15.703 8.156 1 98.69 188 SER B CA 1
ATOM 4050 C C . SER B 1 188 ? 14.57 14.594 9.133 1 98.69 188 SER B C 1
ATOM 4052 O O . SER B 1 188 ? 15.422 14.094 9.867 1 98.69 188 SER B O 1
ATOM 4054 N N . VAL B 1 189 ? 13.297 14.258 9.164 1 98.81 189 VAL B N 1
ATOM 4055 C CA . VAL B 1 189 ? 12.828 13.211 10.07 1 98.81 189 VAL B CA 1
ATOM 4056 C C . VAL B 1 189 ? 13.422 11.867 9.656 1 98.81 189 VAL B C 1
ATOM 4058 O O . VAL B 1 189 ? 13.789 11.047 10.5 1 98.81 189 VAL B O 1
ATOM 4061 N N . CYS B 1 190 ? 13.516 11.586 8.305 1 98.75 190 CYS B N 1
ATOM 4062 C CA . CYS B 1 190 ? 14.148 10.359 7.828 1 98.75 190 CYS B CA 1
ATOM 4063 C C . CYS B 1 190 ? 15.578 10.242 8.352 1 98.75 190 CYS B C 1
ATOM 4065 O O . CYS B 1 190 ? 15.977 9.188 8.844 1 98.75 190 CYS B O 1
ATOM 4067 N N . LYS B 1 191 ? 16.328 11.336 8.266 1 98.06 191 LYS B N 1
ATOM 4068 C CA . LYS B 1 191 ? 17.688 11.344 8.797 1 98.06 191 LYS B CA 1
ATOM 4069 C C . LYS B 1 191 ? 17.688 11.062 10.297 1 98.06 191 LYS B C 1
ATOM 4071 O O . LYS B 1 191 ? 18.484 10.25 10.781 1 98.06 191 LYS B O 1
ATOM 4076 N N . ALA B 1 192 ? 16.828 11.703 10.984 1 98.12 192 ALA B N 1
ATOM 4077 C CA . ALA B 1 192 ? 16.75 11.547 12.438 1 98.12 192 ALA B CA 1
ATOM 4078 C C . ALA B 1 192 ? 16.406 10.109 12.82 1 98.12 192 ALA B C 1
ATOM 4080 O O . ALA B 1 192 ? 16.859 9.617 13.859 1 98.12 192 ALA B O 1
ATOM 4081 N N . PHE B 1 193 ? 15.609 9.414 11.992 1 98.06 193 PHE B N 1
ATOM 4082 C CA . PHE B 1 193 ? 15.18 8.055 12.273 1 98.06 193 PHE B CA 1
ATOM 4083 C C . PHE B 1 193 ? 16.234 7.051 11.836 1 98.06 193 PHE B C 1
ATOM 4085 O O . PHE B 1 193 ? 16.078 5.844 12.047 1 98.06 193 PHE B O 1
ATOM 4092 N N . GLY B 1 194 ? 17.375 7.527 11.172 1 96.94 194 GLY B N 1
ATOM 4093 C CA . GLY B 1 194 ? 18.516 6.648 10.961 1 96.94 194 GLY B CA 1
ATOM 4094 C C . GLY B 1 194 ? 18.797 6.367 9.492 1 96.94 194 GLY B C 1
ATOM 4095 O O . GLY B 1 194 ? 19.75 5.676 9.164 1 96.94 194 GLY B O 1
ATOM 4096 N N . ALA B 1 195 ? 17.906 6.918 8.555 1 97.88 195 ALA B N 1
ATOM 4097 C CA . ALA B 1 195 ? 18.219 6.723 7.141 1 97.88 195 ALA B CA 1
ATOM 4098 C C . ALA B 1 195 ? 19.641 7.148 6.82 1 97.88 195 ALA B C 1
ATOM 4100 O O . ALA B 1 195 ? 20.078 8.234 7.219 1 97.88 195 ALA B O 1
ATOM 4101 N N . THR B 1 196 ? 20.375 6.301 6.137 1 97.31 196 THR B N 1
ATOM 4102 C CA . THR B 1 196 ? 21.766 6.609 5.816 1 97.31 196 THR B CA 1
ATOM 4103 C C . THR B 1 196 ? 21.859 7.449 4.547 1 97.31 196 THR B C 1
ATOM 4105 O O . THR B 1 196 ? 22.812 8.203 4.363 1 97.31 196 THR B O 1
ATOM 4108 N N . GLU B 1 197 ? 20.859 7.25 3.652 1 98.19 197 GLU B N 1
ATOM 4109 C CA . GLU B 1 197 ? 20.75 8.062 2.445 1 98.19 197 GLU B CA 1
ATOM 4110 C C . GLU B 1 197 ? 19.344 8.656 2.314 1 98.19 197 GLU B C 1
ATOM 4112 O O . GLU B 1 197 ? 18.344 7.953 2.484 1 98.19 197 GLU B O 1
ATOM 4117 N N . VAL B 1 198 ? 19.312 9.922 2.129 1 98.81 198 VAL B N 1
ATOM 4118 C CA . VAL B 1 198 ? 18.078 10.633 1.832 1 98.81 198 VAL B CA 1
ATOM 4119 C C . VAL B 1 198 ? 18.234 11.43 0.541 1 98.81 198 VAL B C 1
ATOM 4121 O O . VAL B 1 198 ? 19.031 12.367 0.48 1 98.81 198 VAL B O 1
ATOM 4124 N N . VAL B 1 199 ? 17.516 11.031 -0.509 1 98.88 199 VAL B N 1
ATOM 4125 C CA . VAL B 1 199 ? 17.547 11.695 -1.809 1 98.88 199 VAL B CA 1
ATOM 4126 C C . VAL B 1 199 ? 16.328 12.602 -1.961 1 98.88 199 VAL B C 1
ATOM 4128 O O . VAL B 1 199 ? 15.195 12.125 -1.996 1 98.88 199 VAL B O 1
ATOM 4131 N N . SER B 1 200 ? 16.562 13.906 -2.045 1 98.81 200 SER B N 1
ATOM 4132 C CA . SER B 1 200 ? 15.484 14.852 -2.279 1 98.81 200 SER B CA 1
ATOM 4133 C C . SER B 1 200 ? 15.344 15.172 -3.762 1 98.81 200 SER 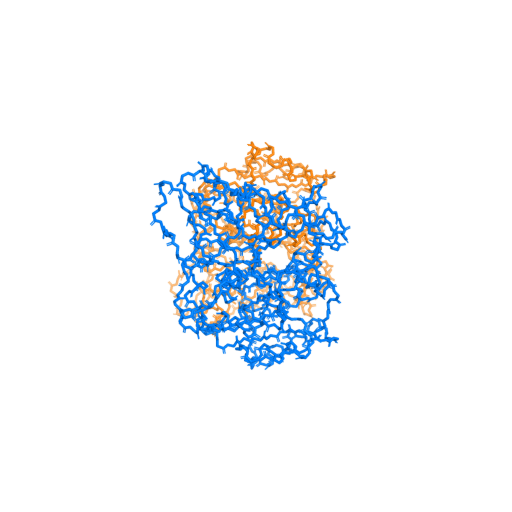B C 1
ATOM 4135 O O . SER B 1 200 ? 16.328 15.453 -4.441 1 98.81 200 SER B O 1
ATOM 4137 N N . ILE B 1 201 ? 14.141 15.102 -4.234 1 98.81 201 ILE B N 1
ATOM 4138 C CA . ILE B 1 201 ? 13.852 15.375 -5.637 1 98.81 201 ILE B CA 1
ATOM 4139 C C . ILE B 1 201 ? 12.914 16.578 -5.742 1 98.81 201 ILE B C 1
ATOM 4141 O O . ILE B 1 201 ? 11.891 16.641 -5.051 1 98.81 201 ILE B O 1
ATOM 4145 N N . ASP B 1 202 ? 13.203 17.516 -6.539 1 98.19 202 ASP B N 1
ATOM 4146 C CA . ASP B 1 202 ? 12.391 18.688 -6.852 1 98.19 202 ASP B CA 1
ATOM 4147 C C . ASP B 1 202 ? 12.789 19.281 -8.203 1 98.19 202 ASP B C 1
ATOM 4149 O O . ASP B 1 202 ? 13.758 18.844 -8.82 1 98.19 202 ASP B O 1
ATOM 4153 N N . VAL B 1 203 ? 12 20.219 -8.672 1 97.12 203 VAL B N 1
ATOM 4154 C CA . VAL B 1 203 ? 12.305 20.828 -9.961 1 97.12 203 VAL B CA 1
ATOM 4155 C C . VAL B 1 203 ? 12.914 22.219 -9.742 1 97.12 203 VAL B C 1
ATOM 4157 O O . VAL B 1 203 ? 13.25 22.906 -10.695 1 97.12 203 VAL B O 1
ATOM 4160 N N . VAL B 1 204 ? 13.039 22.656 -8.492 1 96.25 204 VAL B N 1
ATOM 4161 C CA . VAL B 1 204 ? 13.57 23.969 -8.141 1 96.25 204 VAL B CA 1
ATOM 4162 C C . VAL B 1 204 ? 14.875 23.812 -7.363 1 96.25 204 VAL B C 1
ATOM 4164 O O . VAL B 1 204 ? 14.875 23.297 -6.25 1 96.25 204 VAL B O 1
ATOM 4167 N N . ASP B 1 205 ? 15.961 24.375 -7.812 1 96.88 205 ASP B N 1
ATOM 4168 C CA . ASP B 1 205 ? 17.297 24.203 -7.234 1 96.88 205 ASP B CA 1
ATOM 4169 C C . ASP B 1 205 ? 17.359 24.812 -5.832 1 96.8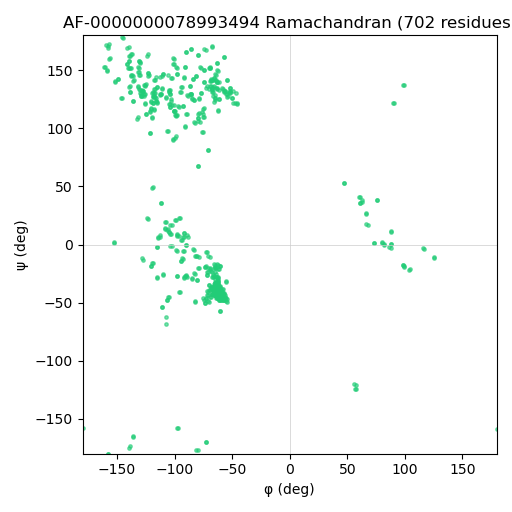8 205 ASP B C 1
ATOM 4171 O O . ASP B 1 205 ? 17.969 24.234 -4.93 1 96.88 205 ASP B O 1
ATOM 4175 N N . LYS B 1 206 ? 16.766 25.891 -5.711 1 95.44 206 LYS B N 1
ATOM 4176 C CA . LYS B 1 206 ? 16.828 26.578 -4.418 1 95.44 206 LYS B CA 1
ATOM 4177 C C . LYS B 1 206 ? 16.219 25.703 -3.316 1 95.44 206 LYS B C 1
ATOM 4179 O O . LYS B 1 206 ? 16.719 25.688 -2.189 1 95.44 206 LYS B O 1
ATOM 4184 N N . LYS B 1 207 ? 15.18 25.031 -3.613 1 96 207 LYS B N 1
ATOM 4185 C CA . LYS B 1 207 ? 14.547 24.125 -2.656 1 96 207 LYS B CA 1
ATOM 4186 C C . LYS B 1 207 ? 15.438 22.922 -2.357 1 96 207 LYS B C 1
ATOM 4188 O O . LYS B 1 207 ? 15.516 22.469 -1.212 1 96 207 LYS B O 1
ATOM 4193 N N . LEU B 1 208 ? 16.094 22.453 -3.375 1 97.94 208 LEU B N 1
ATOM 4194 C CA . LEU B 1 208 ? 17.016 21.328 -3.221 1 97.94 208 LEU B CA 1
ATOM 4195 C C . LEU B 1 208 ? 18.203 21.719 -2.344 1 97.94 208 LEU B C 1
ATOM 4197 O O . LEU B 1 208 ? 18.641 20.906 -1.517 1 97.94 208 LEU B O 1
ATOM 4201 N N . ASP B 1 209 ? 18.688 22.953 -2.541 1 97.56 209 ASP B N 1
ATOM 4202 C CA . ASP B 1 209 ? 19.75 23.438 -1.676 1 97.56 209 ASP B CA 1
ATOM 4203 C C . ASP B 1 209 ? 19.328 23.422 -0.21 1 97.56 209 ASP B C 1
ATOM 4205 O O . ASP B 1 209 ? 20.094 23 0.659 1 97.56 209 ASP B O 1
ATOM 4209 N N . LYS B 1 210 ? 18.141 23.844 -0.032 1 96.69 210 LYS B N 1
ATOM 4210 C CA . LYS B 1 210 ? 17.609 23.844 1.33 1 96.69 210 LYS B CA 1
ATOM 4211 C C . LYS B 1 210 ? 17.5 22.438 1.886 1 96.69 210 LYS B C 1
ATOM 4213 O O . LYS B 1 210 ? 17.766 22.203 3.068 1 96.69 210 LYS B O 1
ATOM 4218 N N . SER B 1 211 ? 17.078 21.484 1.064 1 98 211 SER B N 1
ATOM 4219 C CA . SER B 1 211 ? 16.969 20.109 1.508 1 98 211 SER B CA 1
ATOM 4220 C C . SER B 1 211 ? 18.328 19.547 1.951 1 98 211 SER B C 1
ATOM 4222 O O . SER B 1 211 ? 18.406 18.812 2.934 1 98 211 SER B O 1
ATOM 4224 N N . LEU B 1 212 ? 19.391 19.859 1.256 1 98.06 212 LEU B N 1
ATOM 4225 C CA . LEU B 1 212 ? 20.734 19.438 1.624 1 98.06 212 LEU B CA 1
ATOM 4226 C C . LEU B 1 212 ? 21.156 20.047 2.959 1 98.06 212 LEU B C 1
ATOM 4228 O O . LEU B 1 212 ? 21.781 19.375 3.781 1 98.06 212 LEU B O 1
ATOM 4232 N N . GLU B 1 213 ? 20.734 21.266 3.164 1 96.94 213 GLU B N 1
ATOM 4233 C CA . GLU B 1 213 ? 21.016 21.922 4.434 1 96.94 213 GLU B CA 1
ATOM 4234 C C . GLU B 1 213 ? 20.312 21.234 5.59 1 96.94 213 GLU B C 1
ATOM 4236 O O . GLU B 1 213 ? 20.797 21.234 6.723 1 96.94 213 GLU B O 1
ATOM 4241 N N . MET B 1 214 ? 19.219 20.609 5.25 1 96.94 214 MET B N 1
ATOM 4242 C CA . MET B 1 214 ? 18.375 20.078 6.316 1 96.94 214 MET B CA 1
ATOM 4243 C C . MET B 1 214 ? 18.547 18.562 6.449 1 96.94 214 MET B C 1
ATOM 4245 O O . MET B 1 214 ? 17.75 17.906 7.129 1 96.94 214 MET B O 1
ATOM 4249 N N . GLY B 1 215 ? 19.531 18 5.746 1 93.44 215 GLY B N 1
ATOM 4250 C CA . GLY B 1 215 ? 19.844 16.625 6.098 1 93.44 215 GLY B CA 1
ATOM 4251 C C . GLY B 1 215 ? 19.781 15.68 4.918 1 93.44 215 GLY B C 1
ATOM 4252 O O . GLY B 1 215 ? 20.203 14.523 5.02 1 93.44 215 GLY B O 1
ATOM 4253 N N . SER B 1 216 ? 19.266 16.078 3.789 1 97.69 216 SER B N 1
ATOM 4254 C CA . SER B 1 216 ? 19.344 15.219 2.613 1 97.69 216 SER B CA 1
ATOM 4255 C C . SER B 1 216 ? 20.797 14.992 2.199 1 97.69 216 SER B C 1
ATOM 4257 O O . SER B 1 216 ? 21.625 15.906 2.27 1 97.69 216 SER B O 1
ATOM 4259 N N . THR B 1 217 ? 21.094 13.797 1.811 1 98.44 217 THR B N 1
ATOM 4260 C CA . THR B 1 217 ? 22.469 13.461 1.43 1 98.44 217 THR B CA 1
ATOM 4261 C C . THR B 1 217 ? 22.688 13.688 -0.065 1 98.44 217 THR B C 1
ATOM 4263 O O . THR B 1 217 ? 23.812 13.898 -0.509 1 98.44 217 THR B O 1
ATOM 4266 N N . ILE B 1 218 ? 21.625 13.578 -0.822 1 98.56 218 ILE B N 1
ATOM 4267 C CA . ILE B 1 218 ? 21.641 13.734 -2.271 1 98.56 218 ILE B CA 1
ATOM 4268 C C . ILE B 1 218 ? 20.469 14.594 -2.719 1 98.56 218 ILE B C 1
ATOM 4270 O O . ILE B 1 218 ? 19.391 14.555 -2.109 1 98.56 218 ILE B O 1
ATOM 4274 N N . ALA B 1 219 ? 20.641 15.461 -3.688 1 98.56 219 ALA B N 1
ATOM 4275 C CA . ALA B 1 219 ? 19.578 16.25 -4.293 1 98.56 219 ALA B CA 1
ATOM 4276 C C . ALA B 1 219 ? 19.578 16.109 -5.812 1 98.56 219 ALA B C 1
ATOM 4278 O O . ALA B 1 219 ? 20.641 16.156 -6.438 1 98.56 219 ALA B O 1
ATOM 4279 N N . ILE B 1 220 ? 18.406 15.859 -6.367 1 98.69 220 ILE B N 1
ATOM 4280 C CA . ILE B 1 220 ? 18.281 15.695 -7.812 1 98.69 220 ILE B CA 1
ATOM 4281 C C . ILE B 1 220 ? 17.219 16.656 -8.344 1 98.69 220 ILE B C 1
ATOM 4283 O O . ILE B 1 220 ? 16.078 16.656 -7.879 1 98.69 220 ILE B O 1
ATOM 4287 N N . ASN B 1 221 ? 17.578 17.531 -9.25 1 98.56 221 ASN B N 1
ATOM 4288 C CA . ASN B 1 221 ? 16.609 18.312 -10 1 98.56 221 ASN B CA 1
ATOM 4289 C C . ASN B 1 221 ? 15.992 17.516 -11.141 1 98.56 221 ASN B C 1
ATOM 4291 O O . ASN B 1 221 ? 16.672 17.203 -12.125 1 98.56 221 ASN B O 1
ATOM 4295 N N . SER B 1 222 ? 14.727 17.141 -11.023 1 97.56 222 SER B N 1
ATOM 4296 C CA . SER B 1 222 ? 14.094 16.219 -11.961 1 97.56 222 SER B CA 1
ATOM 4297 C C . SER B 1 222 ? 13.406 16.969 -13.094 1 97.56 222 SER B C 1
ATOM 4299 O O . SER B 1 222 ? 12.672 16.375 -13.883 1 97.56 222 SER B O 1
ATOM 4301 N N . LYS B 1 223 ? 13.688 18.281 -13.117 1 95 223 LYS B N 1
ATOM 4302 C CA . LYS B 1 223 ? 13.055 19.078 -14.172 1 95 223 LYS B CA 1
ATOM 4303 C C . LYS B 1 223 ? 13.336 18.484 -15.547 1 95 223 LYS B C 1
ATOM 4305 O O . LYS B 1 223 ? 14.492 18.203 -15.891 1 95 223 LYS B O 1
ATOM 4310 N N . ASP B 1 224 ? 12.375 18.219 -16.391 1 93.25 224 ASP B N 1
ATOM 4311 C CA . ASP B 1 224 ? 12.43 17.75 -17.766 1 93.25 224 ASP B CA 1
ATOM 4312 C C . ASP B 1 224 ? 12.992 16.328 -17.844 1 93.25 224 ASP B C 1
ATOM 4314 O O . ASP B 1 224 ? 13.586 15.945 -18.859 1 93.25 224 ASP B O 1
ATOM 4318 N N . MET B 1 225 ? 13.031 15.578 -16.797 1 95.94 225 MET B N 1
ATOM 4319 C CA . MET B 1 225 ? 13.469 14.18 -16.828 1 95.94 225 MET B CA 1
ATOM 4320 C C . MET B 1 225 ? 12.281 13.242 -16.984 1 95.94 225 MET B C 1
ATOM 4322 O O . MET B 1 225 ? 11.242 13.43 -16.359 1 95.94 225 MET B O 1
ATOM 4326 N N . ALA B 1 226 ? 12.523 12.32 -17.859 1 95.88 226 ALA B N 1
ATOM 4327 C CA . ALA B 1 226 ? 11.547 11.242 -17.938 1 95.88 226 ALA B CA 1
ATOM 4328 C C . ALA B 1 226 ? 11.594 10.359 -16.703 1 95.88 226 ALA B C 1
ATOM 4330 O O . ALA B 1 226 ? 12.633 10.258 -16.047 1 95.88 226 ALA B O 1
ATOM 4331 N N . GLU B 1 227 ? 10.469 9.734 -16.344 1 96.19 227 GLU B N 1
ATOM 4332 C CA . GLU B 1 227 ? 10.344 8.93 -15.133 1 96.19 227 GLU B CA 1
ATOM 4333 C C . GLU B 1 227 ? 11.414 7.844 -15.07 1 96.19 227 GLU B C 1
ATOM 4335 O O . GLU B 1 227 ? 12.039 7.637 -14.031 1 96.19 227 GLU B O 1
ATOM 4340 N N . GLU B 1 228 ? 11.625 7.094 -16.203 1 94.69 228 GLU B N 1
ATOM 4341 C CA . GLU B 1 228 ? 12.609 6.012 -16.219 1 94.69 228 GLU B CA 1
ATOM 4342 C C . GLU B 1 228 ? 14.031 6.551 -16.047 1 94.69 228 GLU B C 1
ATOM 4344 O O . GLU B 1 228 ? 14.859 5.922 -15.391 1 94.69 228 GLU B O 1
ATOM 4349 N N . ALA B 1 229 ? 14.281 7.684 -16.672 1 96.88 229 ALA B N 1
ATOM 4350 C CA . ALA B 1 229 ? 15.586 8.32 -16.531 1 96.88 229 ALA B CA 1
ATOM 4351 C C . ALA B 1 229 ? 15.836 8.758 -15.094 1 96.88 229 ALA B C 1
ATOM 4353 O O . ALA B 1 229 ? 16.953 8.641 -14.586 1 96.88 229 ALA B O 1
ATOM 4354 N N . LEU B 1 230 ? 14.82 9.359 -14.477 1 98 230 LEU B N 1
ATOM 4355 C CA . LEU B 1 230 ? 14.945 9.773 -13.086 1 98 230 LEU B CA 1
ATOM 4356 C C . LEU B 1 230 ? 15.219 8.578 -12.18 1 98 230 LEU B C 1
ATOM 4358 O O . LEU B 1 230 ? 16.062 8.648 -11.289 1 98 230 LEU B O 1
ATOM 4362 N N . ALA B 1 231 ? 14.5 7.449 -12.383 1 97.12 231 ALA B N 1
ATOM 4363 C CA . ALA B 1 231 ? 14.719 6.234 -11.602 1 97.12 231 ALA B CA 1
ATOM 4364 C C . ALA B 1 231 ? 16.156 5.75 -11.727 1 97.12 231 ALA B C 1
ATOM 4366 O O . ALA B 1 231 ? 16.781 5.355 -10.734 1 97.12 231 ALA B O 1
ATOM 4367 N N . LEU B 1 232 ? 16.656 5.77 -12.914 1 96.88 232 LEU B N 1
ATOM 4368 C CA . LEU B 1 232 ? 18.047 5.352 -13.164 1 96.88 232 LEU B CA 1
ATOM 4369 C C . LEU B 1 232 ? 19.016 6.293 -12.477 1 96.88 232 LEU B C 1
ATOM 4371 O O . LEU B 1 232 ? 20.031 5.848 -11.914 1 96.88 232 LEU B O 1
ATOM 4375 N N . GLU B 1 233 ? 18.766 7.602 -12.555 1 97.81 233 GLU B N 1
ATOM 4376 C CA . GLU B 1 233 ? 19.625 8.578 -11.898 1 97.81 233 GLU B CA 1
ATOM 4377 C C . GLU B 1 233 ? 19.672 8.352 -10.391 1 97.81 233 GLU B C 1
ATOM 4379 O O . GLU B 1 233 ? 20.734 8.414 -9.773 1 97.81 233 GLU B O 1
ATOM 4384 N N . ILE B 1 234 ? 18.5 8.117 -9.797 1 98.31 234 ILE B N 1
ATOM 4385 C CA . ILE B 1 234 ? 18.422 7.816 -8.375 1 98.31 234 ILE B CA 1
ATOM 4386 C C . ILE B 1 234 ? 19.281 6.602 -8.047 1 98.31 234 ILE B C 1
ATOM 4388 O O . ILE B 1 234 ? 20.078 6.629 -7.105 1 98.31 234 ILE B O 1
ATOM 4392 N N . GLN B 1 235 ? 19.156 5.539 -8.836 1 97.31 235 GLN B N 1
ATOM 4393 C CA . GLN B 1 235 ? 19.922 4.316 -8.641 1 97.31 235 GLN B CA 1
ATOM 4394 C C . GLN B 1 235 ? 21.422 4.59 -8.727 1 97.31 235 GLN B C 1
ATOM 4396 O O . GLN B 1 235 ? 22.203 4.098 -7.906 1 97.31 235 GLN B O 1
ATOM 4401 N N . ASN B 1 236 ? 21.828 5.34 -9.75 1 97.62 236 ASN B N 1
ATOM 4402 C CA . ASN B 1 236 ? 23.234 5.684 -9.93 1 97.62 236 ASN B CA 1
ATOM 4403 C C . ASN B 1 236 ? 23.781 6.449 -8.727 1 97.62 236 ASN B C 1
ATOM 4405 O O . ASN B 1 236 ? 24.859 6.137 -8.227 1 97.62 236 ASN B O 1
ATOM 4409 N N . ASP B 1 237 ? 23.047 7.422 -8.242 1 97.81 237 ASP B N 1
ATOM 4410 C CA . ASP B 1 237 ? 23.469 8.25 -7.125 1 97.81 237 ASP B CA 1
ATOM 4411 C C . ASP B 1 237 ? 23.531 7.441 -5.832 1 97.81 237 ASP B C 1
ATOM 4413 O O . ASP B 1 237 ? 24.25 7.805 -4.898 1 97.81 237 ASP B O 1
ATOM 4417 N N . LEU B 1 238 ? 22.75 6.352 -5.832 1 97.69 238 LEU B N 1
ATOM 4418 C CA . LEU B 1 238 ? 22.781 5.453 -4.684 1 97.69 238 LEU B CA 1
ATOM 4419 C C . LEU B 1 238 ? 23.734 4.289 -4.926 1 97.69 238 LEU B C 1
ATOM 4421 O O . LEU B 1 238 ? 23.531 3.195 -4.395 1 97.69 238 LEU B O 1
ATOM 4425 N N . ASN B 1 239 ? 24.703 4.461 -5.832 1 96.12 239 ASN B N 1
ATOM 4426 C CA . ASN B 1 239 ? 25.75 3.482 -6.133 1 96.12 239 ASN B CA 1
ATOM 4427 C C . ASN B 1 239 ? 25.156 2.172 -6.641 1 96.12 239 ASN B C 1
ATOM 4429 O O . ASN B 1 239 ? 25.531 1.094 -6.188 1 96.12 239 ASN B O 1
ATOM 4433 N N . GLY B 1 240 ? 24.156 2.311 -7.473 1 95.56 240 GLY B N 1
ATOM 4434 C CA . GLY B 1 240 ? 23.562 1.158 -8.141 1 95.56 240 GLY B CA 1
ATOM 4435 C C . GLY B 1 240 ? 22.453 0.502 -7.344 1 95.56 240 GLY B C 1
ATOM 4436 O O . GLY B 1 240 ? 21.906 -0.515 -7.766 1 95.56 240 GLY B O 1
ATOM 4437 N N . GLN B 1 241 ? 22.156 1.019 -6.195 1 95.06 241 GLN B N 1
ATOM 4438 C CA . GLN B 1 241 ? 21.109 0.445 -5.352 1 95.06 241 GLN B CA 1
ATOM 4439 C C . GLN B 1 241 ? 19.797 1.193 -5.516 1 95.06 241 GLN B C 1
ATOM 4441 O O . GLN B 1 241 ? 19.781 2.371 -5.879 1 95.06 241 GLN B O 1
ATOM 4446 N N . HIS B 1 242 ? 18.688 0.49 -5.297 1 96.19 242 HIS B N 1
ATOM 4447 C CA . HIS B 1 242 ? 17.359 1.108 -5.281 1 96.19 242 HIS B CA 1
ATOM 4448 C C . HIS B 1 242 ? 16.969 1.541 -3.873 1 96.19 242 HIS B C 1
ATOM 4450 O O . HIS B 1 242 ? 17.328 0.883 -2.895 1 96.19 242 HIS B O 1
ATOM 4456 N N . PRO B 1 243 ? 16.281 2.688 -3.781 1 98.56 243 PRO B N 1
ATOM 4457 C CA . PRO B 1 243 ? 15.727 3.012 -2.463 1 98.56 243 PRO B CA 1
ATOM 4458 C C . PRO B 1 243 ? 14.68 2.002 -1.995 1 98.56 243 PRO B C 1
ATOM 4460 O O . PRO B 1 243 ? 13.891 1.504 -2.805 1 98.56 243 PRO B O 1
ATOM 4463 N N . ASN B 1 244 ? 14.695 1.689 -0.698 1 98.19 244 ASN B N 1
ATOM 4464 C CA . ASN B 1 244 ? 13.703 0.755 -0.173 1 98.19 244 ASN B CA 1
ATOM 4465 C C . ASN B 1 244 ? 12.492 1.484 0.398 1 98.19 244 ASN B C 1
ATOM 4467 O O . ASN B 1 244 ? 11.461 0.867 0.665 1 98.19 244 ASN B O 1
ATOM 4471 N N . LYS B 1 245 ? 12.625 2.832 0.618 1 98.81 245 LYS B N 1
ATOM 4472 C CA . LYS B 1 245 ? 11.523 3.695 1.015 1 98.81 245 LYS B CA 1
ATOM 4473 C C . LYS B 1 245 ? 11.414 4.914 0.101 1 98.81 245 LYS B C 1
ATOM 4475 O O . LYS B 1 245 ? 12.43 5.535 -0.23 1 98.81 245 LYS B O 1
ATOM 4480 N N . VAL B 1 246 ? 10.234 5.191 -0.36 1 98.94 246 VAL B N 1
ATOM 4481 C CA . VAL B 1 246 ? 9.984 6.402 -1.127 1 98.94 246 VAL B CA 1
ATOM 4482 C C . VAL B 1 246 ? 8.773 7.137 -0.545 1 98.94 246 VAL B C 1
ATOM 4484 O O . VAL B 1 246 ? 7.723 6.535 -0.32 1 98.94 246 VAL B O 1
ATOM 4487 N N . ILE B 1 247 ? 8.914 8.398 -0.254 1 98.94 247 ILE B N 1
ATOM 4488 C CA . ILE B 1 247 ? 7.844 9.227 0.289 1 98.94 247 ILE B CA 1
ATOM 4489 C C . ILE B 1 247 ? 7.562 10.391 -0.653 1 98.94 247 ILE B C 1
ATOM 4491 O O . ILE B 1 247 ? 8.438 11.227 -0.895 1 98.94 247 ILE B O 1
ATOM 4495 N N . ASP B 1 248 ? 6.391 10.445 -1.188 1 98.81 248 ASP B N 1
ATOM 4496 C CA . ASP B 1 248 ? 5.992 11.516 -2.098 1 98.81 248 ASP B CA 1
ATOM 4497 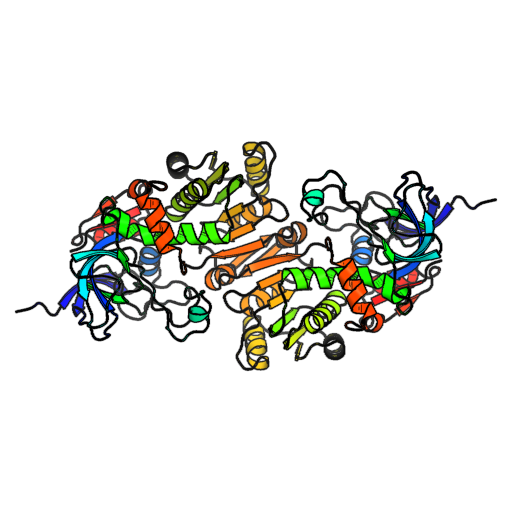C C . ASP B 1 248 ? 5.227 12.609 -1.359 1 98.81 248 ASP B C 1
ATOM 4499 O O . ASP B 1 248 ? 4.129 12.375 -0.853 1 98.81 248 ASP B O 1
ATOM 4503 N N . CYS B 1 249 ? 5.773 13.766 -1.371 1 98.38 249 CYS B N 1
ATOM 4504 C CA . CYS B 1 249 ? 5.145 14.891 -0.686 1 98.38 249 CYS B CA 1
ATOM 4505 C C . CYS B 1 249 ? 4.516 15.859 -1.683 1 98.38 249 CYS B C 1
ATOM 4507 O O . CYS B 1 249 ? 4.168 16.984 -1.328 1 98.38 249 CYS B O 1
ATOM 4509 N N . THR B 1 250 ? 4.363 15.477 -2.941 1 97.12 250 THR B N 1
ATOM 4510 C CA . THR B 1 250 ? 3.852 16.375 -3.969 1 97.12 250 THR B CA 1
ATOM 4511 C C . THR B 1 250 ? 2.416 16.016 -4.34 1 97.12 250 THR B C 1
ATOM 4513 O O . THR B 1 250 ? 1.576 16.906 -4.52 1 97.12 250 THR B O 1
ATOM 4516 N N . GLY B 1 251 ? 2.197 14.742 -4.523 1 96.25 251 GLY B N 1
ATOM 4517 C CA . GLY B 1 251 ? 0.931 14.266 -5.047 1 96.25 251 GLY B CA 1
ATOM 4518 C C . GLY B 1 251 ? 0.823 14.391 -6.555 1 96.25 251 GLY B C 1
ATOM 4519 O O . GLY B 1 251 ? -0.218 14.078 -7.137 1 96.25 251 GLY B O 1
ATOM 4520 N N . ALA B 1 252 ? 1.871 14.875 -7.18 1 96.31 252 ALA B N 1
ATOM 4521 C CA . ALA B 1 252 ? 1.873 15.031 -8.633 1 96.31 252 ALA B CA 1
ATOM 4522 C C . ALA B 1 252 ? 2.025 13.68 -9.328 1 96.31 252 ALA B C 1
ATOM 4524 O O . ALA B 1 252 ? 2.816 12.836 -8.891 1 96.31 252 ALA B O 1
ATOM 4525 N N . GLU B 1 253 ? 1.299 13.492 -10.398 1 97.06 253 GLU B N 1
ATOM 4526 C CA . GLU B 1 253 ? 1.264 12.211 -11.102 1 97.06 253 GLU B CA 1
ATOM 4527 C C . GLU B 1 253 ? 2.664 11.781 -11.531 1 97.06 253 GLU B C 1
ATOM 4529 O O . GLU B 1 253 ? 3.07 10.641 -11.281 1 97.06 253 GLU B O 1
ATOM 4534 N N . PRO B 1 254 ? 3.508 12.656 -12.117 1 96.75 254 PRO B N 1
ATOM 4535 C CA . PRO B 1 254 ? 4.848 12.203 -12.516 1 96.75 254 PRO B CA 1
ATOM 4536 C C . PRO B 1 254 ? 5.691 11.75 -11.32 1 96.75 254 PRO B C 1
ATOM 4538 O O . PRO B 1 254 ? 6.504 10.836 -11.453 1 96.75 254 PRO B O 1
ATOM 4541 N N . CYS B 1 255 ? 5.492 12.414 -10.18 1 97.88 255 CYS B N 1
ATOM 4542 C CA . CYS B 1 255 ? 6.25 12.047 -8.984 1 97.88 255 CYS B CA 1
ATOM 4543 C C . CYS B 1 255 ? 5.777 10.711 -8.43 1 97.88 255 CYS B C 1
ATOM 4545 O O . CYS B 1 255 ? 6.59 9.891 -8.008 1 97.88 255 CYS B O 1
ATOM 4547 N N . LEU B 1 256 ? 4.457 10.539 -8.461 1 98.12 256 LEU B N 1
ATOM 4548 C CA . LEU B 1 256 ? 3.91 9.266 -8.008 1 98.12 256 LEU B CA 1
ATOM 4549 C C . LEU B 1 256 ? 4.398 8.117 -8.891 1 98.12 256 LEU B C 1
ATOM 4551 O O . LEU B 1 256 ? 4.801 7.066 -8.383 1 98.12 256 LEU B O 1
ATOM 4555 N N . ARG B 1 257 ? 4.336 8.312 -10.141 1 97.94 257 ARG B N 1
ATOM 4556 C CA . ARG B 1 257 ? 4.812 7.305 -11.086 1 97.94 257 ARG B CA 1
ATOM 4557 C C . ARG B 1 257 ? 6.293 7 -10.867 1 97.94 257 ARG B C 1
ATOM 4559 O O . ARG B 1 257 ? 6.688 5.836 -10.789 1 97.94 257 ARG B O 1
ATOM 4566 N N . SER B 1 258 ? 7.105 8.039 -10.695 1 98.12 258 SER B N 1
ATOM 4567 C CA . SER B 1 258 ? 8.539 7.879 -10.484 1 98.12 258 SER B CA 1
ATOM 4568 C C . SER B 1 258 ? 8.828 7.172 -9.164 1 98.12 258 SER B C 1
ATOM 4570 O O . SER B 1 258 ? 9.797 6.422 -9.055 1 98.12 258 SER B O 1
ATOM 4572 N N . SER B 1 259 ? 7.996 7.484 -8.164 1 98.5 259 SER B N 1
ATOM 4573 C CA . SER B 1 259 ? 8.156 6.824 -6.867 1 98.5 259 SER B CA 1
ATOM 4574 C C . SER B 1 259 ? 8.047 5.309 -7 1 98.5 259 SER B C 1
ATOM 4576 O O . SER B 1 259 ? 8.852 4.57 -6.43 1 98.5 259 SER B O 1
ATOM 4578 N N . ILE B 1 260 ? 7.066 4.852 -7.75 1 98.38 260 ILE B N 1
ATOM 4579 C CA . ILE B 1 260 ? 6.805 3.43 -7.949 1 98.38 260 ILE B CA 1
ATOM 4580 C C . ILE B 1 260 ? 7.938 2.803 -8.758 1 98.38 260 ILE B C 1
ATOM 4582 O O . ILE B 1 260 ? 8.438 1.729 -8.406 1 98.38 260 ILE B O 1
ATOM 4586 N N . LEU B 1 261 ? 8.406 3.459 -9.773 1 97.88 261 LEU B N 1
ATOM 4587 C CA . LEU B 1 261 ? 9.43 2.93 -10.664 1 97.88 261 LEU B CA 1
ATOM 4588 C C . LEU B 1 261 ? 10.781 2.861 -9.953 1 97.88 261 LEU B C 1
ATOM 4590 O O . LEU B 1 261 ? 11.555 1.924 -10.164 1 97.88 261 LEU B O 1
ATOM 4594 N N . ALA B 1 262 ? 11.062 3.799 -9.078 1 98.19 262 ALA B N 1
ATOM 4595 C CA . ALA B 1 262 ? 12.367 3.906 -8.43 1 98.19 262 ALA B CA 1
ATOM 4596 C C . ALA B 1 262 ? 12.484 2.922 -7.27 1 98.19 262 ALA B C 1
ATOM 4598 O O . ALA B 1 262 ? 13.578 2.445 -6.965 1 98.19 262 ALA B O 1
ATOM 4599 N N . CYS B 1 263 ? 11.383 2.621 -6.633 1 98.44 263 CYS B N 1
ATOM 4600 C CA . CYS B 1 263 ? 11.398 1.863 -5.387 1 98.44 263 CYS B CA 1
ATOM 4601 C C . CYS B 1 263 ? 11.844 0.427 -5.625 1 98.44 263 CYS B C 1
ATOM 4603 O O . CYS B 1 263 ? 11.453 -0.195 -6.613 1 98.44 263 CYS B O 1
ATOM 4605 N N . LYS B 1 264 ? 12.594 -0.096 -4.707 1 97.12 264 LYS B N 1
ATOM 4606 C CA . LYS B 1 264 ? 13.086 -1.469 -4.75 1 97.12 264 LYS B CA 1
ATOM 4607 C C . LYS B 1 264 ? 11.938 -2.469 -4.668 1 97.12 264 LYS B C 1
ATOM 4609 O O . LYS B 1 264 ? 10.945 -2.225 -3.984 1 97.12 264 LYS B O 1
ATOM 4614 N N . PRO B 1 265 ? 12.086 -3.672 -5.379 1 96.69 265 PRO B N 1
ATOM 4615 C CA . PRO B 1 265 ? 11.102 -4.723 -5.109 1 96.69 265 PRO B CA 1
ATOM 4616 C C . PRO B 1 265 ? 10.953 -5.027 -3.621 1 96.69 265 PRO B C 1
ATOM 4618 O O . PRO B 1 265 ? 11.953 -5.117 -2.902 1 96.69 265 PRO B O 1
ATOM 4621 N N . GLY B 1 266 ? 9.734 -5.129 -3.184 1 97.44 266 GLY B N 1
ATOM 4622 C CA . GLY B 1 266 ? 9.453 -5.363 -1.777 1 97.44 266 GLY B CA 1
ATOM 4623 C C . GLY B 1 266 ? 9.492 -4.098 -0.94 1 97.44 266 GLY B C 1
ATOM 4624 O O . GLY B 1 266 ? 9.273 -4.141 0.272 1 97.44 266 GLY B O 1
ATOM 4625 N N . GLY B 1 267 ? 9.789 -2.941 -1.609 1 98.31 267 GLY B N 1
ATOM 4626 C CA . GLY B 1 267 ? 9.914 -1.681 -0.895 1 98.31 267 GLY B CA 1
ATOM 4627 C C . GLY B 1 267 ? 8.578 -1.037 -0.58 1 98.31 267 GLY B C 1
ATOM 4628 O O . GLY B 1 267 ? 7.52 -1.616 -0.853 1 98.31 267 GLY B O 1
ATOM 4629 N N . THR B 1 268 ? 8.609 0.171 0.024 1 98.81 268 THR B N 1
ATOM 4630 C CA . THR B 1 268 ? 7.422 0.886 0.474 1 98.81 268 THR B CA 1
ATOM 4631 C C . THR B 1 268 ? 7.391 2.299 -0.104 1 98.81 268 THR B C 1
ATOM 4633 O O . THR B 1 268 ? 8.398 3.01 -0.076 1 98.81 268 THR B O 1
ATOM 4636 N N . VAL B 1 269 ? 6.254 2.643 -0.692 1 98.88 269 VAL B N 1
ATOM 4637 C CA . VAL B 1 269 ? 5.973 3.994 -1.167 1 98.88 269 VAL B CA 1
ATOM 4638 C C . VAL B 1 269 ? 4.855 4.613 -0.332 1 98.88 269 VAL B C 1
ATOM 4640 O O . VAL B 1 269 ? 3.807 3.994 -0.133 1 98.88 269 VAL B O 1
ATOM 4643 N N . VAL B 1 270 ? 5.051 5.797 0.178 1 98.94 270 VAL B N 1
ATOM 4644 C CA . VAL B 1 270 ? 4.031 6.496 0.954 1 98.94 270 VAL B CA 1
ATOM 4645 C C . VAL B 1 270 ? 3.668 7.809 0.265 1 98.94 270 VAL B C 1
ATOM 4647 O O . VAL B 1 270 ? 4.539 8.641 -0.007 1 98.94 270 VAL B O 1
ATOM 4650 N N . GLN B 1 271 ? 2.439 7.945 -0.047 1 98.81 271 GLN B N 1
ATOM 4651 C CA . GLN B 1 271 ? 1.938 9.203 -0.583 1 98.81 271 GLN B CA 1
ATOM 4652 C C . GLN B 1 271 ? 1.408 10.102 0.529 1 98.81 271 GLN B C 1
ATOM 4654 O O . GLN B 1 271 ? 0.473 9.734 1.242 1 98.81 271 GLN B O 1
ATOM 4659 N N . VAL B 1 272 ? 2.033 11.266 0.643 1 98.25 272 VAL B N 1
ATOM 4660 C CA . VAL B 1 272 ? 1.656 12.258 1.644 1 98.25 272 VAL B CA 1
ATOM 4661 C C . VAL B 1 272 ? 0.922 13.422 0.973 1 98.25 272 VAL B C 1
ATOM 4663 O O . VAL B 1 272 ? -0.126 13.859 1.451 1 98.25 272 VAL B O 1
ATOM 4666 N N . GLY B 1 273 ? 1.488 13.93 -0.108 1 95.62 273 GLY B N 1
ATOM 4667 C CA . GLY B 1 273 ? 0.929 15.078 -0.794 1 95.62 273 GLY B CA 1
ATOM 4668 C C . GLY B 1 273 ? -0.389 14.781 -1.484 1 95.62 273 GLY B C 1
ATOM 4669 O O . GLY B 1 273 ? -0.545 13.734 -2.111 1 95.62 273 GLY B O 1
ATOM 4670 N N . MET B 1 274 ? -1.331 15.719 -1.314 1 88.81 274 MET B N 1
ATOM 4671 C CA . MET B 1 274 ? -2.609 15.617 -2.012 1 88.81 274 MET B CA 1
ATOM 4672 C C . MET B 1 274 ? -2.615 16.5 -3.26 1 88.81 274 MET B C 1
ATOM 4674 O O . MET B 1 274 ? -2.775 17.719 -3.168 1 88.81 274 MET B O 1
ATOM 4678 N N . GLY B 1 275 ? -2.271 16 -4.41 1 84.38 275 GLY B N 1
ATOM 4679 C CA . GLY B 1 275 ? -2.213 16.766 -5.641 1 84.38 275 GLY B CA 1
ATOM 4680 C C . GLY B 1 275 ? -3.34 16.438 -6.602 1 84.38 275 GLY B C 1
ATOM 4681 O O . GLY B 1 275 ? -4.234 17.266 -6.82 1 84.38 275 GLY B O 1
ATOM 4682 N N . THR B 1 276 ? -3.377 15.359 -7.133 1 89.75 276 THR B N 1
ATOM 4683 C CA . THR B 1 276 ? -4.398 14.953 -8.094 1 89.75 276 THR B CA 1
ATOM 4684 C C . THR B 1 276 ? -5.379 13.977 -7.465 1 89.75 276 THR B C 1
ATOM 4686 O O . THR B 1 276 ? -5.023 13.234 -6.543 1 89.75 276 THR B O 1
ATOM 4689 N N . THR B 1 277 ? -6.598 14.125 -7.918 1 93.12 277 THR B N 1
ATOM 4690 C CA . THR B 1 277 ? -7.617 13.203 -7.43 1 93.12 277 THR B CA 1
ATOM 4691 C C . THR B 1 277 ? -7.395 11.805 -7.996 1 93.12 277 THR B C 1
ATOM 4693 O O . THR B 1 277 ? -7.434 10.82 -7.254 1 93.12 277 THR B O 1
ATOM 4696 N N . ASN B 1 278 ? -7.195 11.781 -9.328 1 96.62 278 ASN B N 1
ATOM 4697 C CA . ASN B 1 278 ? -6.871 10.547 -10.047 1 96.62 278 ASN B CA 1
ATOM 4698 C C . ASN B 1 278 ? -5.492 10.625 -10.695 1 96.62 278 ASN B C 1
ATOM 4700 O O . ASN B 1 278 ? -5.074 11.688 -11.156 1 96.62 278 ASN B O 1
ATOM 4704 N N . ALA B 1 279 ? -4.801 9.562 -10.672 1 97.38 279 ALA B N 1
ATOM 4705 C CA . ALA B 1 279 ? -3.506 9.5 -11.344 1 97.38 279 ALA B CA 1
ATOM 4706 C C . ALA B 1 279 ? -3.322 8.156 -12.055 1 97.38 279 ALA B C 1
ATOM 4708 O O . ALA B 1 279 ? -3.693 7.113 -11.516 1 97.38 279 ALA B O 1
ATOM 4709 N N . SER B 1 280 ? -2.809 8.227 -13.305 1 98 280 SER B N 1
ATOM 4710 C CA . SER B 1 280 ? -2.422 7.012 -14.008 1 98 280 SER B CA 1
ATOM 4711 C C . SER B 1 280 ? -1.113 6.449 -13.453 1 98 280 SER B C 1
ATOM 4713 O O . SER B 1 280 ? -0.051 7.047 -13.641 1 98 280 SER B O 1
ATOM 4715 N N . LEU B 1 281 ? -1.19 5.324 -12.758 1 98 281 LEU B N 1
ATOM 4716 C CA . LEU B 1 281 ? -0.024 4.734 -12.109 1 98 281 LEU B CA 1
ATOM 4717 C C . LEU B 1 281 ? 0.388 3.443 -12.805 1 98 281 LEU B C 1
ATOM 4719 O O . LEU B 1 281 ? -0.456 2.738 -13.367 1 98 281 LEU B O 1
ATOM 4723 N N . PRO B 1 282 ? 1.707 3.141 -12.844 1 97.56 282 PRO B N 1
ATOM 4724 C CA . PRO B 1 282 ? 2.156 1.843 -13.359 1 97.56 282 PRO B CA 1
ATOM 4725 C C . PRO B 1 282 ? 1.827 0.689 -12.414 1 97.56 282 PRO B C 1
ATOM 4727 O O . PRO B 1 282 ? 2.725 0.145 -11.766 1 97.56 282 PRO B O 1
ATOM 4730 N N . VAL B 1 283 ? 0.617 0.17 -12.422 1 97.44 283 VAL B N 1
ATOM 4731 C CA . VAL B 1 283 ? 0.109 -0.799 -11.453 1 97.44 283 VAL B CA 1
ATOM 4732 C C . VAL B 1 283 ? 0.766 -2.158 -11.695 1 97.44 283 VAL B C 1
ATOM 4734 O O . VAL B 1 283 ? 0.921 -2.949 -10.766 1 97.44 283 VAL B O 1
ATOM 4737 N N . SER B 1 284 ? 1.201 -2.447 -12.883 1 95.75 284 SER B N 1
ATOM 4738 C CA . SER B 1 284 ? 1.925 -3.689 -13.141 1 95.75 284 SER B CA 1
ATOM 4739 C C . SER B 1 284 ? 3.225 -3.746 -12.344 1 95.75 284 SER B C 1
ATOM 4741 O O . SER B 1 284 ? 3.617 -4.809 -11.859 1 95.75 284 SER B O 1
ATOM 4743 N N . ASP B 1 285 ? 3.891 -2.568 -12.203 1 96.44 285 ASP B N 1
ATOM 4744 C CA . ASP B 1 285 ? 5.121 -2.504 -11.414 1 96.44 285 ASP B CA 1
ATOM 4745 C C . ASP B 1 285 ? 4.84 -2.734 -9.938 1 96.44 285 ASP B C 1
ATOM 4747 O O . ASP B 1 285 ? 5.652 -3.34 -9.227 1 96.44 285 ASP B O 1
ATOM 4751 N N . ILE B 1 286 ? 3.678 -2.219 -9.461 1 97.88 286 ILE B N 1
ATOM 4752 C CA . ILE B 1 286 ? 3.305 -2.436 -8.062 1 97.88 286 ILE B CA 1
ATOM 4753 C C . ILE B 1 286 ? 3.193 -3.932 -7.789 1 97.88 286 ILE B C 1
ATOM 4755 O O . ILE B 1 286 ? 3.67 -4.418 -6.762 1 97.88 286 ILE B O 1
ATOM 4759 N N . VAL B 1 287 ? 2.639 -4.703 -8.711 1 97.38 287 VAL B N 1
ATOM 4760 C CA . VAL B 1 287 ? 2.436 -6.141 -8.547 1 97.38 287 VAL B CA 1
ATOM 4761 C C . VAL B 1 287 ? 3.773 -6.867 -8.664 1 97.38 287 VAL B C 1
ATOM 4763 O O . VAL B 1 287 ? 4.168 -7.605 -7.762 1 97.38 287 VAL B O 1
ATOM 4766 N N . ILE B 1 288 ? 4.543 -6.594 -9.719 1 95.44 288 ILE B N 1
ATOM 4767 C CA . ILE B 1 288 ? 5.766 -7.328 -10.047 1 95.44 288 ILE B CA 1
ATOM 4768 C C . ILE B 1 288 ? 6.797 -7.117 -8.938 1 95.44 288 ILE B C 1
ATOM 4770 O O . ILE B 1 288 ? 7.535 -8.039 -8.586 1 95.44 288 ILE B O 1
ATOM 4774 N N . LYS B 1 289 ? 6.754 -5.914 -8.352 1 96.38 289 LYS B N 1
ATOM 4775 C CA . LYS B 1 289 ? 7.707 -5.594 -7.293 1 96.38 289 LYS B CA 1
ATOM 4776 C C . LYS B 1 289 ? 7.141 -5.934 -5.918 1 96.38 289 LYS B C 1
ATOM 4778 O O . LYS B 1 289 ? 7.824 -5.785 -4.902 1 96.38 289 LYS B O 1
ATOM 4783 N N . GLU B 1 290 ? 5.863 -6.336 -5.941 1 98.06 290 GLU B N 1
ATOM 4784 C CA . GLU B 1 290 ? 5.168 -6.531 -4.672 1 98.06 290 GLU B CA 1
ATOM 4785 C C . GLU B 1 290 ? 5.395 -5.352 -3.73 1 98.06 290 GLU B C 1
ATOM 4787 O O . GLU B 1 290 ? 5.812 -5.535 -2.586 1 98.06 290 GLU B O 1
ATOM 4792 N N . LEU B 1 291 ? 5.129 -4.168 -4.223 1 98.5 291 LEU B N 1
ATOM 4793 C CA . LEU B 1 291 ? 5.297 -2.945 -3.445 1 98.5 291 LEU B CA 1
ATOM 4794 C C . LEU B 1 291 ? 4.184 -2.807 -2.41 1 98.5 291 LEU B C 1
ATOM 4796 O O . LEU B 1 291 ? 3.094 -3.352 -2.588 1 98.5 291 LEU B O 1
ATOM 4800 N N . THR B 1 292 ? 4.527 -2.178 -1.367 1 98.75 292 THR B N 1
ATOM 4801 C CA . THR B 1 292 ? 3.525 -1.6 -0.476 1 98.75 292 THR B CA 1
ATOM 4802 C C . THR B 1 292 ? 3.361 -0.106 -0.742 1 98.75 292 THR B C 1
ATOM 4804 O O . THR B 1 292 ? 4.32 0.66 -0.623 1 98.75 292 THR B O 1
ATOM 4807 N N . PHE B 1 293 ? 2.246 0.227 -1.258 1 98.75 293 PHE B N 1
ATOM 4808 C CA . PHE B 1 293 ? 1.877 1.616 -1.507 1 98.75 293 PHE B CA 1
ATOM 4809 C C . PHE B 1 293 ? 0.865 2.102 -0.476 1 98.75 293 PHE B C 1
ATOM 4811 O O . PHE B 1 293 ? -0.227 1.542 -0.36 1 98.75 293 PHE B O 1
ATOM 4818 N N . LYS B 1 294 ? 1.199 3.184 0.31 1 98.69 294 LYS B N 1
ATOM 4819 C CA . LYS B 1 294 ? 0.337 3.658 1.39 1 98.69 294 LYS B CA 1
ATOM 4820 C C . LYS B 1 294 ? -0.034 5.125 1.193 1 98.69 294 LYS B C 1
ATOM 4822 O O . LYS B 1 294 ? 0.768 5.91 0.685 1 98.69 294 LYS B O 1
ATOM 4827 N N . GLY B 1 295 ? -1.209 5.418 1.645 1 98.5 295 GLY B N 1
ATOM 4828 C CA . GLY B 1 295 ? -1.538 6.812 1.89 1 98.5 295 GLY B CA 1
ATOM 4829 C C . GLY B 1 295 ? -1.231 7.258 3.309 1 98.5 295 GLY B C 1
ATOM 4830 O O . GLY B 1 295 ? -1.256 6.445 4.238 1 98.5 295 GLY B O 1
ATOM 4831 N N . SER B 1 296 ? -0.974 8.523 3.422 1 98.38 296 SER B N 1
ATOM 4832 C CA . SER B 1 296 ? -0.753 9.109 4.738 1 98.38 296 SER B CA 1
ATOM 4833 C C . SER B 1 296 ? -1.762 10.219 5.023 1 98.38 296 SER B C 1
ATOM 4835 O O . SER B 1 296 ? -1.879 11.172 4.254 1 98.38 296 SER B O 1
ATOM 4837 N N . MET B 1 297 ? -2.498 10.07 6.117 1 97.38 297 MET B N 1
ATOM 4838 C CA . MET B 1 297 ? -3.506 11.062 6.477 1 97.38 297 MET B CA 1
ATOM 4839 C C . MET B 1 297 ? -3.199 11.68 7.84 1 97.38 297 MET B C 1
ATOM 4841 O O . MET B 1 297 ? -3.344 11.016 8.867 1 97.38 297 MET B O 1
ATOM 4845 N N . ARG B 1 298 ? -2.797 12.922 7.809 1 96.88 298 ARG B N 1
ATOM 4846 C CA . ARG B 1 298 ? -2.555 13.695 9.023 1 96.88 298 ARG B CA 1
ATOM 4847 C C . ARG B 1 298 ? -1.527 13.008 9.914 1 96.88 298 ARG B C 1
ATOM 4849 O O . ARG B 1 298 ? -0.391 12.773 9.5 1 96.88 298 ARG B O 1
ATOM 4856 N N . TYR B 1 299 ? -1.865 12.758 11.117 1 97.81 299 TYR B N 1
ATOM 4857 C CA . TYR B 1 299 ? -1.062 12.117 12.156 1 97.81 299 TYR B CA 1
ATOM 4858 C C . TYR B 1 299 ? -1.949 11.492 13.227 1 97.81 299 TYR B C 1
ATOM 4860 O O . TYR B 1 299 ? -3.158 11.734 13.258 1 97.81 299 TYR B O 1
ATOM 4868 N N . CYS B 1 300 ? -1.373 10.555 13.961 1 95.62 300 CYS B N 1
ATOM 4869 C CA . CYS B 1 300 ? -2.141 9.891 15.008 1 95.62 300 CYS B CA 1
ATOM 4870 C C . CYS B 1 300 ? -1.322 9.758 16.281 1 95.62 300 CYS B C 1
ATOM 4872 O O . CYS B 1 300 ? -0.383 10.531 16.516 1 95.62 300 CYS B O 1
ATOM 4874 N N . HIS B 1 301 ? -1.775 8.914 17.188 1 94.06 301 HIS B N 1
ATOM 4875 C CA . HIS B 1 301 ? -1.222 8.797 18.531 1 94.06 301 HIS B CA 1
ATOM 4876 C C . HIS B 1 301 ? 0.294 8.641 18.5 1 94.06 301 HIS B C 1
ATOM 4878 O O . HIS B 1 301 ? 0.816 7.801 17.75 1 94.06 301 HIS B O 1
ATOM 4884 N N . GLY B 1 302 ? 0.982 9.461 19.188 1 95.81 302 GLY B N 1
ATOM 4885 C CA . GLY B 1 302 ? 2.424 9.336 19.328 1 95.81 302 GLY B CA 1
ATOM 4886 C C . GLY B 1 302 ? 3.197 10.25 18.406 1 95.81 302 GLY B C 1
ATOM 4887 O O . GLY B 1 302 ? 4.352 10.578 18.672 1 95.81 302 GLY B O 1
ATOM 4888 N N . ASP B 1 303 ? 2.564 10.742 17.359 1 97.94 303 ASP B N 1
ATOM 4889 C CA . ASP B 1 303 ? 3.277 11.508 16.344 1 97.94 303 ASP B CA 1
ATOM 4890 C C . ASP B 1 303 ? 3.645 12.898 16.875 1 97.94 303 ASP B C 1
ATOM 4892 O O . ASP B 1 303 ? 4.773 13.352 16.688 1 97.94 303 ASP B O 1
ATOM 4896 N N . TYR B 1 304 ? 2.723 13.609 17.5 1 97.75 304 TYR B N 1
ATOM 4897 C CA . TYR B 1 304 ? 3.002 14.922 18.062 1 97.75 304 TYR B CA 1
ATOM 4898 C C . TYR B 1 304 ? 4.074 14.836 19.141 1 97.75 304 TYR B C 1
ATOM 4900 O O . TYR B 1 304 ? 4.973 15.68 19.203 1 97.75 304 TYR B O 1
ATOM 4908 N N . GLN B 1 305 ? 3.951 13.828 19.969 1 96.88 305 GLN B N 1
ATOM 4909 C CA . GLN B 1 305 ? 4.934 13.641 21.031 1 96.88 305 GLN B CA 1
ATOM 4910 C C . GLN B 1 305 ? 6.332 13.438 20.453 1 96.88 305 GLN B C 1
ATOM 4912 O O . GLN B 1 305 ? 7.301 14.039 20.922 1 96.88 305 GLN B O 1
ATOM 4917 N N . ASP B 1 306 ? 6.414 12.57 19.453 1 98.31 306 ASP B N 1
ATOM 4918 C CA . ASP B 1 306 ? 7.707 12.328 18.828 1 98.31 306 ASP B CA 1
ATOM 4919 C C . ASP B 1 306 ? 8.234 13.586 18.156 1 98.31 306 ASP B C 1
ATOM 4921 O O . ASP B 1 306 ? 9.438 13.852 18.172 1 98.31 306 ASP B O 1
ATOM 4925 N N . ALA B 1 307 ? 7.32 14.344 17.531 1 98.69 307 ALA B N 1
ATOM 4926 C CA . ALA B 1 307 ? 7.723 15.602 16.922 1 98.69 307 ALA B CA 1
ATOM 4927 C C . ALA B 1 307 ? 8.344 16.547 17.953 1 98.69 307 ALA B C 1
ATOM 4929 O O . ALA B 1 307 ? 9.391 17.141 17.703 1 98.69 307 ALA B O 1
ATOM 4930 N N . ILE B 1 308 ? 7.754 16.625 19.094 1 98.12 308 ILE B N 1
ATOM 4931 C CA . ILE B 1 308 ? 8.258 17.5 20.156 1 98.12 308 ILE B CA 1
ATOM 4932 C C . ILE B 1 308 ? 9.609 16.984 20.641 1 98.12 308 ILE B C 1
ATOM 4934 O O . ILE B 1 308 ? 10.516 17.781 20.906 1 98.12 308 ILE B O 1
ATOM 4938 N N . GLN B 1 309 ? 9.727 15.648 20.719 1 97.56 309 GLN B N 1
ATOM 4939 C CA . GLN B 1 309 ? 11 15.07 21.141 1 97.56 309 GLN B CA 1
ATOM 4940 C C . GLN B 1 309 ? 12.102 15.383 20.125 1 97.56 309 GLN B C 1
ATOM 4942 O O . GLN B 1 309 ? 13.242 15.641 20.516 1 97.56 309 GLN B O 1
ATOM 4947 N N . LEU B 1 310 ? 11.773 15.352 18.875 1 98.19 310 LEU B N 1
ATOM 4948 C CA . LEU B 1 310 ? 12.75 15.672 17.844 1 98.19 310 LEU B CA 1
ATOM 4949 C C . LEU B 1 310 ? 13.258 17.109 18 1 98.19 310 LEU B C 1
ATOM 4951 O O . LEU B 1 310 ? 14.43 17.391 17.75 1 98.19 310 LEU B O 1
ATOM 4955 N N . LEU B 1 311 ? 12.383 18.031 18.375 1 97.81 311 LEU B N 1
ATOM 4956 C CA . LEU B 1 311 ? 12.789 19.422 18.625 1 97.81 311 LEU B CA 1
ATOM 4957 C C . LEU B 1 311 ? 13.602 19.531 19.906 1 97.81 311 LEU B C 1
ATOM 4959 O O . LEU B 1 311 ? 14.641 20.203 19.938 1 97.81 311 LEU B O 1
ATOM 4963 N N . LYS B 1 312 ? 13.133 18.844 20.922 1 96.12 312 LYS B N 1
ATOM 4964 C CA . LYS B 1 312 ? 13.781 18.891 22.219 1 96.12 312 LYS B CA 1
ATOM 4965 C C . LYS B 1 312 ? 15.242 18.453 22.125 1 96.12 312 LYS B C 1
ATOM 4967 O O . LYS B 1 312 ? 16.125 19.078 22.719 1 96.12 312 LYS B O 1
ATOM 4972 N N . TYR B 1 313 ? 15.477 17.422 21.359 1 96.06 313 TYR B N 1
ATOM 4973 C CA . TYR B 1 313 ? 16.812 16.859 21.281 1 96.06 313 TYR B CA 1
ATOM 4974 C C . TYR B 1 313 ? 17.562 17.375 20.062 1 96.06 313 TYR B C 1
ATOM 4976 O O . TYR B 1 313 ? 18.625 16.844 19.719 1 96.06 313 TYR B O 1
ATOM 4984 N N . LYS B 1 314 ? 17 18.328 19.375 1 96.19 314 LYS B N 1
ATOM 4985 C CA . LYS B 1 314 ? 17.625 19.062 18.281 1 96.19 314 LYS B CA 1
ATOM 4986 C C . LYS B 1 314 ? 18 18.109 17.141 1 96.19 314 LYS B C 1
ATOM 4988 O O . LYS B 1 314 ? 19.078 18.25 16.547 1 96.19 314 LYS B O 1
ATOM 4993 N N . LYS B 1 315 ? 17.141 17.141 16.969 1 96.81 315 LYS B N 1
ATOM 4994 C CA . LYS B 1 315 ? 17.344 16.203 15.852 1 96.81 315 LYS B CA 1
ATOM 4995 C C . LYS B 1 315 ? 16.797 16.781 14.547 1 96.81 315 LYS B C 1
ATOM 4997 O O . LYS B 1 315 ? 17.234 16.391 13.461 1 96.81 315 LYS B O 1
ATOM 5002 N N . VAL B 1 316 ? 15.82 17.688 14.664 1 97.62 316 VAL B N 1
ATOM 5003 C CA . VAL B 1 316 ? 15.25 18.406 13.531 1 97.62 316 VAL B CA 1
ATOM 5004 C C . VAL B 1 316 ? 15.188 19.891 13.836 1 97.62 316 VAL B C 1
ATOM 5006 O O . VAL B 1 316 ? 14.828 20.297 14.945 1 97.62 316 VAL B O 1
ATOM 5009 N N . ASP B 1 317 ? 15.57 20.688 12.883 1 97.06 317 ASP B N 1
ATOM 5010 C CA . ASP B 1 317 ? 15.484 22.141 13.008 1 97.06 317 ASP B CA 1
ATOM 5011 C C . ASP B 1 317 ? 14.344 22.703 12.164 1 97.06 317 ASP B C 1
ATOM 5013 O O . ASP B 1 317 ? 14.531 23.062 11.008 1 97.06 317 ASP B O 1
ATOM 5017 N N . VAL B 1 318 ? 13.211 22.938 12.789 1 97.69 318 VAL B N 1
ATOM 5018 C CA . VAL B 1 318 ? 12.039 23.391 12.047 1 97.69 318 VAL B CA 1
ATOM 5019 C C . VAL B 1 318 ? 12.156 24.891 11.758 1 97.69 318 VAL B C 1
ATOM 5021 O O . VAL B 1 318 ? 11.5 25.406 10.859 1 97.69 318 VAL B O 1
ATOM 5024 N N . LYS B 1 319 ? 12.961 25.578 12.484 1 95.94 319 LYS B N 1
ATOM 5025 C CA . LYS B 1 319 ? 13.133 27.016 12.273 1 95.94 319 LYS B CA 1
ATOM 5026 C C . LYS B 1 319 ? 13.734 27.297 10.898 1 95.94 319 LYS B C 1
ATOM 5028 O O . LYS B 1 319 ? 13.492 28.344 10.312 1 95.94 319 LYS B O 1
ATOM 5033 N N . ALA B 1 320 ? 14.477 26.344 10.422 1 95.94 320 ALA B N 1
ATOM 5034 C CA . ALA B 1 320 ? 15.203 26.5 9.164 1 95.94 320 ALA B CA 1
ATOM 5035 C C . ALA B 1 320 ? 14.242 26.734 8 1 95.94 320 ALA B C 1
ATOM 5037 O O . ALA B 1 320 ? 14.617 27.312 6.98 1 95.94 320 ALA B O 1
ATOM 5038 N N . ILE B 1 321 ? 12.953 26.328 8.172 1 97 321 ILE B N 1
ATOM 5039 C CA . ILE B 1 321 ? 12.078 26.453 7.008 1 97 321 ILE B CA 1
ATOM 5040 C C . ILE B 1 321 ? 11.25 27.719 7.121 1 97 321 ILE B C 1
ATOM 5042 O O . ILE B 1 321 ? 10.516 28.078 6.199 1 97 321 ILE B O 1
ATOM 5046 N N . ILE B 1 322 ? 11.344 28.438 8.234 1 97.88 322 ILE B N 1
ATOM 5047 C CA . ILE B 1 322 ? 10.617 29.703 8.391 1 97.88 322 ILE B CA 1
ATOM 5048 C C . ILE B 1 322 ? 11.297 30.797 7.566 1 97.88 322 ILE B C 1
ATOM 5050 O O . ILE B 1 322 ? 12.43 31.172 7.852 1 97.88 322 ILE B O 1
ATOM 5054 N N . THR B 1 323 ? 10.562 31.312 6.594 1 97.12 323 THR B N 1
ATOM 5055 C CA . THR B 1 323 ? 11.172 32.281 5.707 1 97.12 323 THR B CA 1
ATOM 5056 C C . THR B 1 323 ? 10.57 33.688 5.949 1 97.12 323 THR B C 1
ATOM 5058 O O . THR B 1 323 ? 11.211 34.688 5.672 1 97.12 323 THR B O 1
ATOM 5061 N N . HIS B 1 324 ? 9.352 33.75 6.426 1 98.19 324 HIS B N 1
ATOM 5062 C CA . HIS B 1 324 ? 8.664 35.031 6.594 1 98.19 324 HIS B CA 1
ATOM 5063 C C . HIS B 1 324 ? 7.906 35.062 7.914 1 98.19 324 HIS B C 1
ATOM 5065 O O . HIS B 1 324 ? 7.379 34.062 8.367 1 98.19 324 HIS B O 1
ATOM 5071 N N . ARG B 1 325 ? 7.859 36.188 8.477 1 98.44 325 ARG B N 1
ATOM 5072 C CA . ARG B 1 325 ? 7.148 36.469 9.719 1 98.44 325 ARG B CA 1
ATOM 5073 C C . ARG B 1 325 ? 6.27 37.719 9.578 1 98.44 325 ARG B C 1
ATOM 5075 O O . ARG B 1 325 ? 6.684 38.719 8.984 1 98.44 325 ARG B O 1
ATOM 5082 N N . PHE B 1 326 ? 5.102 37.625 10.008 1 98.69 326 PHE B N 1
ATOM 5083 C CA . PHE B 1 326 ? 4.16 38.75 10.016 1 98.69 326 PHE B CA 1
ATOM 5084 C C . PHE B 1 326 ? 3.516 38.906 11.391 1 98.69 326 PHE B C 1
ATOM 5086 O O . PHE B 1 326 ? 3.457 37.938 12.164 1 98.69 326 PHE B O 1
ATOM 5093 N N . SER B 1 327 ? 3.029 40.125 11.688 1 98.38 327 SER B N 1
ATOM 5094 C CA . SER B 1 327 ? 2.188 40.344 12.859 1 98.38 327 SER B CA 1
ATOM 5095 C C . SER B 1 327 ? 0.747 39.906 12.594 1 98.38 327 SER B C 1
ATOM 5097 O O . SER B 1 327 ? 0.354 39.719 11.438 1 98.38 327 SER B O 1
ATOM 5099 N N . PHE B 1 328 ? 0.031 39.75 13.648 1 98.25 328 PHE B N 1
ATOM 5100 C CA . PHE B 1 328 ? -1.378 39.406 13.5 1 98.25 328 PHE B CA 1
ATOM 5101 C C . PHE B 1 328 ? -2.111 40.469 12.695 1 98.25 328 PHE B C 1
ATOM 5103 O O . PHE B 1 328 ? -2.982 40.156 11.883 1 98.25 328 PHE B O 1
ATOM 5110 N N . ASP B 1 329 ? -1.764 41.656 12.914 1 97.88 329 ASP B N 1
ATOM 5111 C CA . ASP B 1 329 ? -2.416 42.781 12.227 1 97.88 329 ASP B CA 1
ATOM 5112 C C . ASP B 1 329 ? -2.166 42.719 10.727 1 97.88 329 ASP B C 1
ATOM 5114 O O . ASP B 1 329 ? -2.92 43.312 9.938 1 97.88 329 ASP B O 1
ATOM 5118 N N . ASP B 1 330 ? -1.15 42 10.344 1 98.31 330 ASP B N 1
ATOM 5119 C CA . ASP B 1 330 ? -0.811 41.844 8.938 1 98.31 330 ASP B CA 1
ATOM 5120 C C . ASP B 1 330 ? -1.161 40.438 8.438 1 98.31 330 ASP B C 1
ATOM 5122 O O . ASP B 1 330 ? -0.6 39.969 7.441 1 98.31 330 ASP B O 1
ATOM 5126 N N . ALA B 1 331 ? -1.995 39.781 9.133 1 98.31 331 ALA B N 1
ATOM 5127 C CA . ALA B 1 331 ? -2.314 38.406 8.797 1 98.31 331 ALA B CA 1
ATOM 5128 C C . ALA B 1 331 ? -2.883 38.281 7.387 1 98.31 331 ALA B C 1
ATOM 5130 O O . ALA B 1 331 ? -2.566 37.344 6.656 1 98.31 331 ALA B O 1
ATOM 5131 N N . ILE B 1 332 ? -3.713 39.156 7.039 1 98.25 332 ILE B N 1
ATOM 5132 C CA . ILE B 1 332 ? -4.328 39.125 5.715 1 98.25 332 ILE B CA 1
ATOM 5133 C C . ILE B 1 332 ? -3.26 39.344 4.645 1 98.25 332 ILE B C 1
ATOM 5135 O O . ILE B 1 332 ? -3.254 38.688 3.617 1 98.25 332 ILE B O 1
ATOM 5139 N N . LYS B 1 333 ? -2.395 40.281 4.898 1 97.94 333 LYS B N 1
ATOM 5140 C CA . LYS B 1 333 ? -1.261 40.5 4 1 97.94 333 LYS B CA 1
ATOM 5141 C C . LYS B 1 333 ? -0.425 39.219 3.873 1 97.94 333 LYS B C 1
ATOM 5143 O O . LYS B 1 333 ? 0.039 38.875 2.781 1 97.94 333 LYS B O 1
ATOM 5148 N N . ALA B 1 334 ? -0.186 38.594 4.984 1 98.19 334 ALA B N 1
ATOM 5149 C CA . ALA B 1 334 ? 0.583 37.375 5 1 98.19 334 ALA B CA 1
ATOM 5150 C C . ALA B 1 334 ? -0.075 36.312 4.129 1 98.19 334 ALA B C 1
ATOM 5152 O O . ALA B 1 334 ? 0.599 35.625 3.35 1 98.19 334 ALA B O 1
ATOM 5153 N N . LEU B 1 335 ? -1.403 36.156 4.301 1 98 335 LEU B N 1
ATOM 5154 C CA . LEU B 1 335 ? -2.146 35.156 3.527 1 98 335 LEU B CA 1
ATOM 5155 C C . LEU B 1 335 ? -2.109 35.5 2.039 1 98 335 LEU B C 1
ATOM 5157 O O . LEU B 1 335 ? -1.918 34.594 1.205 1 98 335 LEU B O 1
ATOM 5161 N N . GLN B 1 336 ? -2.244 36.75 1.692 1 97.5 336 GLN B N 1
ATOM 5162 C CA . GLN B 1 336 ? -2.158 37.188 0.302 1 97.5 336 GLN B CA 1
ATOM 5163 C C . GLN B 1 336 ? -0.77 36.938 -0.272 1 97.5 336 GLN B C 1
ATOM 5165 O O . GLN B 1 336 ? -0.637 36.531 -1.429 1 97.5 336 GLN B O 1
ATOM 5170 N N . PHE B 1 337 ? 0.173 37.188 0.556 1 97.19 337 PHE B N 1
ATOM 5171 C CA . PHE B 1 337 ? 1.547 36.938 0.145 1 97.19 337 PHE B CA 1
ATOM 5172 C C . PHE B 1 337 ? 1.741 35.438 -0.18 1 97.19 337 PHE B C 1
ATOM 5174 O O . PHE B 1 337 ? 2.34 35.094 -1.201 1 97.19 337 PHE B O 1
ATOM 5181 N N . ASN B 1 338 ? 1.238 34.562 0.647 1 96.94 338 ASN B N 1
ATOM 5182 C CA . ASN B 1 338 ? 1.337 33.125 0.418 1 96.94 338 ASN B CA 1
ATOM 5183 C C . ASN B 1 338 ? 0.521 32.719 -0.796 1 96.94 338 ASN B C 1
ATOM 5185 O O . ASN B 1 338 ? 0.916 31.781 -1.521 1 96.94 338 ASN B O 1
ATOM 5189 N N . ILE B 1 339 ? -0.611 33.312 -1.014 1 96.25 339 ILE B N 1
ATOM 5190 C CA . ILE B 1 339 ? -1.459 33.031 -2.166 1 96.25 339 ILE B CA 1
ATOM 5191 C C . ILE B 1 339 ? -0.711 33.375 -3.453 1 96.25 339 ILE B C 1
ATOM 5193 O O . ILE B 1 339 ? -0.873 32.688 -4.469 1 96.25 339 ILE B O 1
ATOM 5197 N N . SER B 1 340 ? 0.19 34.406 -3.328 1 94.38 340 SER B N 1
ATOM 5198 C CA . SER B 1 340 ? 0.965 34.812 -4.492 1 94.38 340 SER B CA 1
ATOM 5199 C C . SER B 1 340 ? 1.982 33.75 -4.891 1 94.38 340 SER B C 1
ATOM 5201 O O . SER B 1 340 ? 2.496 33.781 -6.012 1 94.38 340 SER B O 1
ATOM 5203 N N . ARG B 1 341 ? 2.352 32.875 -4.059 1 89.12 341 ARG B N 1
ATOM 5204 C CA . ARG B 1 341 ? 3.307 31.812 -4.297 1 89.12 341 ARG B CA 1
ATOM 5205 C C . ARG B 1 341 ? 4.688 32.375 -4.625 1 89.12 341 ARG B C 1
ATOM 5207 O O . ARG B 1 341 ? 5.371 31.859 -5.516 1 89.12 341 ARG B O 1
ATOM 5214 N N . ASP B 1 342 ? 4.906 33.375 -3.936 1 91.06 342 ASP B N 1
ATOM 5215 C CA . ASP B 1 342 ? 6.254 33.938 -4.09 1 91.06 342 ASP B CA 1
ATOM 5216 C C . ASP B 1 342 ? 7.305 32.844 -3.867 1 91.06 342 ASP B C 1
ATOM 5218 O O . ASP B 1 342 ? 7.223 32.062 -2.904 1 91.06 342 ASP B O 1
ATOM 5222 N N . PRO B 1 343 ? 8.289 32.719 -4.758 1 88.19 343 PRO B N 1
ATOM 5223 C CA . PRO B 1 343 ? 9.266 31.641 -4.699 1 88.19 343 PRO B CA 1
ATOM 5224 C C . PRO B 1 343 ? 10.102 31.672 -3.426 1 88.19 343 PRO B C 1
ATOM 5226 O O . PRO B 1 343 ? 10.734 30.672 -3.076 1 88.19 343 PRO B O 1
ATOM 5229 N N . SER B 1 344 ? 10.109 32.75 -2.789 1 92.5 344 SER B N 1
ATOM 5230 C CA . SER B 1 344 ? 10.914 32.844 -1.578 1 92.5 344 SER B CA 1
ATOM 5231 C C . SER B 1 344 ? 10.219 32.219 -0.387 1 92.5 344 SER B C 1
ATOM 5233 O O . SER B 1 344 ? 10.836 32 0.66 1 92.5 344 SER B O 1
ATOM 5235 N N . ILE B 1 345 ? 8.984 31.891 -0.577 1 94.88 345 ILE B N 1
ATOM 5236 C CA . ILE B 1 345 ? 8.195 31.375 0.535 1 94.88 345 ILE B CA 1
ATOM 5237 C C . ILE B 1 345 ? 8.461 29.875 0.711 1 94.88 345 ILE B C 1
ATOM 5239 O O . ILE B 1 345 ? 8.32 29.094 -0.233 1 94.88 345 ILE B O 1
ATOM 5243 N N . VAL B 1 346 ? 8.875 29.5 1.915 1 95.44 346 VAL B N 1
ATOM 5244 C CA . VAL B 1 346 ? 8.828 28.109 2.348 1 95.44 346 VAL B CA 1
ATOM 5245 C C . VAL B 1 346 ? 7.773 27.953 3.445 1 95.44 346 VAL B C 1
ATOM 5247 O O . VAL B 1 346 ? 6.836 27.156 3.305 1 95.44 346 VAL B O 1
ATOM 5250 N N . LYS B 1 347 ? 7.918 28.75 4.445 1 97.75 347 LYS B N 1
ATOM 5251 C CA . LYS B 1 347 ? 6.969 28.766 5.551 1 97.75 347 LYS B CA 1
ATOM 5252 C C . LYS B 1 347 ? 6.793 30.172 6.117 1 97.75 347 LYS B C 1
ATOM 5254 O O . LYS B 1 347 ? 7.777 30.859 6.387 1 97.75 347 LYS B O 1
ATOM 5259 N N . THR B 1 348 ? 5.598 30.625 6.188 1 98.5 348 THR B N 1
ATOM 5260 C CA . THR B 1 348 ? 5.25 31.906 6.797 1 98.5 348 THR B CA 1
ATOM 5261 C C . THR B 1 348 ? 4.613 31.688 8.164 1 98.5 348 THR B C 1
ATOM 5263 O O . THR B 1 348 ? 3.762 30.812 8.336 1 98.5 348 THR B O 1
ATOM 5266 N N . VAL B 1 349 ? 5.062 32.406 9.148 1 98.69 349 VAL B N 1
ATOM 5267 C CA . VAL B 1 349 ? 4.504 32.375 10.5 1 98.69 349 VAL B CA 1
ATOM 5268 C C . VAL B 1 349 ? 3.887 33.719 10.852 1 98.69 349 VAL B C 1
ATOM 5270 O O . VAL B 1 349 ? 4.453 34.781 10.539 1 98.69 349 VAL B O 1
ATOM 5273 N N . ILE B 1 350 ? 2.715 33.719 11.43 1 98.75 350 ILE B N 1
ATOM 5274 C CA . ILE B 1 350 ? 2.021 34.906 11.922 1 98.75 350 ILE B CA 1
ATOM 5275 C C . ILE B 1 350 ? 2.057 34.906 13.445 1 98.75 350 ILE B C 1
ATOM 5277 O O . ILE B 1 350 ? 1.665 33.938 14.102 1 98.75 350 ILE B O 1
ATOM 5281 N N . ALA B 1 351 ? 2.518 36 13.984 1 98 351 ALA B N 1
ATOM 5282 C CA . ALA B 1 351 ? 2.506 36.156 15.438 1 98 351 ALA B CA 1
ATOM 5283 C C . ALA B 1 351 ? 1.08 36.281 15.969 1 98 351 ALA B C 1
ATOM 5285 O O . ALA B 1 351 ? 0.221 36.875 15.32 1 98 351 ALA B O 1
ATOM 5286 N N . GLY B 1 352 ? 0.835 35.656 17.156 1 94.81 352 GLY B N 1
ATOM 5287 C CA . GLY B 1 352 ? -0.47 35.812 17.766 1 94.81 352 GLY B CA 1
ATOM 5288 C C . GLY B 1 352 ? -0.786 37.25 18.156 1 94.81 352 GLY B C 1
ATOM 5289 O O . GLY B 1 352 ? 0.115 38.094 18.25 1 94.81 352 GLY B O 1
ATOM 5290 N N . PRO B 1 353 ? -2.09 37.562 18.25 1 92.5 353 PRO B N 1
ATOM 5291 C CA . PRO B 1 353 ? -2.457 38.938 18.672 1 92.5 353 PRO B CA 1
ATOM 5292 C C . PRO B 1 353 ? -2.041 39.219 20.109 1 92.5 353 PRO B C 1
ATOM 5294 O O . PRO B 1 353 ? -1.928 38.312 20.938 1 92.5 353 PRO B O 1
#

Foldseek 3Di:
DPDQKWWFFKDAAAQDTDIDIDGFDDDPDQQKFKWFWFKFWDDVVLLCCNHPQDDVPQHPPGMAGATALTKGFTQGHGPPHDLDDGGFTKQFRFKDAPPPAPCVVVFNRLPHPRIAGDRGPPHHHDLIGMDMDGNVGIGGADPPQDRHNSSCLQLLLLLLQQCVVQVQAAAFAEEEEDLFLSSLSNLLVSVLRHHPAYEYEEQDVVSQVLSVVFHHPHYDNCPPPQLLRVLVVSCVVVVNDAGQEYEYQACDQSSQQSSLNRHAQVGEYEYEHNDDPDHDHPVVSCVVSVYHYYYGRRHTPPSSVVSSVCVVVVSGDSVSQEQEEEESVCVVVQSVVVSVVDVSHRMYMYTGD/DPDQKWWFFKPAAAQDTDIDIDGFDDDPDQQKFKWFWFKFWDDVVLLCCNHPQDDVPQHPPGMAGATALTKGFTQGHGPPHDLDDGGFTKQFQFKDAPPPAPCVVVFNRLPHPRIAGDRGPPHHHDLIGMDMDGNVGIGGADPVQDRHNSSCLQLLLLLLQQCVVQVQAAAFAEEEEDLFLSSLSNQLVSVLRHHPAYEYEEQDVVSQVLSVVFHHPHYDNCPPPQLLRVLVVSCVVVVNDAGQEYEYQACDQSSQQSSLNRHAQVGEYEYEHNDDPDHDHPVVSCVVSVYHYYYGRRHTPPSSVVSSVCVVVVSGDSVSQEQEEEESVCVVVQSVVVSVVDVSHRMYMYTGD

Solvent-accessible surface area (backbone atoms only — not comparable to full-atom values): 34851 Å² total; per-residue (Å²): 129,85,75,60,57,36,62,26,40,26,37,54,42,60,72,40,72,41,82,42,75,41,72,53,79,73,81,78,50,40,48,24,29,32,28,38,29,45,15,34,31,64,50,71,65,53,43,39,34,38,73,63,24,37,59,88,90,37,50,57,84,52,66,31,30,34,35,43,19,26,8,26,31,28,71,43,68,22,89,67,44,79,82,66,52,69,68,41,43,28,22,39,53,44,58,51,49,40,87,80,37,69,32,33,75,70,63,40,32,56,64,24,91,59,51,45,34,33,43,40,62,89,32,52,30,52,42,30,39,65,44,74,46,49,44,90,40,47,40,78,51,56,91,88,52,49,45,65,50,28,6,45,34,45,59,37,10,34,20,42,31,45,40,57,73,50,59,65,32,68,70,35,31,34,36,34,34,28,46,48,58,56,25,35,41,30,38,18,46,39,40,61,48,32,30,70,36,30,35,37,30,32,70,47,67,72,37,38,54,51,29,47,74,47,51,24,72,42,67,45,74,52,60,94,51,53,50,69,57,47,29,50,50,52,18,54,77,50,76,71,39,56,31,45,31,25,39,33,42,48,32,40,50,68,57,54,37,27,42,62,69,32,38,27,71,63,15,30,37,30,38,54,27,84,56,41,56,60,32,67,31,54,50,40,56,33,18,68,28,28,23,38,38,30,25,37,44,67,42,43,86,63,20,55,60,50,31,50,48,31,48,72,69,62,55,42,71,69,63,77,48,56,61,43,79,37,47,44,92,38,41,66,58,48,51,51,47,58,62,65,57,48,84,78,66,58,28,42,35,29,33,33,102,130,85,75,60,56,37,62,27,40,26,38,55,41,62,70,38,73,43,82,41,77,41,71,54,79,74,80,80,52,40,48,24,30,33,28,38,28,44,15,33,31,66,50,72,64,52,42,39,34,39,73,62,23,37,59,89,89,36,51,58,85,54,65,30,30,34,34,46,20,25,8,25,31,28,70,42,68,22,88,66,46,77,80,67,53,68,68,42,44,26,22,39,53,44,58,50,49,39,88,80,38,69,33,32,75,70,61,40,32,57,65,24,92,59,51,45,34,33,45,38,63,88,31,52,30,50,43,30,37,66,43,74,46,50,44,90,40,49,40,80,51,55,91,87,52,50,47,66,50,28,6,46,36,46,58,37,9,34,21,41,31,46,40,58,72,50,60,64,32,69,70,37,33,34,36,33,34,29,47,47,59,58,24,37,40,31,39,17,46,39,39,62,47,33,29,71,36,30,35,37,30,31,70,47,66,70,38,38,54,50,29,46,74,48,52,24,71,41,66,45,73,53,60,93,51,52,50,70,57,47,28,50,51,52,18,54,78,50,76,69,37,56,30,44,28,24,40,33,44,48,32,40,51,69,56,55,37,27,43,62,69,31,38,27,71,64,16,30,37,31,39,54,26,85,54,42,57,60,34,68,32,55,51,39,56,34,20,68,28,28,22,40,37,28,25,37,43,67,42,44,84,62,19,56,61,51,31,51,49,32,48,71,68,64,56,42,70,68,62,77,48,56,61,43,77,36,48,43,92,38,40,65,57,48,50,50,49,57,62,64,58,48,86,76,66,57,28,42,38,30,35,33,102

Sequence (706 aa):
MVATEQKAVILEEKGKIVFGNRPIPSIEDQHFVKVQIKATGICGSDVHFCTHGAIGSFIVKEPMVLGHESSGIVVEVGSEVTKVAVGDRVAIEPGYPSRYSEETVSGHYNLCPGMKFAATPPVDGTLLKYFQVPEDFVYKLPDDVTFEEGALVEPLAVAVHAVKLAGVKFGDKVVVFGAGPVGLLVGSVCKAFGATEVVSIDVVDKKLDKSLEMGSTIAINSKDMAEEALALEIQNDLNGQHPNKVIDCTGAEPCLRSSILACKPGGTVVQVGMGTTNASLPVSDIVIKELTFKGSMRYCHGDYQDAIQLLKYKKVDVKAIITHRFSFDDAIKALQFNISRDPSIVKTVIAGPMVATEQKAVILEEKGKIVFGNRPIPSIEDQHFVKVQIKATGICGSDVHFCTHGAIGSFIVKEPMVLGHESSGIVVEVGSEVTKVAVGDRVAIEPGYPSRYSEETVSGHYNLCPGMKFAATPPVDGTLLKYFQVPEDFVYKLPDDVTFEEGALVEPLAVAVHAVKLAGVKFGDKVVVFGAGPVGLLVGSVCKAFGATEVVSIDVVDKKLDKSLEMGSTIAINSKDMAEEALALEIQNDLNGQHPNKVIDCTGAEPCLRSSILACKPGGTVVQVGMGTTNASLPVSDIVIKELTFKGSMRYCHGDYQDAIQLLKYKKVDVKAIITHRFSFDDAIKALQFNISRDPSIVKTVIAGP

Nearest PDB structures (foldseek):
  7y9p-assembly1_A  TM=9.601E-01  e=1.808E-48  Scheffersomyces stipitis
  3m6i-assembly1_A  TM=9.312E-01  e=6.218E-41  Neurospora crassa
  5vm2-assembly1_A  TM=9.412E-01  e=2.363E-37  Escherichia coli
  4ejm-assembly1_A  TM=9.120E-01  e=1.685E-34  Sinorhizobium meliloti 1021
  1vj0-assembly1_D  TM=8.884E-01  e=1.524E-30  Thermotoga maritima

Secondary structure (DSSP, 8-state):
----EEEEEEEEETTEEEEEEEEPPP--STTEEEEEEEEEEPPHHHHHHHHHSEETTEE--S-EE---EEEEEEEEE-TT--S--TT-EEEE--EE--TTSHHHHTT-GGG-TT-EETTBTTB--S-BSEEEEEGGGEEEPPTT--HHHHHTHHHHHHHHHHHHHHT--TT-EEEEE--SHHHHHHHHHHHHTT-SEEEEEES-HHHHHHHHHTT-SEEEE-TT--HHHHHHHHHHHTTTPPPSEEEESS--HHHHHHHHHHSPTT-EEEE-----SSEEE-HHHHHHTT-EEEE--S--TTHHHHHHHHHHTTS--GGGGEEEEE-GGGHHHHHHHHHTT-TT-SEEEEE--/----EEEEEEEEETTEEEEEEEEPPP--STTEEEEEEEEEEPPHHHHHHHHHSEETTEE--S-EE---EEEEEEEEE-TT--S--TT-EEEE--EE--TTSHHHHTT-GGG-TT-EETTBTTB--S-BSEEEEEGGGEEEPPTT--HHHHHTHHHHHHHHHHHHHHT--TT-EEEEE--SHHHHHHHHHHHHTT-SEEEEEES-HHHHHHHHHTT-SEEEE-TT--HHHHHHHHHHHTTTPPPSEEEESS--HHHHHHHHHHSPTT-EEEE-----SSEEE-HHHHHHTT-EEEE--S--TTHHHHHHHHHHTTS--GGGGEEEEE-GGGHHHHHHHHHTT-TT-SEEEEE--

Radius of gyration: 29.32 Å; Cα contacts (8 Å, |Δi|>4): 1856; chains: 2; bounding box: 51×94×69 Å

pLDDT: mean 96.68, std 4.13, range [44.31, 98.94]

Organism: Vanderwaltozyma polyspora (strain ATCC 22028 / DSM 70294 / BCRC 21397 / CBS 2163 / NBRC 10782 / NRRL Y-8283 / UCD 57-17) (NCBI:txid436907)

InterPro domains:
  IPR002328 Alcohol dehydrogenase, zinc-type, conserved site [PS00059] (67-81)
  IPR011032 GroES-like superfamily [SSF50129] (6-179)
  IPR013149 Alcohol dehydrogenase-like, C-terminal [PF00107] (181-311)
  IPR013154 Alcohol dehydrogenase-like, N-terminal [PF08240] (32-143)
  IPR020843 Enoylreductase domain [SM00829] (15-350)
  IPR036291 NAD(P)-binding domain superfamily [SSF51735] (144-316)
  IPR045306 Sorbitol dehydrogenase-like [cd05285] (8-352)